Protein AF-A0A7R9B4T5-F1 (afdb_monomer_lite)

Organism: Timema shepardi (NCBI:txid629360)

Structure (mmCIF, N/CA/C/O backbone):
data_AF-A0A7R9B4T5-F1
#
_entry.id   AF-A0A7R9B4T5-F1
#
loop_
_atom_site.group_PDB
_atom_site.id
_atom_site.type_symbol
_atom_site.label_atom_id
_atom_site.label_alt_id
_atom_site.label_comp_id
_atom_site.label_asym_id
_atom_site.label_entity_id
_atom_site.label_seq_id
_atom_site.pdbx_PDB_ins_code
_atom_site.Cartn_x
_atom_site.Cartn_y
_atom_site.Cartn_z
_atom_site.occupancy
_atom_site.B_iso_or_equiv
_atom_site.auth_seq_id
_atom_site.auth_comp_id
_atom_site.auth_asym_id
_atom_site.auth_atom_id
_atom_site.pdbx_PDB_model_num
ATOM 1 N N . PRO A 1 1 ? 48.013 65.228 -78.088 1.00 79.62 1 PRO A N 1
ATOM 2 C CA . PRO A 1 1 ? 48.832 64.322 -77.236 1.00 79.62 1 PRO A CA 1
ATOM 3 C C . PRO A 1 1 ? 49.376 63.133 -78.051 1.00 79.62 1 PRO A C 1
ATOM 5 O O . PRO A 1 1 ? 48.635 62.616 -78.875 1.00 79.62 1 PRO A O 1
ATOM 8 N N . GLU A 1 2 ? 50.650 62.749 -77.875 1.00 82.19 2 GLU A N 1
ATOM 9 C CA . GLU A 1 2 ? 51.300 61.549 -78.470 1.00 82.19 2 GLU A CA 1
ATOM 10 C C . GLU A 1 2 ? 51.131 61.312 -79.997 1.00 82.19 2 GLU A C 1
ATOM 12 O O . GLU A 1 2 ? 51.308 60.199 -80.477 1.00 82.19 2 GLU A O 1
ATOM 17 N N . ASN A 1 3 ? 50.827 62.356 -80.780 1.00 86.19 3 ASN A N 1
ATOM 18 C CA . ASN A 1 3 ? 50.646 62.308 -82.242 1.00 86.19 3 ASN A CA 1
ATOM 19 C C . ASN A 1 3 ? 49.623 61.259 -82.744 1.00 86.19 3 ASN A C 1
ATOM 21 O O . ASN A 1 3 ? 49.783 60.695 -83.827 1.00 86.19 3 ASN A O 1
ATOM 25 N N . VAL A 1 4 ? 48.573 60.990 -81.958 1.00 90.00 4 VAL A N 1
ATOM 26 C CA . VAL A 1 4 ? 47.484 60.090 -82.368 1.00 90.00 4 VAL A CA 1
ATOM 27 C C . VAL A 1 4 ? 46.491 60.784 -83.308 1.00 90.00 4 VAL A C 1
ATOM 29 O O . VAL A 1 4 ? 46.180 61.962 -83.105 1.00 90.00 4 VAL A O 1
ATOM 32 N N . PRO A 1 5 ? 45.955 60.076 -84.319 1.00 91.06 5 PRO A N 1
ATOM 33 C CA . PRO A 1 5 ? 44.980 60.655 -85.226 1.00 91.06 5 PRO A CA 1
ATOM 34 C C . PRO A 1 5 ? 43.637 60.864 -84.523 1.00 91.06 5 PRO A C 1
ATOM 36 O O . PRO A 1 5 ? 43.181 60.054 -83.707 1.00 91.06 5 PRO A O 1
ATOM 39 N N . ARG A 1 6 ? 42.962 61.950 -84.890 1.00 91.62 6 ARG A N 1
ATOM 40 C CA . ARG A 1 6 ? 41.581 62.200 -84.496 1.00 91.62 6 ARG A CA 1
ATOM 41 C C . ARG A 1 6 ? 40.648 61.413 -85.410 1.00 91.62 6 ARG A C 1
ATOM 43 O O . ARG A 1 6 ? 40.742 61.507 -86.629 1.00 91.62 6 ARG A O 1
ATOM 50 N N . LEU A 1 7 ? 39.700 60.684 -84.826 1.00 89.94 7 LEU A N 1
ATOM 51 C CA . LEU A 1 7 ? 38.769 59.829 -85.567 1.00 89.94 7 LEU A CA 1
ATOM 52 C C . LEU A 1 7 ? 37.949 60.608 -86.606 1.00 89.94 7 LEU A C 1
ATOM 54 O O . LEU A 1 7 ? 37.666 60.087 -87.677 1.00 89.94 7 LEU A O 1
ATOM 58 N N . PHE A 1 8 ? 37.587 61.854 -86.296 1.00 90.06 8 PHE A N 1
ATOM 59 C CA . PHE A 1 8 ? 36.865 62.732 -87.217 1.00 90.06 8 PHE A CA 1
ATOM 60 C C . PHE A 1 8 ? 37.660 63.020 -88.500 1.00 90.06 8 PHE A C 1
ATOM 62 O O . PHE A 1 8 ? 37.096 62.950 -89.587 1.00 90.06 8 PHE A O 1
ATOM 69 N N . ASP A 1 9 ? 38.967 63.262 -88.381 1.00 88.31 9 ASP A N 1
ATOM 70 C CA . ASP A 1 9 ? 39.827 63.621 -89.517 1.00 88.31 9 ASP A CA 1
ATOM 71 C C . ASP A 1 9 ? 40.088 62.422 -90.444 1.00 88.31 9 ASP A C 1
ATOM 73 O O . ASP A 1 9 ? 40.405 62.587 -91.620 1.00 88.31 9 ASP A O 1
ATOM 77 N N . LEU A 1 10 ? 39.910 61.201 -89.930 1.00 86.50 10 LEU A N 1
ATOM 78 C CA . LEU A 1 10 ? 40.022 59.963 -90.703 1.00 86.50 10 LEU A CA 1
ATOM 79 C C . LEU A 1 10 ? 38.784 59.676 -91.569 1.00 86.50 10 LEU A C 1
ATOM 81 O O . LEU A 1 10 ? 38.828 58.783 -92.418 1.00 86.50 10 LEU A O 1
ATOM 85 N N . ILE A 1 11 ? 37.670 60.385 -91.362 1.00 85.06 11 ILE A N 1
ATOM 86 C CA . ILE A 1 11 ? 36.412 60.122 -92.066 1.00 85.06 11 ILE A CA 1
ATOM 87 C C . ILE A 1 11 ? 36.297 61.012 -93.300 1.00 85.06 11 ILE A C 1
ATOM 89 O O . ILE A 1 11 ? 36.275 62.238 -93.221 1.00 85.06 11 ILE A O 1
ATOM 93 N N . GLN A 1 12 ? 36.131 60.372 -94.454 1.00 82.75 12 GLN A N 1
ATOM 94 C CA . GLN A 1 12 ? 35.837 61.044 -95.715 1.00 82.75 12 GLN A CA 1
ATOM 95 C C . GLN A 1 12 ? 34.330 60.998 -95.983 1.00 82.75 12 GLN A C 1
ATOM 97 O O . GLN A 1 12 ? 33.738 59.922 -96.081 1.00 82.75 12 GLN A O 1
ATOM 102 N N . VAL A 1 13 ? 33.708 62.173 -96.097 1.00 82.00 13 VAL A N 1
ATOM 103 C CA . VAL A 1 13 ? 32.269 62.334 -96.356 1.00 82.00 13 VAL A CA 1
ATOM 104 C C . VAL A 1 13 ? 32.076 62.917 -97.757 1.00 82.00 13 VAL A C 1
ATOM 106 O O . VAL A 1 13 ? 32.809 63.826 -98.137 1.00 82.00 13 VAL A O 1
ATOM 109 N N . GLN A 1 14 ? 31.109 62.394 -98.520 1.00 81.06 14 GLN A N 1
ATOM 110 C CA . GLN A 1 14 ? 30.817 62.862 -99.886 1.00 81.06 14 GLN A CA 1
ATOM 111 C C . GLN A 1 14 ? 30.213 64.273 -99.917 1.00 81.06 14 GLN A C 1
ATOM 113 O O . GLN A 1 14 ? 30.543 65.051 -100.803 1.00 81.06 14 GLN A O 1
ATOM 118 N N . ASP A 1 15 ? 29.348 64.594 -98.951 1.00 84.69 15 ASP A N 1
ATOM 119 C CA . ASP A 1 15 ? 28.744 65.916 -98.787 1.00 84.69 15 ASP A CA 1
ATOM 120 C C . ASP A 1 15 ? 29.386 66.644 -97.602 1.00 84.69 15 ASP A C 1
ATOM 122 O O . ASP A 1 15 ? 29.400 66.158 -96.465 1.00 84.69 15 ASP A O 1
ATOM 126 N N . GLU A 1 16 ? 29.934 67.822 -97.873 1.00 82.31 16 GLU A N 1
ATOM 127 C CA . GLU A 1 16 ? 30.688 68.592 -96.898 1.00 82.31 16 GLU A CA 1
ATOM 128 C C . GLU A 1 16 ? 29.796 69.214 -95.815 1.00 82.31 16 GLU A C 1
ATOM 130 O O . GLU A 1 16 ? 30.245 69.397 -94.681 1.00 82.31 16 GLU A O 1
ATOM 135 N N . GLN A 1 17 ? 28.507 69.432 -96.102 1.00 84.81 17 GLN A N 1
ATOM 136 C CA . GLN A 1 17 ? 27.543 69.954 -95.126 1.00 84.81 17 GLN A CA 1
ATOM 137 C C . GLN A 1 17 ? 27.305 68.976 -93.966 1.00 84.81 17 GLN A C 1
ATOM 139 O O . GLN A 1 17 ? 27.055 69.383 -92.827 1.00 84.81 17 GLN A O 1
ATOM 144 N N . LEU A 1 18 ? 27.446 67.674 -94.230 1.00 84.00 18 LEU A N 1
ATOM 145 C CA . LEU A 1 18 ? 27.253 66.619 -93.236 1.00 84.00 18 LEU A CA 1
ATOM 146 C C . LEU A 1 18 ? 28.445 66.472 -92.282 1.00 84.00 18 LEU A C 1
ATOM 148 O O . LEU A 1 18 ? 28.290 65.861 -91.219 1.00 84.00 18 LEU A O 1
ATOM 152 N N . LYS A 1 19 ? 29.612 67.064 -92.588 1.00 84.44 19 LYS A N 1
ATOM 153 C CA . LYS A 1 19 ? 30.776 67.045 -91.682 1.00 84.44 19 LYS A CA 1
ATOM 154 C C . LYS A 1 19 ? 30.426 67.609 -90.301 1.00 84.44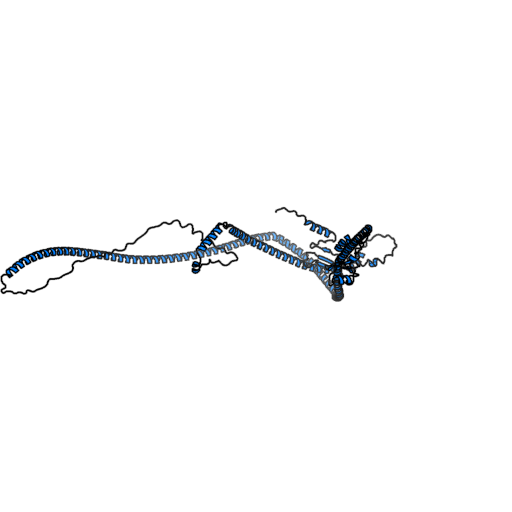 19 LYS A C 1
ATOM 156 O O . LYS A 1 19 ? 30.862 67.057 -89.294 1.00 84.44 19 LYS A O 1
ATOM 161 N N . THR A 1 20 ? 29.565 68.625 -90.227 1.00 85.88 20 THR A N 1
ATOM 162 C CA . THR A 1 20 ? 29.097 69.206 -88.955 1.00 85.88 20 THR A CA 1
ATOM 163 C C . THR A 1 20 ? 28.340 68.189 -88.091 1.00 85.88 20 THR A C 1
ATOM 165 O O . THR A 1 20 ? 28.536 68.136 -86.876 1.00 85.88 20 THR A O 1
ATOM 168 N N . ALA A 1 21 ? 27.521 67.327 -88.702 1.00 87.44 21 ALA A N 1
ATOM 169 C CA . ALA A 1 21 ? 26.789 66.278 -87.989 1.00 87.44 21 ALA A CA 1
ATOM 170 C C . ALA A 1 21 ? 27.726 65.166 -87.482 1.00 87.44 21 ALA A C 1
ATOM 172 O O . ALA A 1 21 ? 27.600 64.719 -86.339 1.00 87.44 21 ALA A O 1
ATOM 173 N N . PHE A 1 22 ? 28.720 64.765 -88.283 1.00 87.25 22 PHE A N 1
ATOM 174 C CA . PHE A 1 22 ? 29.753 63.818 -87.845 1.00 87.25 22 PHE A CA 1
ATOM 175 C C . PHE A 1 22 ? 30.607 64.385 -86.708 1.00 87.25 22 PHE A C 1
ATOM 177 O O . PHE A 1 22 ? 30.906 63.664 -85.754 1.00 87.25 22 PHE A O 1
ATOM 184 N N . TYR A 1 23 ? 30.936 65.678 -86.755 1.00 89.62 23 TYR A N 1
ATOM 185 C CA . TYR A 1 23 ? 31.641 66.349 -85.666 1.00 89.62 23 TYR A CA 1
ATOM 186 C C . TYR A 1 23 ? 30.812 66.352 -84.380 1.00 89.62 23 TYR A C 1
ATOM 188 O O . TYR A 1 23 ? 31.340 66.089 -83.302 1.00 89.62 23 TYR A O 1
ATOM 196 N N . PHE A 1 24 ? 29.503 66.593 -84.471 1.00 89.19 24 PHE A N 1
ATOM 197 C CA . PHE A 1 24 ? 28.617 66.549 -83.309 1.00 89.19 24 PHE A CA 1
ATOM 198 C C . PHE A 1 24 ? 28.607 65.170 -82.623 1.00 89.19 24 PHE A C 1
ATOM 200 O O . PHE A 1 24 ? 28.655 65.111 -81.391 1.00 89.19 24 PHE A O 1
ATOM 207 N N . ALA A 1 25 ? 28.591 64.076 -83.395 1.00 86.56 25 ALA A N 1
ATOM 208 C CA . ALA A 1 25 ? 28.577 62.708 -82.866 1.00 86.56 25 ALA A CA 1
ATOM 209 C C . ALA A 1 25 ? 29.956 62.235 -82.362 1.00 86.56 25 ALA A C 1
ATOM 211 O O . ALA A 1 25 ? 30.071 61.606 -81.303 1.00 86.56 25 ALA A O 1
ATOM 212 N N . LEU A 1 26 ? 31.021 62.531 -83.112 1.00 87.12 26 LEU A N 1
ATOM 213 C CA . LEU A 1 26 ? 32.367 62.027 -82.838 1.00 87.12 26 LEU A CA 1
ATOM 214 C C . LEU A 1 26 ? 33.197 62.965 -81.967 1.00 87.12 26 LEU A C 1
ATOM 216 O O . LEU A 1 26 ? 34.061 62.476 -81.250 1.00 87.12 26 LEU A O 1
ATOM 220 N N . ARG A 1 27 ? 32.929 64.271 -81.955 1.00 89.12 27 ARG A N 1
ATOM 221 C CA . ARG A 1 27 ? 33.661 65.263 -81.149 1.00 89.12 27 ARG A CA 1
ATOM 222 C C . ARG A 1 27 ? 35.180 65.086 -81.280 1.00 89.12 27 ARG A C 1
ATOM 224 O O . ARG A 1 27 ? 35.680 64.665 -82.326 1.00 89.12 27 ARG A O 1
ATOM 231 N N . ASP A 1 28 ? 35.939 65.444 -80.254 1.00 88.38 28 ASP A N 1
ATOM 232 C CA . ASP A 1 28 ? 37.391 65.262 -80.180 1.00 88.38 28 ASP A CA 1
ATOM 233 C C . ASP A 1 28 ? 37.747 63.824 -79.756 1.00 88.38 28 ASP A C 1
ATOM 235 O O . ASP A 1 28 ? 38.409 63.610 -78.743 1.00 88.38 28 ASP A O 1
ATOM 239 N N . THR A 1 29 ? 37.262 62.819 -80.503 1.00 91.62 29 THR A N 1
ATOM 240 C CA . THR A 1 29 ? 37.637 61.416 -80.249 1.00 91.62 29 THR A CA 1
ATOM 241 C C . THR A 1 29 ? 38.965 61.090 -80.903 1.00 91.62 29 THR A C 1
ATOM 243 O O . THR A 1 29 ? 39.111 61.236 -82.119 1.00 91.62 29 THR A O 1
ATOM 246 N N . LEU A 1 30 ? 39.909 60.609 -80.105 1.00 93.00 30 LEU A N 1
ATOM 247 C CA . LEU A 1 30 ? 41.226 60.172 -80.551 1.00 93.00 30 LEU A CA 1
ATOM 248 C C . LEU A 1 30 ? 41.262 58.649 -80.700 1.00 93.00 30 LEU A C 1
ATOM 250 O O . LEU A 1 30 ? 40.554 57.935 -79.987 1.00 93.00 30 LEU A O 1
ATOM 254 N N . VAL A 1 31 ? 42.080 58.154 -81.628 1.00 92.00 31 VAL A N 1
ATOM 255 C CA . VAL A 1 31 ? 42.264 56.714 -81.847 1.00 92.00 31 VAL A CA 1
ATOM 256 C C . VAL A 1 31 ? 43.634 56.296 -81.327 1.00 92.00 31 VAL A C 1
ATOM 258 O O . VAL A 1 31 ? 44.656 56.731 -81.854 1.00 92.00 31 VAL A O 1
ATOM 261 N N . ALA A 1 32 ? 43.652 55.454 -80.300 1.00 92.25 32 ALA A N 1
ATOM 262 C CA . ALA A 1 32 ? 44.861 54.844 -79.757 1.00 92.25 32 ALA A CA 1
ATOM 263 C C . ALA A 1 32 ? 45.028 53.414 -80.291 1.00 92.25 32 ALA A C 1
ATOM 265 O O . ALA A 1 32 ? 44.060 52.784 -80.718 1.00 92.25 32 ALA A O 1
ATOM 266 N N . GLN A 1 33 ? 46.250 52.886 -80.263 1.00 90.25 33 GLN A N 1
ATOM 267 C CA . GLN A 1 33 ? 46.503 51.498 -80.662 1.00 90.25 33 GLN A CA 1
ATOM 268 C C . GLN A 1 33 ? 45.990 50.534 -79.587 1.00 90.25 33 GLN A C 1
ATOM 270 O O . GLN A 1 33 ? 45.142 49.693 -79.882 1.00 90.25 33 GLN A O 1
ATOM 275 N N . ASP A 1 34 ? 46.392 50.771 -78.335 1.00 90.12 34 ASP A N 1
ATOM 276 C CA . ASP A 1 34 ? 46.150 49.878 -77.198 1.00 90.12 34 ASP A CA 1
ATOM 277 C C . ASP A 1 34 ? 45.589 50.620 -75.972 1.00 90.12 34 ASP A C 1
ATOM 279 O O . ASP A 1 34 ? 45.680 51.850 -75.869 1.00 90.12 34 ASP A O 1
ATOM 283 N N . LEU A 1 35 ? 45.042 49.871 -75.007 1.00 87.31 35 LEU A N 1
ATOM 284 C CA . LEU A 1 35 ? 44.412 50.412 -73.794 1.00 87.31 35 LEU A CA 1
ATOM 285 C C . LEU A 1 35 ? 45.368 51.250 -72.936 1.00 87.31 35 LEU A C 1
ATOM 287 O O . LEU A 1 35 ? 44.971 52.272 -72.374 1.00 87.31 35 LEU A O 1
ATOM 291 N N . GLU A 1 36 ? 46.640 50.859 -72.855 1.00 88.88 36 GLU A N 1
ATOM 292 C CA . GLU A 1 36 ? 47.658 51.606 -72.108 1.00 88.88 36 GLU A CA 1
ATOM 293 C C . GLU A 1 36 ? 47.902 52.991 -72.716 1.00 88.88 36 GLU A C 1
ATOM 295 O O . GLU A 1 36 ? 48.019 53.991 -72.002 1.00 88.88 36 GLU A O 1
ATOM 300 N N . GLN A 1 37 ? 47.940 53.063 -74.050 1.00 89.81 37 GLN A N 1
ATOM 301 C CA . GLN A 1 37 ? 48.050 54.328 -74.767 1.00 89.81 37 GLN A CA 1
ATOM 302 C C . GLN A 1 37 ? 46.763 55.147 -74.611 1.00 89.81 37 GLN A C 1
ATOM 304 O O . GLN A 1 37 ? 46.824 56.344 -74.328 1.00 89.81 37 GLN A O 1
ATOM 309 N N . ALA A 1 38 ? 45.595 54.505 -74.714 1.00 88.62 38 ALA A N 1
ATOM 310 C CA . ALA A 1 38 ? 44.317 55.176 -74.514 1.00 88.62 38 ALA A CA 1
ATOM 311 C C . ALA A 1 38 ? 44.192 55.789 -73.115 1.00 88.62 38 ALA A C 1
ATOM 313 O O . ALA A 1 38 ? 43.758 56.931 -72.993 1.00 88.62 38 ALA A O 1
ATOM 314 N N . THR A 1 39 ? 44.629 55.076 -72.076 1.00 88.31 39 THR A N 1
ATOM 315 C CA . THR A 1 39 ? 44.567 55.533 -70.679 1.00 88.31 39 THR A CA 1
ATOM 316 C C . THR A 1 39 ? 45.468 56.746 -70.445 1.00 88.31 39 THR A C 1
ATOM 318 O O . THR A 1 39 ? 45.028 57.732 -69.851 1.00 88.31 39 THR A O 1
ATOM 321 N N . ARG A 1 40 ? 46.706 56.725 -70.965 1.00 89.62 40 ARG A N 1
ATOM 322 C CA . ARG A 1 40 ? 47.637 57.866 -70.866 1.00 89.62 40 ARG A CA 1
ATOM 323 C C . ARG A 1 40 ? 47.092 59.126 -71.533 1.00 89.62 40 ARG A C 1
ATOM 325 O O . ARG A 1 40 ? 47.250 60.221 -71.000 1.00 89.62 40 ARG A O 1
ATOM 332 N N . ILE A 1 41 ? 46.443 58.972 -72.686 1.00 89.19 41 ILE A N 1
ATOM 333 C CA . ILE A 1 41 ? 45.877 60.095 -73.442 1.00 89.19 41 ILE A CA 1
ATOM 334 C C . ILE A 1 41 ? 44.570 60.587 -72.807 1.00 89.19 41 ILE A C 1
ATOM 336 O O . ILE A 1 41 ? 44.354 61.795 -72.725 1.00 89.19 41 ILE A O 1
ATOM 340 N N . ALA A 1 42 ? 43.710 59.681 -72.338 1.00 88.19 42 ALA A N 1
ATOM 341 C CA . ALA A 1 42 ? 42.414 60.025 -71.756 1.00 88.19 42 ALA A CA 1
ATOM 342 C C . ALA A 1 42 ? 42.538 60.784 -70.422 1.00 88.19 42 ALA A C 1
ATOM 344 O O . ALA A 1 42 ? 41.738 61.685 -70.165 1.00 88.19 42 ALA A O 1
ATOM 345 N N . TYR A 1 43 ? 43.544 60.461 -69.599 1.00 87.44 43 TYR A N 1
ATOM 346 C CA . TYR A 1 43 ? 43.806 61.105 -68.302 1.00 87.44 43 TYR A CA 1
ATOM 347 C C . TYR A 1 43 ? 45.010 62.071 -68.318 1.00 87.44 43 TYR A C 1
ATOM 349 O O . TYR A 1 43 ? 45.622 62.308 -67.277 1.00 87.44 43 TYR A O 1
ATOM 357 N N . GLY A 1 44 ? 45.360 62.624 -69.485 1.00 83.31 44 GLY A N 1
ATOM 358 C CA . GLY A 1 44 ? 46.415 63.634 -69.625 1.00 83.31 44 GLY A CA 1
ATOM 359 C C . GLY A 1 44 ? 46.043 65.008 -69.041 1.00 83.31 44 GLY A C 1
ATOM 360 O O . GLY A 1 44 ? 45.075 65.152 -68.298 1.00 83.31 44 GLY A O 1
ATOM 361 N N . ALA A 1 45 ? 46.812 66.046 -69.397 1.00 82.38 45 ALA A N 1
ATOM 362 C CA . ALA A 1 45 ? 46.567 67.423 -68.940 1.00 82.38 45 ALA A CA 1
ATOM 363 C C . ALA A 1 45 ? 45.163 67.940 -69.314 1.00 82.38 45 ALA A C 1
ATOM 365 O O . ALA A 1 45 ? 44.512 68.606 -68.513 1.00 82.38 45 ALA A O 1
ATOM 366 N N . GLU A 1 46 ? 44.685 67.576 -70.504 1.00 84.62 46 GLU A N 1
ATOM 367 C CA . GLU A 1 46 ? 43.291 67.710 -70.918 1.00 84.62 46 GLU A CA 1
ATOM 368 C C . GLU A 1 46 ? 42.699 66.315 -71.122 1.00 84.62 46 GLU A C 1
ATOM 370 O O . GLU A 1 46 ? 43.361 65.417 -71.652 1.00 84.62 46 GLU A O 1
ATOM 375 N N . ARG A 1 47 ? 41.445 66.120 -70.698 1.00 88.38 47 ARG A N 1
ATOM 376 C CA . ARG A 1 47 ? 40.749 64.845 -70.890 1.00 88.38 47 ARG A CA 1
ATOM 377 C C . ARG A 1 47 ? 40.205 64.754 -72.307 1.00 88.38 47 ARG A C 1
ATOM 379 O O . ARG A 1 47 ? 39.459 65.630 -72.742 1.00 88.38 47 ARG A O 1
ATOM 386 N N . HIS A 1 48 ? 40.505 63.651 -72.984 1.00 89.69 48 HIS A N 1
ATOM 387 C CA . HIS A 1 48 ? 39.979 63.345 -74.314 1.00 89.69 48 HIS A CA 1
ATOM 388 C C . HIS A 1 48 ? 39.193 62.034 -74.309 1.00 89.69 48 HIS A C 1
ATOM 390 O O . HIS A 1 48 ? 39.482 61.127 -73.531 1.00 89.69 48 HIS A O 1
ATOM 396 N N . ARG A 1 49 ? 38.205 61.921 -75.207 1.00 92.25 49 ARG A N 1
ATOM 397 C CA . ARG A 1 49 ? 37.544 60.641 -75.488 1.00 92.25 49 ARG A CA 1
ATOM 398 C C . ARG A 1 49 ? 38.475 59.820 -76.375 1.00 92.25 49 ARG A C 1
ATOM 400 O O . ARG A 1 49 ? 38.878 60.312 -77.428 1.00 92.25 49 ARG A O 1
ATOM 407 N N . VAL A 1 50 ? 38.818 58.597 -75.982 1.00 91.94 50 VAL A N 1
ATOM 408 C CA . VAL A 1 50 ? 39.788 57.775 -76.726 1.00 91.94 50 VAL A CA 1
ATOM 409 C C . VAL A 1 50 ? 39.213 56.397 -77.013 1.00 91.94 50 VAL A C 1
ATOM 411 O O . VAL A 1 50 ? 38.625 55.777 -76.132 1.00 91.94 50 VAL A O 1
ATOM 414 N N . VAL A 1 51 ? 39.375 55.922 -78.245 1.00 90.75 51 VAL A N 1
ATOM 415 C CA . VAL A 1 51 ? 38.987 54.571 -78.674 1.00 90.75 51 VAL A CA 1
ATOM 416 C C . VAL A 1 51 ? 40.236 53.799 -79.081 1.00 90.75 51 VAL A C 1
ATOM 418 O O . VAL A 1 51 ? 41.065 54.338 -79.813 1.00 90.75 51 VAL A O 1
ATOM 421 N N . THR A 1 52 ? 40.377 52.554 -78.631 1.00 90.75 52 THR A N 1
ATOM 422 C CA . THR A 1 52 ? 41.459 51.658 -79.062 1.00 90.75 52 THR A CA 1
ATOM 423 C C . THR A 1 52 ? 41.104 50.954 -80.369 1.00 90.75 52 THR A C 1
ATOM 425 O O . THR A 1 52 ? 39.927 50.774 -80.697 1.00 90.75 52 THR A O 1
ATOM 428 N N . LEU A 1 53 ? 42.104 50.475 -81.113 1.00 87.88 53 LEU A N 1
ATOM 429 C CA . LEU A 1 53 ? 41.861 49.633 -82.295 1.00 87.88 53 LEU A CA 1
ATOM 430 C C . LEU A 1 53 ? 41.142 48.316 -81.940 1.00 87.88 53 LEU A C 1
ATOM 432 O O . LEU A 1 53 ? 40.430 47.758 -82.778 1.00 87.88 53 LEU A O 1
ATOM 436 N N . GLY A 1 54 ? 41.278 47.850 -80.693 1.00 82.12 54 GLY A N 1
ATOM 437 C CA . GLY A 1 54 ? 40.552 46.704 -80.136 1.00 82.12 54 GLY A CA 1
ATOM 438 C C . GLY A 1 54 ? 39.053 46.945 -79.909 1.00 82.12 54 GLY A C 1
ATOM 439 O O . GLY A 1 54 ? 38.306 45.987 -79.708 1.00 82.12 54 GLY A O 1
ATOM 440 N N . GLY A 1 55 ? 38.588 48.197 -80.004 1.00 83.88 55 GLY A N 1
ATOM 441 C CA . GLY A 1 55 ? 37.189 48.579 -79.803 1.00 83.88 55 GLY A CA 1
ATOM 442 C C . GLY A 1 55 ? 36.838 48.948 -78.361 1.00 83.88 55 GLY A C 1
ATOM 443 O O . GLY A 1 55 ? 35.654 49.054 -78.039 1.00 83.88 55 GLY A O 1
ATOM 444 N N . GLU A 1 56 ? 37.838 49.153 -77.504 1.00 88.69 56 GLU A N 1
ATOM 445 C CA . GLU A 1 56 ? 37.637 49.665 -76.151 1.00 88.69 56 GLU A CA 1
ATOM 446 C C . GLU A 1 56 ? 37.499 51.187 -76.214 1.00 88.69 56 GLU A C 1
ATOM 448 O O . GLU A 1 56 ? 38.187 51.855 -76.986 1.00 88.69 56 GLU A O 1
ATOM 453 N N . LEU A 1 57 ? 36.600 51.750 -75.415 1.00 88.44 57 LEU A N 1
ATOM 454 C CA . LEU A 1 57 ? 36.293 53.180 -75.421 1.00 88.44 57 LEU A CA 1
ATOM 455 C C . LEU A 1 57 ? 36.456 53.746 -74.014 1.00 88.44 57 LEU A C 1
ATOM 457 O O . LEU A 1 57 ? 35.832 53.253 -73.080 1.00 88.44 57 LEU A O 1
ATOM 461 N N . ILE A 1 58 ? 37.229 54.819 -73.877 1.00 89.56 58 ILE A N 1
ATOM 462 C CA . ILE A 1 58 ? 37.321 55.625 -72.659 1.00 89.56 58 ILE A CA 1
ATOM 463 C C . ILE A 1 58 ? 36.595 56.945 -72.914 1.00 89.56 58 ILE A C 1
ATOM 465 O O . ILE A 1 58 ? 37.004 57.741 -73.765 1.00 89.56 58 ILE A O 1
ATOM 469 N N . GLU A 1 59 ? 35.495 57.176 -72.200 1.00 89.06 59 GLU A N 1
ATOM 470 C CA . GLU A 1 59 ? 34.746 58.432 -72.283 1.00 89.06 59 GLU A CA 1
ATOM 471 C C . GLU A 1 59 ? 35.341 59.539 -71.402 1.00 89.06 59 GLU A C 1
ATOM 473 O O . GLU A 1 59 ? 36.053 59.283 -70.434 1.00 89.06 59 GLU A O 1
ATOM 478 N N . LEU A 1 60 ? 34.981 60.796 -71.694 1.00 87.06 60 LEU A N 1
ATOM 479 C CA . LEU A 1 60 ? 35.389 61.978 -70.915 1.00 87.06 60 LEU A CA 1
ATOM 480 C C . LEU A 1 60 ? 34.943 61.918 -69.444 1.00 87.06 60 LEU A C 1
ATOM 482 O O . LEU A 1 60 ? 35.611 62.460 -68.561 1.00 87.06 60 LEU A O 1
ATOM 486 N N . SER A 1 61 ? 33.822 61.238 -69.185 1.00 84.06 61 SER A N 1
ATOM 487 C CA . SER A 1 61 ? 33.296 60.943 -67.847 1.00 84.06 61 SER A CA 1
ATOM 488 C C . SER A 1 61 ? 34.235 60.050 -67.024 1.00 84.06 61 SER A C 1
ATOM 490 O O . SER A 1 61 ? 34.111 59.998 -65.802 1.00 84.06 61 SER A O 1
ATOM 492 N N . GLY A 1 62 ? 35.186 59.370 -67.673 1.00 78.06 62 GLY A N 1
ATOM 493 C CA . GLY A 1 62 ? 36.065 58.371 -67.075 1.00 78.06 62 GLY A CA 1
ATOM 494 C C . GLY A 1 62 ? 35.497 56.951 -67.112 1.00 78.06 62 GLY A C 1
ATOM 495 O O . GLY A 1 62 ? 36.137 56.042 -66.590 1.00 78.06 62 GLY A O 1
ATOM 496 N N . THR A 1 63 ? 34.323 56.728 -67.715 1.00 83.62 63 THR A N 1
ATOM 497 C CA . THR A 1 63 ? 33.804 55.371 -67.927 1.00 83.62 63 THR A CA 1
ATOM 498 C C . THR A 1 63 ? 34.577 54.680 -69.047 1.00 83.62 63 THR A C 1
ATOM 500 O O . THR A 1 63 ? 34.646 55.197 -70.165 1.00 83.62 63 THR A O 1
ATOM 503 N N . MET A 1 64 ? 35.126 53.498 -68.756 1.00 81.19 64 MET A N 1
ATOM 504 C CA . MET A 1 64 ? 35.799 52.646 -69.736 1.00 81.19 64 MET A CA 1
ATOM 505 C C . MET A 1 64 ? 34.872 51.503 -70.159 1.00 81.19 64 MET A C 1
ATOM 507 O O . MET A 1 64 ? 34.449 50.694 -69.336 1.00 81.19 64 MET A O 1
ATOM 511 N N . SER A 1 65 ? 34.561 51.425 -71.447 1.00 77.44 65 SER A N 1
ATOM 512 C CA . SER A 1 65 ? 33.872 50.300 -72.074 1.00 77.44 65 SER A CA 1
ATOM 513 C C . SER A 1 65 ? 34.924 49.369 -72.675 1.00 77.44 65 SER A C 1
ATOM 515 O O . SER A 1 65 ? 35.340 49.568 -73.815 1.00 77.44 65 SER A O 1
ATOM 517 N N . GLY A 1 66 ? 35.369 48.376 -71.901 1.00 68.19 66 GLY A N 1
ATOM 518 C CA . GLY A 1 66 ? 36.460 47.465 -72.278 1.00 68.19 66 GLY A CA 1
ATOM 519 C C . GLY A 1 66 ? 36.417 46.126 -71.539 1.00 68.19 66 GLY A C 1
ATOM 520 O O . GLY A 1 66 ? 37.387 45.726 -70.911 1.00 68.19 66 GLY A O 1
ATOM 521 N N . GLY A 1 67 ? 35.270 45.445 -71.562 1.00 68.25 67 GLY A N 1
ATOM 522 C CA . GLY A 1 67 ? 35.080 44.177 -70.853 1.00 68.25 67 GLY A CA 1
ATOM 523 C C . GLY A 1 67 ? 34.066 43.281 -71.550 1.00 68.25 67 GLY A C 1
ATOM 524 O O . GLY A 1 67 ? 32.913 43.202 -71.137 1.00 68.25 67 GLY A O 1
ATOM 525 N N . GLY A 1 68 ? 34.473 42.627 -72.638 1.00 71.56 68 GLY A N 1
ATOM 526 C CA . GLY A 1 68 ? 33.647 41.623 -73.307 1.00 71.56 68 GLY A CA 1
ATOM 527 C C . GLY A 1 68 ? 34.241 41.119 -74.621 1.00 71.56 68 GLY A C 1
ATOM 528 O O . GLY A 1 68 ? 34.940 41.842 -75.317 1.00 71.56 68 GLY A O 1
ATOM 529 N N . ASN A 1 69 ? 33.898 39.885 -75.002 1.00 69.62 69 ASN A N 1
ATOM 530 C CA . ASN A 1 69 ? 34.327 39.262 -76.268 1.00 69.62 69 ASN A CA 1
ATOM 531 C C . ASN A 1 69 ? 33.570 39.782 -77.510 1.00 69.62 69 ASN A C 1
ATOM 533 O O . ASN A 1 69 ? 33.739 39.259 -78.612 1.00 69.62 69 ASN A O 1
ATOM 537 N N . ARG A 1 70 ? 32.685 40.776 -77.352 1.00 71.00 70 ARG A N 1
ATOM 538 C CA . ARG A 1 70 ? 31.797 41.253 -78.418 1.00 71.00 70 ARG A CA 1
ATOM 539 C C . ARG A 1 70 ? 32.232 42.625 -78.915 1.00 71.00 70 ARG A C 1
ATOM 541 O O . ARG A 1 70 ? 31.942 43.640 -78.295 1.00 71.00 70 ARG A O 1
ATOM 548 N N . VAL A 1 71 ? 32.838 42.644 -80.096 1.00 76.12 71 VAL A N 1
ATOM 549 C CA . VAL A 1 71 ? 33.190 43.868 -80.827 1.00 76.12 71 VAL A CA 1
ATOM 550 C C . VAL A 1 71 ? 32.129 44.191 -81.882 1.00 76.12 71 VAL A C 1
ATOM 552 O O . VAL A 1 71 ? 31.709 43.326 -82.657 1.00 76.12 71 VAL A O 1
ATOM 555 N N . LEU A 1 72 ? 31.679 45.446 -81.928 1.00 75.06 72 LEU A N 1
ATOM 556 C CA . LEU A 1 72 ? 30.748 45.920 -82.953 1.00 75.06 72 LEU A CA 1
ATOM 557 C C . LEU A 1 72 ? 31.532 46.271 -84.225 1.00 75.06 72 LEU A C 1
ATOM 559 O O . LEU A 1 72 ? 32.312 47.217 -84.236 1.00 75.06 72 LEU A O 1
ATOM 563 N N . LYS A 1 73 ? 31.314 45.520 -85.309 1.00 77.44 73 LYS A N 1
ATOM 564 C CA . LYS A 1 73 ? 31.956 45.734 -86.619 1.00 77.44 73 LYS A CA 1
ATOM 565 C C . LYS A 1 73 ? 30.890 45.985 -87.691 1.00 77.44 73 LYS A C 1
ATOM 567 O O . LYS A 1 73 ? 29.778 45.482 -87.573 1.00 77.44 73 LYS A O 1
ATOM 572 N N . GLY A 1 74 ? 31.230 46.744 -88.738 1.00 72.69 74 GLY A N 1
ATOM 573 C CA . GLY A 1 74 ? 30.377 46.924 -89.927 1.00 72.69 74 GLY A CA 1
ATOM 574 C C . GLY A 1 74 ? 29.396 48.108 -89.907 1.00 72.69 74 GLY A C 1
ATOM 575 O O . GLY A 1 74 ? 28.593 48.228 -90.826 1.00 72.69 74 GLY A O 1
ATOM 576 N N . LYS A 1 75 ? 29.459 48.996 -88.900 1.00 75.44 75 LYS A N 1
ATOM 577 C CA . LYS A 1 75 ? 28.598 50.198 -88.805 1.00 75.44 75 LYS A CA 1
ATOM 578 C C . LYS A 1 75 ? 29.076 51.405 -89.629 1.00 75.44 75 LYS A C 1
ATOM 580 O O . LYS A 1 75 ? 28.315 52.351 -89.791 1.00 75.44 75 LYS A O 1
ATOM 585 N N . MET A 1 76 ? 30.310 51.386 -90.132 1.00 73.88 76 MET A N 1
ATOM 586 C CA . MET A 1 76 ? 30.875 52.443 -90.979 1.00 73.88 76 MET A CA 1
ATOM 587 C C . MET A 1 76 ? 31.391 51.834 -92.289 1.00 73.88 76 MET A C 1
ATOM 589 O O . MET A 1 76 ? 32.125 50.848 -92.253 1.00 73.88 76 MET A O 1
ATOM 593 N N . GLY A 1 77 ? 30.993 52.406 -93.429 1.00 71.19 77 GLY A N 1
ATOM 594 C CA . GLY A 1 77 ? 31.347 51.957 -94.783 1.00 71.19 77 GLY A CA 1
ATOM 595 C C . GLY A 1 77 ? 30.212 52.210 -95.786 1.00 71.19 77 GLY A C 1
ATOM 596 O O . GLY A 1 77 ? 29.065 52.383 -95.389 1.00 71.19 77 GLY A O 1
ATOM 597 N N . GLN A 1 78 ? 30.506 52.213 -97.093 1.00 64.38 78 GLN A N 1
ATOM 598 C CA . GLN A 1 78 ? 29.498 52.426 -98.155 1.00 64.38 78 GLN A CA 1
ATOM 599 C C . GLN A 1 78 ? 28.477 51.279 -98.292 1.00 64.38 78 GLN A C 1
ATOM 601 O O . GLN A 1 78 ? 27.460 51.436 -98.963 1.00 64.38 78 GLN A O 1
ATOM 606 N N . ARG A 1 79 ? 28.732 50.119 -97.674 1.00 63.50 79 ARG A N 1
ATOM 607 C CA . ARG A 1 79 ? 27.885 48.925 -97.761 1.00 63.50 79 ARG A CA 1
ATOM 608 C C . ARG A 1 79 ? 27.569 48.427 -96.354 1.00 63.50 79 ARG A C 1
ATOM 610 O O . ARG A 1 79 ? 28.486 48.100 -95.604 1.00 63.50 79 ARG A O 1
ATOM 617 N N . VAL A 1 80 ? 26.285 48.362 -96.003 1.00 56.66 80 VAL A N 1
ATOM 618 C CA . VAL A 1 80 ? 25.840 47.839 -94.704 1.00 56.66 80 VAL A CA 1
ATOM 619 C C . VAL A 1 80 ? 26.115 46.338 -94.666 1.00 56.66 80 VAL A C 1
ATOM 621 O O . VAL A 1 80 ? 25.510 45.570 -95.411 1.00 56.66 80 VAL A O 1
ATOM 624 N N . VAL A 1 81 ? 27.044 45.917 -93.810 1.00 57.00 81 VAL A N 1
ATOM 625 C CA . VAL A 1 81 ? 27.266 44.501 -93.501 1.00 57.00 81 VAL A CA 1
ATOM 626 C C . VAL A 1 81 ? 26.445 44.185 -92.258 1.00 57.00 81 VAL A C 1
ATOM 628 O O . VAL A 1 81 ? 26.857 44.481 -91.137 1.00 57.00 81 VAL A O 1
ATOM 631 N N . SER A 1 82 ? 25.259 43.612 -92.448 1.00 54.41 82 SER A N 1
ATOM 632 C CA . SER A 1 82 ? 24.497 43.016 -91.355 1.00 54.41 82 SER A CA 1
ATOM 633 C C . SER A 1 82 ? 25.269 41.801 -90.838 1.00 54.41 82 SER A C 1
ATOM 635 O O . SER A 1 82 ? 25.453 40.815 -91.548 1.00 54.41 82 SER A O 1
ATOM 637 N N . GLN A 1 83 ? 25.756 41.877 -89.596 1.00 56.53 83 GLN A N 1
ATOM 638 C CA . GLN A 1 83 ? 26.240 40.699 -88.879 1.00 56.53 83 GLN A CA 1
ATOM 639 C C . GLN A 1 83 ? 25.085 39.691 -88.831 1.00 56.53 83 GLN A C 1
ATOM 641 O O . GLN A 1 83 ? 24.037 39.995 -88.263 1.00 56.53 83 GLN A O 1
ATOM 646 N N . SER A 1 84 ? 25.244 38.529 -89.463 1.00 55.97 84 SER A N 1
ATOM 647 C CA . SER A 1 84 ? 24.243 37.466 -89.416 1.00 55.97 84 SER A CA 1
ATOM 648 C C . SER A 1 84 ? 24.063 37.018 -87.960 1.00 55.97 84 SER A C 1
ATOM 650 O O . SER A 1 84 ? 25.039 36.538 -87.373 1.00 55.97 84 SER A O 1
ATOM 652 N N . PRO A 1 85 ? 22.871 37.160 -87.347 1.00 57.81 85 PRO A N 1
ATOM 653 C CA . PRO A 1 85 ? 22.575 36.425 -86.124 1.00 57.81 85 PRO A CA 1
ATOM 654 C C . PRO A 1 85 ? 22.719 34.927 -86.430 1.00 57.81 85 PRO A C 1
ATOM 656 O O . PRO A 1 85 ? 22.480 34.510 -87.566 1.00 57.81 85 PRO A O 1
ATOM 659 N N . ALA A 1 86 ? 23.176 34.140 -85.452 1.00 62.97 86 ALA A N 1
ATOM 660 C CA . ALA A 1 86 ? 23.348 32.694 -85.597 1.00 62.97 86 ALA A CA 1
ATOM 661 C C . ALA A 1 86 ? 22.124 32.057 -86.281 1.00 62.97 86 ALA A C 1
ATOM 663 O O . ALA A 1 86 ? 20.987 32.479 -86.054 1.00 62.97 86 ALA A O 1
ATOM 664 N N . SER A 1 87 ? 22.359 31.067 -87.144 1.00 74.81 87 SER A N 1
ATOM 665 C CA . SER A 1 87 ? 21.282 30.397 -87.877 1.00 74.81 87 SER A CA 1
ATOM 666 C C . SER A 1 87 ? 20.263 29.825 -86.889 1.00 74.81 87 SER A C 1
ATOM 668 O O . SER A 1 87 ? 20.650 29.182 -85.916 1.00 74.81 87 SER A O 1
ATOM 670 N N . VAL A 1 88 ? 18.962 30.004 -87.142 1.00 79.38 88 VAL A N 1
ATOM 671 C CA . VAL A 1 88 ? 17.880 29.493 -86.271 1.00 79.38 88 VAL A CA 1
ATOM 672 C C . VAL A 1 88 ? 18.065 27.997 -85.966 1.00 79.38 88 VAL A C 1
ATOM 674 O O . VAL A 1 88 ? 17.880 27.561 -84.837 1.00 79.38 88 VAL A O 1
ATOM 677 N N . LYS A 1 89 ? 18.574 27.222 -86.936 1.00 82.44 89 LYS A N 1
ATOM 678 C CA . LYS A 1 89 ? 18.874 25.788 -86.772 1.00 82.44 89 LYS A CA 1
ATOM 679 C C . LYS A 1 89 ? 20.001 25.491 -85.778 1.00 82.44 89 LYS A C 1
ATOM 681 O O . LYS A 1 89 ? 20.041 24.405 -85.208 1.00 82.44 89 LYS A O 1
ATOM 686 N N . GLU A 1 90 ? 20.963 26.394 -85.618 1.00 83.00 90 GLU A N 1
ATOM 687 C CA . GLU A 1 90 ? 22.041 26.237 -84.634 1.00 83.00 90 GLU A CA 1
ATOM 688 C C . GLU A 1 90 ? 21.534 26.533 -83.226 1.00 83.00 90 GLU A C 1
ATOM 690 O O . GLU A 1 90 ? 21.881 25.806 -82.297 1.00 83.00 90 GLU A O 1
ATOM 695 N N . ILE A 1 91 ? 20.660 27.532 -83.088 1.00 85.94 91 ILE A N 1
ATOM 696 C CA . ILE A 1 91 ? 20.006 27.865 -81.819 1.00 85.94 91 ILE A CA 1
ATOM 697 C C . ILE A 1 91 ? 19.143 26.684 -81.357 1.00 85.94 91 ILE A C 1
ATOM 699 O O . ILE A 1 91 ? 19.362 26.182 -80.259 1.00 85.94 91 ILE A O 1
ATOM 703 N N . GLU A 1 92 ? 18.294 26.133 -82.230 1.00 88.25 92 GLU A N 1
ATOM 704 C CA . GLU A 1 92 ? 17.467 24.955 -81.913 1.00 88.25 92 GLU A CA 1
ATOM 705 C C . GLU A 1 92 ? 18.302 23.726 -81.502 1.00 88.25 92 GLU A C 1
ATOM 707 O O . GLU A 1 92 ? 17.916 22.954 -80.623 1.00 88.25 92 GLU A O 1
ATOM 712 N N . ARG A 1 93 ? 19.472 23.508 -82.123 1.00 92.19 93 ARG A N 1
ATOM 713 C CA . ARG A 1 93 ? 20.386 22.419 -81.725 1.00 92.19 93 ARG A CA 1
ATOM 714 C C . ARG A 1 93 ? 20.972 22.647 -80.337 1.00 92.19 93 ARG A C 1
ATOM 716 O O . ARG A 1 93 ? 21.122 21.689 -79.579 1.00 92.19 93 ARG A O 1
ATOM 723 N N . MET A 1 94 ? 21.333 23.888 -80.023 1.00 89.38 94 MET A N 1
ATOM 724 C CA . MET A 1 94 ? 21.875 24.250 -78.716 1.00 89.38 94 MET A CA 1
ATOM 725 C C . MET A 1 94 ? 20.805 24.147 -77.629 1.00 89.38 94 MET A C 1
ATOM 727 O O . MET A 1 94 ? 21.101 23.605 -76.569 1.00 89.38 94 MET A O 1
ATOM 731 N N . GLU A 1 95 ? 19.568 24.556 -77.908 1.00 91.25 95 GLU A N 1
ATOM 732 C CA . GLU A 1 95 ? 18.426 24.407 -76.995 1.00 91.25 95 GLU A CA 1
ATOM 733 C C . GLU A 1 95 ? 18.165 22.936 -76.662 1.00 91.25 95 GLU A C 1
ATOM 735 O O . GLU A 1 95 ? 18.192 22.564 -75.491 1.00 91.25 95 GLU A O 1
ATOM 740 N N . ARG A 1 96 ? 18.074 22.058 -77.672 1.00 94.12 96 ARG A N 1
ATOM 741 C CA . ARG A 1 96 ? 17.931 20.606 -77.438 1.00 94.12 96 ARG A CA 1
ATOM 742 C C . ARG A 1 96 ? 19.092 20.030 -76.628 1.00 94.12 96 ARG A C 1
ATOM 744 O O . ARG A 1 96 ? 18.905 19.166 -75.774 1.00 94.12 96 ARG A O 1
ATOM 751 N N . ARG A 1 97 ? 20.320 20.494 -76.880 1.00 95.50 97 ARG A N 1
ATOM 752 C CA . ARG A 1 97 ? 21.487 20.058 -76.103 1.00 95.50 97 ARG A CA 1
ATOM 753 C C . ARG A 1 97 ? 21.392 20.513 -74.647 1.00 95.50 97 ARG A C 1
ATOM 755 O O . ARG A 1 97 ? 21.738 19.740 -73.760 1.00 95.50 97 ARG A O 1
ATOM 762 N N . VAL A 1 98 ? 20.917 21.728 -74.391 1.00 96.06 98 VAL A N 1
ATOM 763 C CA . VAL A 1 98 ? 20.685 22.221 -73.029 1.00 96.06 98 VAL A CA 1
ATOM 764 C C . VAL A 1 98 ? 19.605 21.393 -72.338 1.00 96.06 98 VAL A C 1
ATOM 766 O O . VAL A 1 98 ? 19.845 20.940 -71.224 1.00 96.06 98 VAL A O 1
ATOM 769 N N . GLU A 1 99 ? 18.488 21.104 -73.006 1.00 95.19 99 GLU A N 1
ATOM 770 C CA . GLU A 1 99 ? 17.411 20.271 -72.450 1.00 95.19 99 GLU A CA 1
ATOM 771 C C . GLU A 1 99 ? 17.907 18.868 -72.076 1.00 95.19 99 GLU A C 1
ATOM 773 O O . GLU A 1 99 ? 17.690 18.412 -70.955 1.00 95.19 99 GLU A O 1
ATOM 778 N N . THR A 1 100 ? 18.644 18.199 -72.970 1.00 96.81 100 THR A N 1
ATOM 779 C CA . THR A 1 100 ? 19.205 16.865 -72.676 1.00 96.81 100 THR A CA 1
ATOM 780 C C . THR A 1 100 ? 20.199 16.887 -71.512 1.00 96.81 100 THR A C 1
ATOM 782 O O . THR A 1 100 ? 20.184 15.993 -70.667 1.00 96.81 100 THR A O 1
ATOM 785 N N . LEU A 1 101 ? 21.046 17.918 -71.421 1.00 95.94 101 LEU A N 1
ATOM 786 C CA . LEU A 1 101 ? 21.979 18.072 -70.303 1.00 95.94 101 LEU A CA 1
ATOM 787 C C . LEU A 1 101 ? 21.255 18.388 -68.989 1.00 95.94 101 LEU A C 1
ATOM 789 O O . LEU A 1 101 ? 21.661 17.886 -67.944 1.00 95.94 101 LEU A O 1
ATOM 793 N N . GLN A 1 102 ? 20.180 19.177 -69.031 1.00 96.06 102 GLN A N 1
ATOM 794 C CA . GLN A 1 102 ? 19.348 19.471 -67.864 1.00 96.06 102 GLN A CA 1
ATOM 795 C C . GLN A 1 102 ? 18.629 18.220 -67.358 1.00 96.06 102 GLN A C 1
ATOM 797 O O . GLN A 1 102 ? 18.664 17.954 -66.159 1.00 96.06 102 GLN A O 1
ATOM 802 N N . GLN A 1 103 ? 18.050 17.418 -68.256 1.00 96.75 103 GLN A N 1
ATOM 803 C CA . GLN A 1 103 ? 17.441 16.134 -67.898 1.00 96.75 103 GLN A CA 1
ATOM 804 C C . GLN A 1 103 ? 18.469 15.205 -67.250 1.00 96.75 103 GLN A C 1
ATOM 806 O O . GLN A 1 103 ? 18.240 14.690 -66.158 1.00 96.75 103 GLN A O 1
ATOM 811 N N . ARG A 1 104 ? 19.657 15.075 -67.855 1.00 97.12 104 ARG A N 1
ATOM 812 C CA . ARG A 1 104 ? 20.719 14.236 -67.291 1.00 97.12 104 ARG A CA 1
ATOM 813 C C . ARG A 1 104 ? 21.198 14.727 -65.925 1.00 97.12 104 ARG A C 1
ATOM 815 O O . ARG A 1 104 ? 21.529 13.919 -65.061 1.00 97.12 104 ARG A O 1
ATOM 822 N N . HIS A 1 105 ? 21.247 16.040 -65.722 1.00 96.50 105 HIS A N 1
ATOM 823 C CA . HIS A 1 105 ? 21.590 16.619 -64.429 1.00 96.50 105 HIS A CA 1
ATOM 824 C C . HIS A 1 105 ? 20.541 16.290 -63.363 1.00 96.50 105 HIS A C 1
ATOM 826 O O . HIS A 1 105 ? 20.915 15.914 -62.256 1.00 96.50 105 HIS A O 1
ATOM 832 N N . GLN A 1 106 ? 19.252 16.372 -63.702 1.00 96.56 106 GLN A N 1
ATOM 833 C CA . GLN A 1 106 ? 18.165 16.015 -62.788 1.00 96.56 106 GLN A CA 1
ATOM 834 C C . GLN A 1 106 ? 18.205 14.532 -62.403 1.00 96.56 106 GLN A C 1
ATOM 836 O O . GLN A 1 106 ? 18.085 14.218 -61.222 1.00 96.56 106 GLN A O 1
ATOM 841 N N . GLU A 1 107 ? 18.440 13.632 -63.362 1.00 97.25 107 GLU A N 1
ATOM 842 C CA . GLU A 1 107 ? 18.616 12.197 -63.087 1.00 97.25 107 GLU A CA 1
ATOM 843 C C . GLU A 1 107 ? 19.774 11.950 -62.111 1.00 97.25 107 GLU A C 1
ATOM 845 O O . GLU A 1 107 ? 19.604 11.290 -61.088 1.00 97.25 107 GLU A O 1
ATOM 850 N N . LEU A 1 108 ? 20.946 12.531 -62.388 1.00 96.62 108 LEU A N 1
ATOM 851 C CA . LEU A 1 108 ? 22.128 12.367 -61.538 1.00 96.62 108 LEU A CA 1
ATOM 852 C C . LEU A 1 108 ? 21.933 12.977 -60.143 1.00 96.62 108 LEU A C 1
ATOM 854 O O . LEU A 1 108 ? 22.434 12.428 -59.164 1.00 96.62 108 LEU A O 1
ATOM 858 N N . GLN A 1 109 ? 21.202 14.088 -60.028 1.00 97.06 109 GLN A N 1
ATOM 859 C CA . GLN A 1 109 ? 20.848 14.662 -58.729 1.00 97.06 109 GLN A CA 1
ATOM 860 C C . GLN A 1 109 ? 19.929 13.734 -57.930 1.00 97.06 109 GLN A C 1
ATOM 862 O O . GLN A 1 109 ? 20.164 13.541 -56.740 1.00 97.06 109 GLN A O 1
ATOM 867 N N . GLN A 1 110 ? 18.927 13.127 -58.571 1.00 96.38 110 GLN A N 1
ATOM 868 C CA . GLN A 1 110 ? 18.040 12.165 -57.911 1.00 96.38 110 GLN A CA 1
ATOM 869 C C . GLN A 1 110 ? 18.810 10.924 -57.438 1.00 96.38 110 GLN A C 1
ATOM 871 O O . GLN A 1 110 ? 18.645 10.491 -56.293 1.00 96.38 110 GLN A O 1
ATOM 876 N N . GLU A 1 111 ? 19.702 10.387 -58.276 1.00 97.31 111 GLU A N 1
ATOM 877 C CA . GLU A 1 111 ? 20.582 9.273 -57.899 1.00 97.31 111 GLU A CA 1
ATOM 878 C C . GLU A 1 111 ? 21.488 9.640 -56.716 1.00 97.31 111 GLU A C 1
ATOM 880 O O . GLU A 1 111 ? 21.624 8.851 -55.779 1.00 97.31 111 GLU A O 1
ATOM 885 N N . HIS A 1 112 ? 22.061 10.847 -56.715 1.00 97.00 112 HIS A N 1
ATOM 886 C CA . HIS A 1 112 ? 22.881 11.338 -55.610 1.00 97.00 112 HIS A CA 1
ATOM 887 C C . HIS A 1 112 ? 22.093 11.381 -54.299 1.00 97.00 112 HIS A C 1
ATOM 889 O O . HIS A 1 112 ? 22.535 10.804 -53.307 1.00 97.00 112 HIS A O 1
ATOM 895 N N . THR A 1 113 ? 20.899 11.982 -54.307 1.00 96.88 113 THR A N 1
ATOM 896 C CA . THR A 1 113 ? 20.059 12.066 -53.103 1.00 96.88 113 THR A CA 1
ATOM 897 C C . THR A 1 113 ? 19.670 10.684 -52.575 1.00 96.88 113 THR A C 1
ATOM 899 O O . THR A 1 113 ? 19.755 10.439 -51.374 1.00 96.88 113 THR A O 1
ATOM 902 N N . ALA A 1 114 ? 19.345 9.735 -53.460 1.00 96.62 114 ALA A N 1
ATOM 903 C CA . ALA A 1 114 ? 19.004 8.370 -53.059 1.00 96.62 114 ALA A CA 1
ATOM 904 C C . ALA A 1 114 ? 20.205 7.624 -52.445 1.00 96.62 114 ALA A C 1
ATOM 906 O O . ALA A 1 114 ? 20.057 6.855 -51.490 1.00 96.62 114 ALA A O 1
ATOM 907 N N . LEU A 1 115 ? 21.411 7.847 -52.977 1.00 97.31 115 LEU A N 1
ATOM 908 C CA . LEU A 1 115 ? 22.639 7.283 -52.419 1.00 97.31 115 LEU A CA 1
ATOM 909 C C . LEU A 1 115 ? 22.990 7.908 -51.064 1.00 97.31 115 LEU A C 1
ATOM 911 O O . LEU A 1 115 ? 23.372 7.176 -50.149 1.00 97.31 115 LEU A O 1
ATOM 915 N N . GLU A 1 116 ? 22.820 9.218 -50.897 1.00 97.12 116 GLU A N 1
ATOM 916 C CA . GLU A 1 116 ? 23.039 9.904 -49.617 1.00 97.12 116 GLU A CA 1
ATOM 917 C C . GLU A 1 116 ? 22.078 9.421 -48.527 1.00 97.12 116 GLU A C 1
ATOM 919 O O . GLU A 1 116 ? 22.513 9.135 -47.409 1.00 97.12 116 GLU A O 1
ATOM 924 N N . GLU A 1 117 ? 20.795 9.233 -48.846 1.00 96.12 117 GLU A N 1
ATOM 925 C CA . GLU A 1 117 ? 19.821 8.635 -47.923 1.00 96.12 117 GLU A CA 1
ATOM 926 C C . GLU A 1 117 ? 20.229 7.211 -47.514 1.00 96.12 117 GLU A C 1
ATOM 928 O O . GLU A 1 117 ? 20.147 6.822 -46.340 1.00 96.12 117 GLU A O 1
ATOM 933 N N . ARG A 1 118 ? 20.747 6.424 -48.462 1.00 97.19 118 ARG A N 1
ATOM 934 C CA . ARG A 1 118 ? 21.245 5.074 -48.181 1.00 97.19 118 ARG A CA 1
ATOM 935 C C . ARG A 1 118 ? 22.491 5.088 -47.295 1.00 97.19 118 ARG A C 1
ATOM 937 O O . ARG A 1 118 ? 22.614 4.248 -46.407 1.00 97.19 118 ARG A O 1
ATOM 944 N N . ILE A 1 119 ? 23.393 6.048 -47.479 1.00 96.94 119 ILE A N 1
ATOM 945 C CA . ILE A 1 119 ? 24.554 6.235 -46.597 1.00 96.94 119 ILE A CA 1
ATOM 946 C C . ILE A 1 119 ? 24.096 6.658 -45.196 1.00 96.94 119 ILE A C 1
ATOM 948 O O . ILE A 1 119 ? 24.548 6.080 -44.206 1.00 96.94 119 ILE A O 1
ATOM 952 N N . SER A 1 120 ? 23.156 7.601 -45.110 1.00 95.00 120 SER A N 1
ATOM 953 C CA . SER A 1 120 ? 22.587 8.097 -43.851 1.00 95.00 120 SER A CA 1
ATOM 954 C C . SER A 1 120 ? 21.927 6.987 -43.026 1.00 95.00 120 SER A C 1
ATOM 956 O O . SER A 1 120 ? 22.034 6.971 -41.801 1.00 95.00 120 SER A O 1
ATOM 958 N N . THR A 1 121 ? 21.301 6.004 -43.681 1.00 95.44 121 THR A N 1
ATOM 959 C CA . THR A 1 121 ? 20.690 4.846 -43.006 1.00 95.44 121 THR A CA 1
ATOM 960 C C . THR A 1 121 ? 21.692 3.741 -42.661 1.00 95.44 121 THR A C 1
ATOM 962 O O . THR A 1 121 ? 21.619 3.173 -41.569 1.00 95.44 121 THR A O 1
ATOM 965 N N . LEU A 1 122 ? 22.650 3.439 -43.543 1.00 96.56 122 LEU A N 1
ATOM 966 C CA . LEU A 1 122 ? 23.629 2.365 -43.326 1.00 96.56 122 LEU A CA 1
ATOM 967 C C . LEU A 1 122 ? 24.726 2.736 -42.318 1.00 96.56 122 LEU A C 1
ATOM 969 O O . LEU A 1 122 ? 25.153 1.879 -41.545 1.00 96.56 122 LEU A O 1
ATOM 973 N N . ALA A 1 123 ? 25.169 3.995 -42.275 1.00 96.50 123 ALA A N 1
ATOM 974 C CA . ALA A 1 123 ? 26.206 4.447 -41.345 1.00 96.50 123 ALA A CA 1
ATOM 975 C C . ALA A 1 123 ? 25.867 4.178 -39.859 1.00 96.50 123 ALA A C 1
ATOM 977 O O . ALA A 1 123 ? 26.684 3.557 -39.171 1.00 96.50 123 ALA A O 1
ATOM 978 N N . PRO A 1 124 ? 24.684 4.553 -39.329 1.00 96.25 124 PRO A N 1
ATOM 979 C CA . PRO A 1 124 ? 24.327 4.257 -37.944 1.00 96.25 124 PRO A CA 1
ATOM 980 C C . PRO A 1 124 ? 24.100 2.760 -37.699 1.00 96.25 124 PRO A C 1
ATOM 982 O O . PRO A 1 124 ? 24.387 2.284 -36.602 1.00 96.25 124 PRO A O 1
ATOM 985 N N . GLN A 1 125 ? 23.625 1.997 -38.691 1.00 96.88 125 GLN A N 1
ATOM 986 C CA . GLN A 1 125 ? 23.506 0.538 -38.568 1.00 96.88 125 GLN A CA 1
ATOM 987 C C . GLN A 1 125 ? 24.877 -0.121 -38.405 1.00 96.88 125 GLN A C 1
ATOM 989 O O . GLN A 1 125 ? 25.048 -0.965 -37.529 1.00 96.88 125 GLN A O 1
ATOM 994 N N . LEU A 1 126 ? 25.866 0.317 -39.185 1.00 96.75 126 LEU A N 1
ATOM 995 C CA . LEU A 1 126 ? 27.240 -0.166 -39.084 1.00 96.75 126 LEU A CA 1
ATOM 996 C C . LEU A 1 126 ? 27.850 0.179 -37.720 1.00 96.75 126 LEU A C 1
ATOM 998 O O . LEU A 1 126 ? 28.488 -0.670 -37.101 1.00 96.75 126 LEU A O 1
ATOM 1002 N N . GLN A 1 127 ? 27.602 1.387 -37.203 1.00 96.25 127 GLN A N 1
ATOM 1003 C CA . GLN A 1 127 ? 28.038 1.759 -35.852 1.00 96.25 127 GLN A CA 1
ATOM 1004 C C . GLN A 1 127 ? 27.413 0.858 -34.779 1.00 96.25 127 GLN A C 1
ATOM 1006 O O . GLN A 1 127 ? 28.130 0.358 -33.914 1.00 96.25 127 GLN A O 1
ATOM 1011 N N . ARG A 1 128 ? 26.104 0.578 -34.863 1.00 96.50 128 ARG A N 1
ATOM 1012 C CA . ARG A 1 128 ? 25.430 -0.359 -33.945 1.00 96.50 128 ARG A CA 1
ATOM 1013 C C . ARG A 1 128 ? 26.039 -1.757 -34.025 1.00 96.50 128 ARG A C 1
ATOM 1015 O O . ARG A 1 128 ? 26.429 -2.303 -32.998 1.00 96.50 128 ARG A O 1
ATOM 1022 N N . MET A 1 129 ? 26.214 -2.283 -35.235 1.00 96.25 129 MET A N 1
ATOM 1023 C CA . MET A 1 129 ? 26.840 -3.589 -35.449 1.00 96.25 129 MET A CA 1
ATOM 1024 C C . MET A 1 129 ? 28.254 -3.659 -34.864 1.00 96.25 129 MET A C 1
ATOM 1026 O O . MET A 1 129 ? 28.583 -4.644 -34.212 1.00 96.25 129 MET A O 1
ATOM 1030 N N . ASN A 1 130 ? 29.069 -2.611 -35.014 1.00 96.94 130 ASN A N 1
ATOM 1031 C CA . ASN A 1 130 ? 30.397 -2.555 -34.396 1.00 96.94 130 ASN A CA 1
ATOM 1032 C C . ASN A 1 130 ? 30.326 -2.550 -32.865 1.00 96.94 130 ASN A C 1
ATOM 1034 O O . ASN A 1 130 ? 31.118 -3.227 -32.209 1.00 96.94 130 ASN A O 1
ATOM 1038 N N . THR A 1 131 ? 29.381 -1.809 -32.278 1.00 96.75 131 THR A N 1
ATOM 1039 C CA . THR A 1 131 ? 29.203 -1.832 -30.820 1.00 96.75 131 THR A CA 1
ATOM 1040 C C . THR A 1 131 ? 28.760 -3.201 -30.320 1.00 96.75 131 THR A C 1
ATOM 1042 O O . THR A 1 131 ? 29.267 -3.656 -29.299 1.00 96.75 131 THR A O 1
ATOM 1045 N N . ASP A 1 132 ? 27.870 -3.881 -31.041 1.00 96.88 132 ASP A N 1
ATOM 1046 C CA . ASP A 1 132 ? 27.393 -5.209 -30.659 1.00 96.88 132 ASP A CA 1
ATOM 1047 C C . ASP A 1 132 ? 28.488 -6.267 -30.826 1.00 96.88 132 ASP A C 1
ATOM 1049 O O . ASP A 1 132 ? 28.664 -7.103 -29.947 1.00 96.88 132 ASP A O 1
ATOM 1053 N N . LEU A 1 133 ? 29.305 -6.167 -31.878 1.00 97.00 133 LEU A N 1
ATOM 1054 C CA . LEU A 1 133 ? 30.490 -7.006 -32.062 1.00 97.00 133 LEU A CA 1
ATOM 1055 C C . LEU A 1 133 ? 31.453 -6.854 -30.874 1.00 97.00 133 LEU A C 1
ATOM 1057 O O . LEU A 1 133 ? 31.897 -7.850 -30.306 1.00 97.00 133 LEU A O 1
ATOM 1061 N N . ASN A 1 134 ? 31.718 -5.622 -30.433 1.00 96.62 134 ASN A N 1
ATOM 1062 C CA . ASN A 1 134 ? 32.566 -5.382 -29.265 1.00 96.62 134 ASN A CA 1
ATOM 1063 C C . ASN A 1 134 ? 31.970 -5.964 -27.975 1.00 96.62 134 ASN A C 1
ATOM 1065 O O . ASN A 1 134 ? 32.713 -6.547 -27.189 1.00 96.62 134 ASN A O 1
ATOM 1069 N N . LYS A 1 135 ? 30.650 -5.855 -27.767 1.00 96.81 135 LYS A N 1
ATOM 1070 C CA . LYS A 1 135 ? 29.973 -6.487 -26.618 1.00 96.81 135 LYS A CA 1
ATOM 1071 C C . LYS A 1 135 ? 30.141 -8.002 -26.651 1.00 96.81 135 LYS A C 1
ATOM 1073 O O . LYS A 1 135 ? 30.625 -8.571 -25.681 1.00 96.81 135 LYS A O 1
ATOM 1078 N N . PHE A 1 136 ? 29.833 -8.636 -27.783 1.00 96.81 136 PHE A N 1
ATOM 1079 C CA . PHE A 1 136 ? 29.954 -10.086 -27.920 1.00 96.81 136 PHE A CA 1
ATOM 1080 C C . PHE A 1 136 ? 31.396 -10.571 -27.769 1.00 96.81 136 PHE A C 1
ATOM 1082 O O . PHE A 1 136 ? 31.611 -11.630 -27.191 1.00 96.81 136 PHE A O 1
ATOM 1089 N N . ASN A 1 137 ? 32.388 -9.803 -28.224 1.00 97.38 137 ASN A N 1
ATOM 1090 C CA . ASN A 1 137 ? 33.795 -10.128 -27.985 1.00 97.38 137 ASN A CA 1
ATOM 1091 C C . ASN A 1 137 ? 34.151 -10.096 -26.494 1.00 97.38 137 ASN A C 1
ATOM 1093 O O . ASN A 1 137 ? 34.851 -10.991 -26.025 1.00 97.38 137 ASN A O 1
ATOM 1097 N N . ILE A 1 138 ? 33.677 -9.089 -25.754 1.00 96.31 138 ILE A N 1
ATOM 1098 C CA . ILE A 1 138 ? 33.891 -9.010 -24.302 1.00 96.31 138 ILE A CA 1
ATOM 1099 C C . ILE A 1 138 ? 33.199 -10.192 -23.616 1.00 96.31 138 ILE A C 1
ATOM 1101 O O . ILE A 1 138 ? 33.835 -10.889 -22.828 1.00 96.31 138 ILE A O 1
ATOM 1105 N N . ASP A 1 139 ? 31.941 -10.472 -23.958 1.00 95.75 139 ASP A N 1
ATOM 1106 C CA . ASP A 1 139 ? 31.196 -11.600 -23.395 1.00 95.75 139 ASP A CA 1
ATOM 1107 C C . ASP A 1 139 ? 31.922 -12.924 -23.661 1.00 95.75 139 ASP A C 1
ATOM 1109 O O . ASP A 1 139 ? 32.128 -13.715 -22.743 1.00 95.75 139 ASP A O 1
ATOM 1113 N N . LEU A 1 140 ? 32.397 -13.145 -24.886 1.00 96.69 140 LEU A N 1
ATOM 1114 C CA . LEU A 1 140 ? 33.125 -14.355 -25.259 1.00 96.69 140 LEU A CA 1
ATOM 1115 C C . LEU A 1 140 ? 34.421 -14.500 -24.447 1.00 96.69 140 LEU A C 1
ATOM 1117 O O . LEU A 1 140 ? 34.651 -15.562 -23.873 1.00 96.69 140 LEU A O 1
ATOM 1121 N N . GLN A 1 141 ? 35.197 -13.423 -24.286 1.00 95.75 141 GLN A N 1
ATOM 1122 C CA . GLN A 1 141 ? 36.391 -13.426 -23.430 1.00 95.75 141 GLN A CA 1
ATOM 1123 C C . GLN A 1 141 ? 36.062 -13.738 -21.964 1.00 95.75 141 GLN A C 1
ATOM 1125 O O . GLN A 1 141 ? 36.797 -14.478 -21.306 1.00 95.75 141 GLN A O 1
ATOM 1130 N N . THR A 1 142 ? 34.957 -13.203 -21.433 1.00 95.06 142 THR A N 1
ATOM 1131 C CA . THR A 1 142 ? 34.539 -13.516 -20.057 1.00 95.06 142 THR A CA 1
ATOM 1132 C C . THR A 1 142 ? 34.144 -14.985 -19.909 1.00 95.06 142 THR A C 1
ATOM 1134 O O . THR A 1 142 ? 34.564 -15.635 -18.952 1.00 95.06 142 THR A O 1
ATOM 1137 N N . GLN A 1 143 ? 33.401 -15.545 -20.868 1.00 94.06 143 GLN A N 1
ATOM 1138 C CA . GLN A 1 143 ? 32.987 -16.950 -20.843 1.00 94.06 143 GLN A CA 1
ATOM 1139 C C . GLN A 1 143 ? 34.183 -17.901 -20.984 1.00 94.06 143 GLN A C 1
ATOM 1141 O O . GLN A 1 143 ? 34.282 -18.872 -20.230 1.00 94.06 143 GLN A O 1
ATOM 1146 N N . GLU A 1 144 ? 35.134 -17.585 -21.866 1.00 95.38 144 GLU A N 1
ATOM 1147 C CA . GLU A 1 144 ? 36.397 -18.324 -21.997 1.00 95.38 144 GLU A CA 1
ATOM 1148 C C . GLU A 1 144 ? 37.203 -18.320 -20.688 1.00 95.38 144 GLU A C 1
ATOM 1150 O O . GLU A 1 144 ? 37.801 -19.333 -20.323 1.00 95.38 144 GLU A O 1
ATOM 1155 N N . ALA A 1 145 ? 37.181 -17.216 -19.933 1.00 93.44 145 ALA A N 1
ATOM 1156 C CA . ALA A 1 145 ? 37.825 -17.142 -18.622 1.00 93.44 145 ALA A CA 1
ATOM 1157 C C . ALA A 1 145 ? 37.084 -17.949 -17.534 1.00 93.44 145 ALA A C 1
ATOM 1159 O O . ALA A 1 145 ? 37.722 -18.481 -16.619 1.00 93.44 145 ALA A O 1
ATOM 1160 N N . HIS A 1 146 ? 35.755 -18.070 -17.615 1.00 92.88 146 HIS A N 1
ATOM 1161 C CA . HIS A 1 146 ? 34.946 -18.829 -16.651 1.00 92.88 146 HIS A CA 1
ATOM 1162 C C . HIS A 1 146 ? 35.031 -20.349 -16.841 1.00 92.88 146 HIS A C 1
ATOM 1164 O O . HIS A 1 146 ? 35.022 -21.095 -15.854 1.00 92.88 146 HIS A O 1
ATOM 1170 N N . GLU A 1 147 ? 35.147 -20.821 -18.083 1.00 94.12 147 GLU A N 1
ATOM 1171 C CA . GLU A 1 147 ? 35.199 -22.246 -18.419 1.00 94.12 147 GLU A CA 1
ATOM 1172 C C . GLU A 1 147 ? 36.229 -23.067 -17.604 1.00 94.12 147 GLU A C 1
ATOM 1174 O O . GLU A 1 147 ? 35.847 -24.103 -17.039 1.00 94.12 147 GLU A O 1
ATOM 1179 N N . PRO A 1 148 ? 37.512 -22.666 -17.473 1.00 95.25 148 PRO A N 1
ATOM 1180 C CA . PRO A 1 148 ? 38.491 -23.450 -16.720 1.00 95.25 148 PRO A CA 1
ATOM 1181 C C . PRO A 1 148 ? 38.158 -23.533 -15.226 1.00 95.25 148 PRO A C 1
ATOM 1183 O O . PRO A 1 148 ? 38.337 -24.594 -14.621 1.00 95.25 148 PRO A O 1
ATOM 1186 N N . VAL A 1 149 ? 37.622 -22.457 -14.640 1.00 94.44 149 VAL A N 1
ATOM 1187 C CA . VAL A 1 149 ? 37.244 -22.409 -13.218 1.00 94.44 149 VAL A CA 1
ATOM 1188 C C . VAL A 1 149 ? 36.116 -23.399 -12.935 1.00 94.44 149 VAL A C 1
ATOM 1190 O O . VAL A 1 149 ? 36.206 -24.194 -11.995 1.00 94.44 149 VAL A O 1
ATOM 1193 N N . LEU A 1 150 ? 35.080 -23.407 -13.777 1.00 94.00 150 LEU A N 1
ATOM 1194 C CA . LEU A 1 150 ? 33.958 -24.341 -13.653 1.00 94.00 150 LEU A CA 1
ATOM 1195 C C . LEU A 1 150 ? 34.407 -25.793 -13.854 1.00 94.00 150 LEU A C 1
ATOM 1197 O O . LEU A 1 150 ? 34.012 -26.677 -13.088 1.00 94.00 150 LEU A O 1
ATOM 1201 N N . ARG A 1 151 ? 35.296 -26.050 -14.822 1.00 95.06 151 ARG A N 1
ATOM 1202 C CA . ARG A 1 151 ? 35.881 -27.385 -15.035 1.00 95.06 151 ARG A CA 1
ATOM 1203 C C . ARG A 1 151 ? 36.655 -27.877 -13.808 1.00 95.06 151 ARG A C 1
ATOM 1205 O O . ARG A 1 151 ? 36.573 -29.061 -13.474 1.00 95.06 151 ARG A O 1
ATOM 1212 N N . GLU A 1 152 ? 37.389 -27.003 -13.121 1.00 94.38 152 GLU A N 1
ATOM 1213 C CA . GLU A 1 152 ? 38.102 -27.360 -11.889 1.00 94.38 152 GLU A CA 1
ATOM 1214 C C . GLU A 1 152 ? 37.137 -27.635 -10.725 1.00 94.38 152 GLU A C 1
ATOM 1216 O O . GLU A 1 152 ? 37.295 -28.625 -10.002 1.00 94.38 152 GLU A O 1
ATOM 1221 N N . GLN A 1 153 ? 36.102 -26.808 -10.562 1.00 93.75 153 GLN A N 1
ATOM 1222 C CA . GLN A 1 153 ? 35.068 -27.019 -9.544 1.00 93.75 153 GLN A CA 1
ATOM 1223 C C . GLN A 1 153 ? 34.344 -28.355 -9.736 1.00 93.75 153 GLN A C 1
ATOM 1225 O O . GLN A 1 153 ? 34.145 -29.090 -8.767 1.00 93.75 153 GLN A O 1
ATOM 1230 N N . LEU A 1 154 ? 34.021 -28.707 -10.981 1.00 93.88 154 LEU A N 1
ATOM 1231 C CA . LEU A 1 154 ? 33.366 -29.966 -11.327 1.00 93.88 154 LEU A CA 1
ATOM 1232 C C . LEU A 1 154 ? 34.240 -31.173 -10.954 1.00 93.88 154 LEU A C 1
ATOM 1234 O O . LEU A 1 154 ? 33.737 -32.145 -10.387 1.00 93.88 154 LEU A O 1
ATOM 1238 N N . LYS A 1 155 ? 35.560 -31.102 -11.183 1.00 95.00 155 LYS A N 1
ATOM 1239 C CA . LYS A 1 155 ? 36.502 -32.138 -10.718 1.00 95.00 155 LYS A CA 1
ATOM 1240 C C . LYS A 1 155 ? 36.466 -32.292 -9.195 1.00 95.00 155 LYS A C 1
ATOM 1242 O O . LYS A 1 155 ? 36.249 -33.398 -8.706 1.00 95.00 155 LYS A O 1
ATOM 1247 N N . LYS A 1 156 ? 36.576 -31.184 -8.451 1.00 93.19 156 LYS A N 1
ATOM 1248 C CA . LYS A 1 156 ? 36.529 -31.195 -6.975 1.00 93.19 156 LYS A CA 1
ATOM 1249 C C . LYS A 1 156 ? 35.207 -31.753 -6.440 1.00 93.19 156 LYS A C 1
ATOM 1251 O O . LYS A 1 156 ? 35.193 -32.470 -5.443 1.00 93.19 156 LYS A O 1
ATOM 1256 N N . GLN A 1 157 ? 34.082 -31.428 -7.078 1.00 89.25 157 GLN A N 1
ATOM 1257 C CA . GLN A 1 157 ? 32.771 -31.950 -6.682 1.00 89.25 157 GLN A CA 1
ATOM 1258 C C . GLN A 1 157 ? 32.632 -33.449 -6.971 1.00 89.25 157 GLN A C 1
ATOM 1260 O O . GLN A 1 157 ? 32.108 -34.172 -6.126 1.00 89.25 157 GLN A O 1
ATOM 1265 N N . LYS A 1 158 ? 33.154 -33.936 -8.104 1.00 90.00 158 LYS A N 1
ATOM 1266 C CA . LYS A 1 158 ? 33.187 -35.375 -8.416 1.00 90.00 158 LYS A CA 1
ATOM 1267 C C . LYS A 1 158 ? 33.997 -36.169 -7.394 1.00 90.00 158 LYS A C 1
ATOM 1269 O O . LYS A 1 158 ? 33.545 -37.220 -6.951 1.00 90.00 158 LYS A O 1
ATOM 1274 N N . GLU A 1 159 ? 35.149 -35.656 -6.973 1.00 91.62 159 GLU A N 1
ATOM 1275 C CA . GLU A 1 159 ? 35.959 -36.288 -5.922 1.00 91.62 159 GLU A CA 1
ATOM 1276 C C . GLU A 1 159 ? 35.208 -36.354 -4.585 1.00 91.62 159 GLU A C 1
ATOM 1278 O O . GLU A 1 159 ? 35.197 -37.396 -3.930 1.00 91.62 159 GLU A O 1
ATOM 1283 N N . LYS A 1 160 ? 34.506 -35.276 -4.208 1.00 86.62 160 LYS A N 1
ATOM 1284 C CA . LYS A 1 160 ? 33.658 -35.259 -3.004 1.00 86.62 160 LYS A CA 1
ATOM 1285 C C . LYS A 1 160 ? 32.497 -36.249 -3.088 1.00 86.62 160 LYS A C 1
ATOM 1287 O O . LYS A 1 160 ? 32.208 -36.906 -2.094 1.00 86.62 160 LYS A O 1
ATOM 1292 N N . LEU A 1 161 ? 31.849 -36.370 -4.247 1.00 85.94 161 LEU A N 1
ATOM 1293 C CA . LEU A 1 161 ? 30.767 -37.334 -4.467 1.00 85.94 161 LEU A CA 1
ATOM 1294 C C . LEU A 1 161 ? 31.268 -38.775 -4.303 1.00 85.94 161 LEU A C 1
ATOM 1296 O O . LEU A 1 161 ? 30.622 -39.573 -3.631 1.00 85.94 161 LEU A O 1
ATOM 1300 N N . LEU A 1 162 ? 32.437 -39.087 -4.870 1.00 82.19 162 LEU A N 1
ATOM 1301 C CA . LEU A 1 162 ? 33.070 -40.400 -4.727 1.00 82.19 162 LEU A CA 1
ATOM 1302 C C . LEU A 1 162 ? 33.438 -40.697 -3.268 1.00 82.19 162 LEU A C 1
ATOM 1304 O O . LEU A 1 162 ? 33.198 -41.803 -2.796 1.00 82.19 162 LEU A O 1
ATOM 1308 N N . ALA A 1 163 ? 33.963 -39.710 -2.538 1.00 79.62 163 ALA A N 1
ATOM 1309 C CA . ALA A 1 163 ? 34.282 -39.856 -1.118 1.00 79.62 163 ALA A CA 1
ATOM 1310 C C . ALA A 1 163 ? 33.033 -40.002 -0.224 1.00 79.62 163 ALA A C 1
ATOM 1312 O O . ALA A 1 163 ? 33.098 -40.639 0.823 1.00 79.62 163 ALA A O 1
ATOM 1313 N N . ALA A 1 164 ? 31.902 -39.417 -0.627 1.00 78.44 164 ALA A N 1
ATOM 1314 C CA . ALA A 1 164 ? 30.629 -39.482 0.092 1.00 78.44 164 ALA A CA 1
ATOM 1315 C C . ALA A 1 164 ? 29.762 -40.697 -0.291 1.00 78.44 164 ALA A C 1
ATOM 1317 O O . ALA A 1 164 ? 28.650 -40.833 0.228 1.00 78.44 164 ALA A O 1
ATOM 1318 N N . ALA A 1 165 ? 30.235 -41.569 -1.189 1.00 74.12 165 ALA A N 1
ATOM 1319 C CA . ALA A 1 165 ? 29.512 -42.769 -1.588 1.00 74.12 165 ALA A CA 1
ATOM 1320 C C . ALA A 1 165 ? 29.221 -43.652 -0.351 1.00 74.12 165 ALA A C 1
ATOM 1322 O O . ALA A 1 165 ? 30.154 -44.017 0.370 1.00 74.12 165 ALA A O 1
ATOM 1323 N N . PRO A 1 166 ? 27.947 -43.990 -0.068 1.00 69.50 166 PRO A N 1
ATOM 1324 C CA . PRO A 1 166 ? 27.593 -44.781 1.105 1.00 69.50 166 PRO A CA 1
ATOM 1325 C C . PRO A 1 166 ? 28.237 -46.168 1.063 1.00 69.50 166 PRO A C 1
ATOM 1327 O O . PRO A 1 166 ? 28.117 -46.876 0.064 1.00 69.50 166 PRO A O 1
ATOM 1330 N N . ASP A 1 167 ? 28.858 -46.581 2.170 1.00 76.81 167 ASP A N 1
ATOM 1331 C CA . ASP A 1 167 ? 29.396 -47.932 2.331 1.00 76.81 167 ASP A CA 1
ATOM 1332 C C . ASP A 1 167 ? 28.267 -48.973 2.131 1.00 76.81 167 ASP A C 1
ATOM 1334 O O . ASP A 1 167 ? 27.284 -48.973 2.893 1.00 76.81 167 ASP A O 1
ATOM 1338 N N . PRO A 1 168 ? 28.367 -49.861 1.119 1.00 79.69 168 PRO A N 1
ATOM 1339 C CA . PRO A 1 168 ? 27.318 -50.826 0.788 1.00 79.69 168 PRO A CA 1
ATOM 1340 C C . PRO A 1 168 ? 26.987 -51.762 1.958 1.00 79.69 168 PRO A C 1
ATOM 1342 O O . PRO A 1 168 ? 25.850 -52.232 2.073 1.00 79.69 168 PRO A O 1
ATOM 1345 N N . VAL A 1 169 ? 27.937 -51.997 2.868 1.00 81.44 169 VAL A N 1
ATOM 1346 C CA . VAL A 1 169 ? 27.732 -52.847 4.047 1.00 81.44 169 VAL A CA 1
ATOM 1347 C C . VAL A 1 169 ? 26.793 -52.175 5.051 1.00 81.44 169 VAL A C 1
ATOM 1349 O O . VAL A 1 169 ? 25.839 -52.791 5.535 1.00 81.44 169 VAL A O 1
ATOM 1352 N N . GLN A 1 170 ? 27.005 -50.887 5.333 1.00 80.06 170 GLN A N 1
ATOM 1353 C CA . GLN A 1 170 ? 26.158 -50.139 6.266 1.00 80.06 170 GLN A CA 1
ATOM 1354 C C . GLN A 1 170 ? 24.738 -49.951 5.725 1.00 80.06 170 GLN A C 1
ATOM 1356 O O . GLN A 1 170 ? 23.773 -50.027 6.492 1.00 80.06 170 GLN A O 1
ATOM 1361 N N . LEU A 1 171 ? 24.597 -49.750 4.411 1.00 82.94 171 LEU A N 1
ATOM 1362 C CA . LEU A 1 171 ? 23.293 -49.632 3.761 1.00 82.94 171 LEU A CA 1
ATOM 1363 C C . LEU A 1 171 ? 22.476 -50.925 3.895 1.00 82.94 171 LEU A C 1
ATOM 1365 O O . LEU A 1 171 ? 21.304 -50.874 4.277 1.00 82.94 171 LEU A O 1
ATOM 1369 N N . ASN A 1 172 ? 23.096 -52.081 3.647 1.00 87.31 172 ASN A N 1
ATOM 1370 C CA . ASN A 1 172 ? 22.432 -53.380 3.770 1.00 87.31 172 ASN A CA 1
ATOM 1371 C C . ASN A 1 172 ? 22.039 -53.695 5.222 1.00 87.31 172 ASN A C 1
ATOM 1373 O O . ASN A 1 172 ? 20.923 -54.154 5.467 1.00 87.31 172 ASN A O 1
ATOM 1377 N N . ASN A 1 173 ? 22.893 -53.359 6.195 1.00 90.12 173 ASN A N 1
ATOM 1378 C CA . ASN A 1 173 ? 22.570 -53.509 7.617 1.00 90.12 173 ASN A CA 1
ATOM 1379 C C . ASN A 1 173 ? 21.377 -52.635 8.036 1.00 90.12 173 ASN A C 1
ATOM 1381 O O . ASN A 1 173 ? 20.476 -53.101 8.738 1.00 90.12 173 ASN A O 1
ATOM 1385 N N . LYS A 1 174 ? 21.331 -51.375 7.582 1.00 88.06 174 LYS A N 1
ATOM 1386 C CA . LYS A 1 174 ? 20.196 -50.481 7.860 1.00 88.06 174 LYS A CA 1
ATOM 1387 C C . LYS A 1 174 ? 18.904 -50.982 7.213 1.00 88.06 174 LYS A C 1
ATOM 1389 O O . LYS A 1 174 ? 17.875 -50.969 7.882 1.00 88.06 174 LYS A O 1
ATOM 1394 N N . ARG A 1 175 ? 18.952 -51.484 5.973 1.00 88.50 175 ARG A N 1
ATOM 1395 C CA . ARG A 1 175 ? 17.790 -52.101 5.302 1.00 88.50 175 ARG A CA 1
ATOM 1396 C C . ARG A 1 175 ? 17.253 -53.299 6.084 1.00 88.50 175 ARG A C 1
ATOM 1398 O O . ARG A 1 175 ? 16.070 -53.334 6.400 1.00 88.50 175 ARG A O 1
ATOM 1405 N N . ALA A 1 176 ? 18.135 -54.202 6.511 1.00 92.88 176 ALA A N 1
ATOM 1406 C CA . ALA A 1 176 ? 17.743 -55.355 7.319 1.00 92.88 176 ALA A CA 1
ATOM 1407 C C . ALA A 1 176 ? 17.086 -54.952 8.655 1.00 92.88 176 ALA A C 1
ATOM 1409 O O . ALA A 1 176 ? 16.145 -55.606 9.108 1.00 92.88 176 ALA A O 1
ATOM 1410 N N . ASN A 1 177 ? 17.550 -53.870 9.289 1.00 92.19 177 ASN A N 1
ATOM 1411 C CA . ASN A 1 177 ? 16.933 -53.348 10.512 1.00 92.19 177 ASN A CA 1
ATOM 1412 C C . ASN A 1 177 ? 15.547 -52.742 10.255 1.00 92.19 177 ASN A C 1
ATOM 1414 O O . ASN A 1 177 ? 14.634 -52.972 11.048 1.00 92.19 177 ASN A O 1
ATOM 1418 N N . VAL A 1 178 ? 15.374 -52.018 9.145 1.00 91.25 178 VAL A N 1
ATOM 1419 C CA . VAL A 1 178 ? 14.068 -51.480 8.730 1.00 91.25 178 VAL A CA 1
ATOM 1420 C C . VAL A 1 178 ? 13.074 -52.614 8.474 1.00 91.25 178 VAL A C 1
ATOM 1422 O O . VAL A 1 178 ? 11.955 -52.563 8.980 1.00 91.25 178 VAL A O 1
ATOM 1425 N N . ASP A 1 179 ? 13.492 -53.677 7.787 1.00 93.12 179 ASP A N 1
ATOM 1426 C CA . ASP A 1 179 ? 12.621 -54.824 7.502 1.00 93.12 179 ASP A CA 1
ATOM 1427 C C . ASP A 1 179 ? 12.198 -55.568 8.776 1.00 93.12 179 ASP A C 1
ATOM 1429 O O . ASP A 1 179 ? 11.044 -55.981 8.912 1.00 93.12 179 ASP A O 1
ATOM 1433 N N . LYS A 1 180 ? 13.108 -55.711 9.750 1.00 93.94 180 LYS A N 1
ATOM 1434 C CA . LYS A 1 180 ? 12.780 -56.276 11.070 1.00 93.94 180 LYS A CA 1
ATOM 1435 C C . LYS A 1 180 ? 11.775 -55.404 11.824 1.00 93.94 180 LYS A C 1
ATOM 1437 O O . LYS A 1 180 ? 10.807 -55.931 12.371 1.00 93.94 180 LYS A O 1
ATOM 1442 N N . ALA A 1 181 ? 11.987 -54.087 11.840 1.00 90.69 181 ALA A N 1
ATOM 1443 C CA . ALA A 1 181 ? 11.088 -53.147 12.505 1.00 90.69 181 ALA A CA 1
ATOM 1444 C C . ALA A 1 181 ? 9.689 -53.158 11.872 1.00 90.69 181 ALA A C 1
ATOM 1446 O O . ALA A 1 181 ? 8.690 -53.184 12.590 1.00 90.69 181 ALA A O 1
ATOM 1447 N N . ARG A 1 182 ? 9.613 -53.228 10.539 1.00 93.94 182 ARG A N 1
ATOM 1448 C CA . ARG A 1 182 ? 8.350 -53.307 9.801 1.00 93.94 182 ARG A CA 1
ATOM 1449 C C . ARG A 1 182 ? 7.544 -54.556 10.159 1.00 93.94 182 ARG A C 1
ATOM 1451 O O . ARG A 1 182 ? 6.360 -54.442 10.453 1.00 93.94 182 ARG A O 1
ATOM 1458 N N . LYS A 1 183 ? 8.186 -55.727 10.214 1.00 95.25 183 LYS A N 1
ATOM 1459 C CA . LYS A 1 183 ? 7.516 -56.979 10.613 1.00 95.25 183 LYS A CA 1
ATOM 1460 C C . LYS A 1 183 ? 6.968 -56.920 12.041 1.00 95.25 183 LYS A C 1
ATOM 1462 O O . LYS A 1 183 ? 5.862 -57.387 12.292 1.00 95.25 183 LYS A O 1
ATOM 1467 N N . SER A 1 184 ? 7.729 -56.329 12.966 1.00 92.94 184 SER A N 1
ATOM 1468 C CA . SER A 1 184 ? 7.276 -56.117 14.348 1.00 92.94 184 SER A CA 1
ATOM 1469 C C . SER A 1 184 ? 6.045 -55.204 14.406 1.00 92.94 184 SER A C 1
ATOM 1471 O O . SER A 1 184 ? 5.069 -55.515 15.087 1.00 92.94 184 SER A O 1
ATOM 1473 N N . TYR A 1 185 ? 6.056 -54.113 13.633 1.00 91.88 185 TYR A N 1
ATOM 1474 C CA . TYR A 1 185 ? 4.932 -53.183 13.536 1.00 91.88 185 TYR A CA 1
ATOM 1475 C C . TYR A 1 185 ? 3.670 -53.840 12.966 1.00 91.88 185 TYR A C 1
ATOM 1477 O O . TYR A 1 185 ? 2.604 -53.707 13.558 1.00 91.88 185 TYR A O 1
ATOM 1485 N N . GLU A 1 186 ? 3.784 -54.580 11.861 1.00 94.19 186 GLU A N 1
ATOM 1486 C CA . GLU A 1 186 ? 2.642 -55.257 11.228 1.00 94.19 186 GLU A CA 1
ATOM 1487 C C . GLU A 1 186 ? 1.990 -56.276 12.184 1.00 94.19 186 GLU A C 1
ATOM 1489 O O . GLU A 1 186 ? 0.765 -56.337 12.281 1.00 94.19 186 GLU A O 1
ATOM 1494 N N . SER A 1 187 ? 2.791 -57.008 12.968 1.00 93.25 187 SER A N 1
ATOM 1495 C CA . SER A 1 187 ? 2.272 -57.921 13.997 1.00 93.25 187 SER A CA 1
ATOM 1496 C C . SER A 1 187 ? 1.562 -57.188 15.139 1.00 93.25 187 SER A C 1
ATOM 1498 O O . SER A 1 187 ? 0.531 -57.661 15.618 1.00 93.25 187 SER A O 1
ATOM 1500 N N . ALA A 1 188 ? 2.106 -56.059 15.600 1.00 91.75 188 ALA A N 1
ATOM 1501 C CA . ALA A 1 188 ? 1.491 -55.265 16.661 1.00 91.75 188 ALA A CA 1
ATOM 1502 C C . ALA A 1 188 ? 0.192 -54.589 16.191 1.00 91.75 188 ALA A C 1
ATOM 1504 O O . ALA A 1 188 ? -0.776 -54.533 16.947 1.00 91.75 188 ALA A O 1
ATOM 1505 N N . ALA A 1 189 ? 0.151 -54.124 14.939 1.00 91.31 189 ALA A N 1
ATOM 1506 C CA . ALA A 1 189 ? -1.033 -53.522 14.333 1.00 91.31 189 ALA A CA 1
ATOM 1507 C C . ALA A 1 189 ? -2.193 -54.525 14.234 1.00 91.31 189 ALA A C 1
ATOM 1509 O O . ALA A 1 189 ? -3.312 -54.200 14.621 1.00 91.31 189 ALA A O 1
ATOM 1510 N N . ALA A 1 190 ? -1.917 -55.764 13.813 1.00 94.00 190 ALA A N 1
ATOM 1511 C CA . ALA A 1 190 ? -2.934 -56.814 13.755 1.00 94.00 190 ALA A CA 1
ATOM 1512 C C . ALA A 1 190 ? -3.522 -57.143 15.142 1.00 94.00 190 ALA A C 1
ATOM 1514 O O . ALA A 1 190 ? -4.737 -57.262 15.285 1.00 94.00 190 ALA A O 1
ATOM 1515 N N . ALA A 1 191 ? -2.678 -57.232 16.178 1.00 92.69 191 ALA A N 1
ATOM 1516 C CA . ALA A 1 191 ? -3.142 -57.454 17.549 1.00 92.69 191 ALA A CA 1
ATOM 1517 C C . ALA A 1 191 ? -3.986 -56.277 18.078 1.00 92.69 191 ALA A C 1
ATOM 1519 O O . ALA A 1 191 ? -4.988 -56.489 18.759 1.00 92.69 191 ALA A O 1
ATOM 1520 N N . ALA A 1 192 ? -3.615 -55.037 17.742 1.00 89.00 192 ALA A N 1
ATOM 1521 C CA . ALA A 1 192 ? -4.380 -53.850 18.121 1.00 89.00 192 ALA A CA 1
ATOM 1522 C C . ALA A 1 192 ? -5.778 -53.829 17.477 1.00 89.00 192 ALA A C 1
ATOM 1524 O O . ALA A 1 192 ? -6.753 -53.516 18.157 1.00 89.00 192 ALA A O 1
ATOM 1525 N N . GLU A 1 193 ? -5.904 -54.235 16.208 1.00 92.88 193 GLU A N 1
ATOM 1526 C CA . GLU A 1 193 ? -7.205 -54.313 15.528 1.00 92.88 193 GLU A CA 1
ATOM 1527 C C . GLU A 1 193 ? -8.176 -55.309 16.182 1.00 92.88 193 GLU A C 1
ATOM 1529 O O . GLU A 1 193 ? -9.393 -55.096 16.165 1.00 92.88 193 GLU A O 1
ATOM 1534 N N . GLU A 1 194 ? -7.675 -56.413 16.743 1.00 93.56 194 GLU A N 1
ATOM 1535 C CA . GLU A 1 194 ? -8.513 -57.360 17.486 1.00 93.56 194 GLU A CA 1
ATOM 1536 C C . GLU A 1 194 ? -9.029 -56.747 18.789 1.00 93.56 194 GLU A C 1
ATOM 1538 O O . GLU A 1 194 ? -10.235 -56.791 19.053 1.00 93.56 194 GLU A O 1
ATOM 1543 N N . VAL A 1 195 ? -8.145 -56.100 19.551 1.00 93.38 195 VAL A N 1
ATOM 1544 C CA . VAL A 1 195 ? -8.512 -55.400 20.789 1.00 93.38 195 VAL A CA 1
ATOM 1545 C C . VAL A 1 195 ? -9.514 -54.277 20.505 1.00 93.38 195 VAL A C 1
ATOM 1547 O O . VAL A 1 195 ? -10.516 -54.156 21.211 1.00 93.38 195 VAL A O 1
ATOM 1550 N N . ASP A 1 196 ? -9.326 -53.503 19.436 1.00 89.12 196 ASP A N 1
ATOM 1551 C CA . ASP A 1 196 ? -10.251 -52.432 19.049 1.00 89.12 196 ASP A CA 1
ATOM 1552 C C . ASP A 1 196 ? -11.657 -52.962 18.739 1.00 89.12 196 ASP A C 1
ATOM 1554 O O . ASP A 1 196 ? -12.660 -52.345 19.118 1.00 89.12 196 ASP A O 1
ATOM 1558 N N . LYS A 1 197 ? -11.768 -54.137 18.105 1.00 94.06 197 LYS A N 1
ATOM 1559 C CA . LYS A 1 197 ? -13.070 -54.787 17.873 1.00 94.06 197 LYS A CA 1
ATOM 1560 C C . LYS A 1 197 ? -13.749 -55.165 19.188 1.00 94.06 197 LYS A C 1
ATOM 1562 O O . LYS A 1 197 ? -14.972 -55.037 19.295 1.00 94.06 197 LYS A O 1
ATOM 1567 N N . GLU A 1 198 ? -12.998 -55.626 20.184 1.00 93.12 198 GLU A N 1
ATOM 1568 C CA . GLU A 1 198 ? -13.539 -55.929 21.515 1.00 93.12 198 GLU A CA 1
ATOM 1569 C C . GLU A 1 198 ? -13.973 -54.663 22.259 1.00 93.12 198 GLU A C 1
ATOM 1571 O O . GLU A 1 198 ? -15.090 -54.610 22.782 1.00 93.12 198 GLU A O 1
ATOM 1576 N N . VAL A 1 199 ? -13.153 -53.610 22.225 1.00 90.81 199 VAL A N 1
ATOM 1577 C CA . VAL A 1 199 ? -13.482 -52.302 22.810 1.00 90.81 199 VAL A CA 1
ATOM 1578 C C . VAL A 1 199 ? -14.756 -51.735 22.186 1.00 90.81 199 VAL A C 1
ATOM 1580 O O . VAL A 1 199 ? -15.645 -51.282 22.908 1.00 90.81 199 VAL A O 1
ATOM 1583 N N . GLN A 1 200 ? -14.909 -51.813 20.862 1.00 91.56 200 GLN A N 1
ATOM 1584 C CA . GLN A 1 200 ? -16.126 -51.362 20.181 1.00 91.56 200 GLN A CA 1
ATOM 1585 C C . GLN A 1 200 ? -17.364 -52.171 20.586 1.00 91.56 200 GLN A C 1
ATOM 1587 O O . GLN A 1 200 ? -18.445 -51.595 20.736 1.00 91.56 200 GLN A O 1
ATOM 1592 N N . LYS A 1 201 ? -17.234 -53.490 20.784 1.00 93.62 201 LYS A N 1
ATOM 1593 C CA . LYS A 1 201 ? -18.337 -54.331 21.281 1.00 93.62 201 LYS A CA 1
ATOM 1594 C C . LYS A 1 201 ? -18.751 -53.917 22.692 1.00 93.62 201 LYS A C 1
ATOM 1596 O O . LYS A 1 201 ? -19.938 -53.686 22.921 1.00 93.62 201 LYS A O 1
ATOM 1601 N N . LEU A 1 202 ? -17.790 -53.767 23.604 1.00 92.31 202 LEU A N 1
ATOM 1602 C CA . LEU A 1 202 ? -18.052 -53.307 24.971 1.00 92.31 202 LEU A CA 1
ATOM 1603 C C . LEU A 1 202 ? -18.663 -51.902 24.979 1.00 92.31 202 LEU A C 1
ATOM 1605 O O . LEU A 1 202 ? -19.625 -51.653 25.701 1.00 92.31 202 LEU A O 1
ATOM 1609 N N . HIS A 1 203 ? -18.171 -50.995 24.134 1.00 89.19 203 HIS A N 1
ATOM 1610 C CA . HIS A 1 203 ? -18.721 -49.649 24.011 1.00 89.19 203 HIS A CA 1
ATOM 1611 C C . HIS A 1 203 ? -20.187 -49.666 23.554 1.00 89.19 203 HIS A C 1
ATOM 1613 O O . HIS A 1 203 ? -21.009 -48.970 24.146 1.00 89.19 203 HIS A O 1
ATOM 1619 N N . LYS A 1 204 ? -20.550 -50.502 22.570 1.00 89.69 204 LYS A N 1
ATOM 1620 C CA . LYS A 1 204 ? -21.954 -50.678 22.150 1.00 89.69 204 LYS A CA 1
ATOM 1621 C C . LYS A 1 204 ? -22.833 -51.189 23.292 1.00 89.69 204 LYS A C 1
ATOM 1623 O O . LYS A 1 204 ? -23.885 -50.608 23.541 1.00 89.69 204 LYS A O 1
ATOM 1628 N N . GLN A 1 205 ? -22.369 -52.195 24.034 1.00 89.31 205 GLN A N 1
ATOM 1629 C CA . GLN A 1 205 ? -23.090 -52.723 25.200 1.00 89.31 205 GLN A CA 1
ATOM 1630 C C . GLN A 1 205 ? -23.281 -51.659 26.291 1.00 89.31 205 GLN A C 1
ATOM 1632 O O . GLN A 1 205 ? -24.363 -51.537 26.865 1.00 89.31 205 GLN A O 1
ATOM 1637 N N . ILE A 1 206 ? -22.255 -50.844 26.558 1.00 85.19 206 ILE A N 1
ATOM 1638 C CA . ILE A 1 206 ? -22.352 -49.725 27.502 1.00 85.19 206 ILE A CA 1
ATOM 1639 C C . ILE A 1 206 ? -23.381 -48.707 27.011 1.00 85.19 206 ILE A C 1
ATOM 1641 O O . ILE A 1 206 ? -24.222 -48.274 27.800 1.00 85.19 206 ILE A O 1
ATOM 1645 N N . MET A 1 207 ? -23.344 -48.331 25.731 1.00 82.12 207 MET A N 1
ATOM 1646 C CA . MET A 1 207 ? -24.276 -47.359 25.154 1.00 82.12 207 MET A CA 1
ATOM 1647 C C . MET A 1 207 ? -25.726 -47.848 25.234 1.00 82.12 207 MET A C 1
ATOM 1649 O O . MET A 1 207 ? -26.578 -47.094 25.695 1.00 82.12 207 MET A O 1
ATOM 1653 N N . GLU A 1 208 ? -26.002 -49.114 24.917 1.00 83.62 208 GLU A N 1
ATOM 1654 C CA . GLU A 1 208 ? -27.343 -49.706 25.048 1.00 83.62 208 GLU A CA 1
ATOM 1655 C C . GLU A 1 208 ? -27.870 -49.651 26.495 1.00 83.62 208 GLU A C 1
ATOM 1657 O O . GLU A 1 208 ? -29.026 -49.294 26.731 1.00 83.62 208 GLU A O 1
ATOM 1662 N N . ILE A 1 209 ? -27.018 -49.932 27.489 1.00 82.31 209 ILE A N 1
ATOM 1663 C CA . ILE A 1 209 ? -27.394 -49.872 28.913 1.00 82.31 209 ILE A CA 1
ATOM 1664 C C . ILE A 1 209 ? -27.580 -48.419 29.393 1.00 82.31 209 ILE A C 1
ATOM 1666 O O . ILE A 1 209 ? -28.424 -48.135 30.254 1.00 82.31 209 ILE A O 1
ATOM 1670 N N . THR A 1 210 ? -26.782 -47.484 28.873 1.00 78.06 210 THR A N 1
ATOM 1671 C CA . THR A 1 210 ? -26.703 -46.106 29.387 1.00 78.06 210 THR A CA 1
ATOM 1672 C C . THR A 1 210 ? -27.621 -45.115 28.678 1.00 78.06 210 THR A C 1
ATOM 1674 O O . THR A 1 210 ? -28.018 -44.129 29.310 1.00 78.06 210 THR A O 1
ATOM 1677 N N . GLU A 1 211 ? -28.025 -45.365 27.430 1.00 74.06 211 GLU A N 1
ATOM 1678 C CA . GLU A 1 211 ? -28.689 -44.371 26.579 1.00 74.06 211 GLU A CA 1
ATOM 1679 C C . GLU A 1 211 ? -29.969 -43.790 27.206 1.00 74.06 211 GLU A C 1
ATOM 1681 O O . GLU A 1 211 ? -30.180 -42.575 27.186 1.00 74.06 211 GLU A O 1
ATOM 1686 N N . GLY A 1 212 ? -30.802 -44.621 27.838 1.00 74.94 212 GLY A N 1
ATOM 1687 C CA . GLY A 1 212 ? -32.034 -44.157 28.485 1.00 74.94 212 GLY A CA 1
ATOM 1688 C C . GLY A 1 212 ? -31.804 -43.469 29.836 1.00 74.94 212 GLY A C 1
ATOM 1689 O O . GLY A 1 212 ? -32.364 -42.403 30.113 1.00 74.94 212 GLY A O 1
ATOM 1690 N N . ARG A 1 213 ? -30.962 -44.064 30.694 1.00 78.00 213 ARG A N 1
ATOM 1691 C CA . ARG A 1 213 ? -30.752 -43.599 32.079 1.00 78.00 213 ARG A CA 1
ATOM 1692 C C . ARG A 1 213 ? -29.923 -42.319 32.136 1.00 78.00 213 ARG A C 1
ATOM 1694 O O . ARG A 1 213 ? -30.286 -41.396 32.867 1.00 78.00 213 ARG A O 1
ATOM 1701 N N . MET A 1 214 ? -28.858 -42.235 31.339 1.00 80.62 214 MET A N 1
ATOM 1702 C CA . MET A 1 214 ? -27.967 -41.075 31.313 1.00 80.62 214 MET A CA 1
ATOM 1703 C C . MET A 1 214 ? -28.674 -39.850 30.732 1.00 80.62 214 MET A C 1
ATOM 1705 O O . MET A 1 214 ? -28.630 -38.785 31.340 1.00 80.62 214 MET A O 1
ATOM 1709 N N . LYS A 1 215 ? -29.419 -40.000 29.626 1.00 80.00 215 LYS A N 1
ATOM 1710 C CA . LYS A 1 215 ? -30.196 -38.891 29.040 1.00 80.00 215 LYS A CA 1
ATOM 1711 C C . LYS A 1 215 ? -31.269 -38.370 30.006 1.00 80.00 215 LYS A C 1
ATOM 1713 O O . LYS A 1 215 ? -31.475 -37.160 30.097 1.00 80.00 215 LYS A O 1
ATOM 1718 N N . ALA A 1 216 ? -31.938 -39.249 30.756 1.00 83.94 216 ALA A N 1
ATOM 1719 C CA . ALA A 1 216 ? -32.926 -38.843 31.759 1.00 83.94 216 ALA A CA 1
ATOM 1720 C C . ALA A 1 216 ? -32.289 -38.120 32.961 1.00 83.94 216 ALA A C 1
ATOM 1722 O O . ALA A 1 216 ? -32.822 -37.107 33.421 1.00 83.94 216 ALA A O 1
ATOM 1723 N N . ALA A 1 217 ? -31.145 -38.610 33.451 1.00 85.19 217 ALA A N 1
ATOM 1724 C CA . ALA A 1 217 ? -30.382 -37.956 34.512 1.00 85.19 217 ALA A CA 1
ATOM 1725 C C . ALA A 1 217 ? -29.829 -36.593 34.061 1.00 85.19 217 ALA A C 1
ATOM 1727 O O . ALA A 1 217 ? -29.980 -35.613 34.788 1.00 85.19 217 ALA A O 1
ATOM 1728 N N . GLN A 1 218 ? -29.300 -36.505 32.835 1.00 86.06 218 GLN A N 1
ATOM 1729 C CA . GLN A 1 218 ? -28.788 -35.267 32.246 1.00 86.06 218 GLN A CA 1
ATOM 1730 C C . GLN A 1 218 ? -29.887 -34.208 32.124 1.00 86.06 218 GLN A C 1
ATOM 1732 O O . GLN A 1 218 ? -29.713 -33.088 32.587 1.00 86.06 218 GLN A O 1
ATOM 1737 N N . LYS A 1 219 ? -31.074 -34.571 31.616 1.00 89.81 219 LYS A N 1
ATOM 1738 C CA . LYS A 1 219 ? -32.215 -33.640 31.547 1.00 89.81 219 LYS A CA 1
ATOM 1739 C C . LYS A 1 219 ? -32.623 -33.115 32.926 1.00 89.81 219 LYS A C 1
ATOM 1741 O O . LYS A 1 219 ? -32.937 -31.934 33.063 1.00 89.81 219 LYS A O 1
ATOM 1746 N N . LYS A 1 220 ? -32.631 -33.972 33.956 1.00 91.06 220 LYS A N 1
ATOM 1747 C CA . LYS A 1 220 ? -32.914 -33.543 35.338 1.00 91.06 220 LYS A CA 1
ATOM 1748 C C . LYS A 1 220 ? -31.835 -32.590 35.852 1.00 91.06 220 LYS A C 1
ATOM 1750 O O . LYS A 1 220 ? -32.181 -31.569 36.443 1.00 91.06 220 LYS A O 1
ATOM 1755 N N . LEU A 1 221 ? -30.564 -32.892 35.591 1.00 93.62 221 LEU A N 1
ATOM 1756 C CA . LEU A 1 221 ? -29.434 -32.037 35.947 1.00 93.62 221 LEU A CA 1
ATOM 1757 C C . LEU A 1 221 ? -29.537 -30.664 35.269 1.00 93.62 221 LEU A C 1
ATOM 1759 O O . LEU A 1 221 ? -29.426 -29.647 35.946 1.00 93.62 221 LEU A O 1
ATOM 1763 N N . ASP A 1 222 ? -29.854 -30.616 33.976 1.00 92.44 222 ASP A N 1
ATOM 1764 C CA . ASP A 1 222 ? -30.010 -29.364 33.228 1.00 92.44 222 ASP A CA 1
ATOM 1765 C C . ASP A 1 222 ? -31.165 -28.511 33.773 1.00 92.44 222 ASP A C 1
ATOM 1767 O O . ASP A 1 222 ? -31.054 -27.288 33.876 1.00 92.44 222 ASP A O 1
ATOM 1771 N N . VAL A 1 223 ? -32.281 -29.140 34.161 1.00 95.81 223 VAL A N 1
ATOM 1772 C CA . VAL A 1 223 ? -33.407 -28.441 34.805 1.00 95.81 223 VAL A CA 1
ATOM 1773 C C . VAL A 1 223 ? -32.996 -27.877 36.164 1.00 95.81 223 VAL A C 1
ATOM 1775 O O . VAL A 1 223 ? -33.349 -26.738 36.480 1.00 95.81 223 VAL A O 1
ATOM 1778 N N . VAL A 1 224 ? -32.258 -28.645 36.968 1.00 95.69 224 VAL A N 1
ATOM 1779 C CA . VAL A 1 224 ? -31.749 -28.185 38.268 1.00 95.69 224 VAL A CA 1
ATOM 1780 C C . VAL A 1 224 ? -30.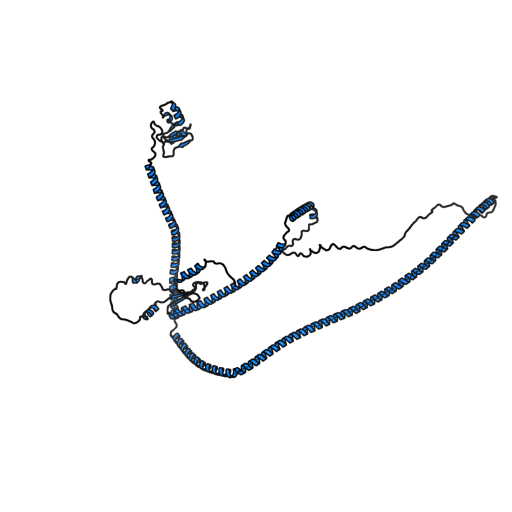760 -27.035 38.083 1.00 95.69 224 VAL A C 1
ATOM 1782 O O . VAL A 1 224 ? -30.918 -26.010 38.740 1.00 95.69 224 VAL A O 1
ATOM 1785 N N . ASN A 1 225 ? -29.824 -27.136 37.139 1.00 94.62 225 ASN A N 1
ATOM 1786 C CA . ASN A 1 225 ? -28.865 -26.074 36.833 1.00 94.62 225 ASN A CA 1
ATOM 1787 C C . ASN A 1 225 ? -29.570 -24.786 36.387 1.00 94.62 225 ASN A C 1
ATOM 1789 O O . ASN A 1 225 ? -29.316 -23.723 36.945 1.00 94.62 225 ASN A O 1
ATOM 1793 N N . LYS A 1 226 ? -30.564 -24.881 35.493 1.00 95.81 226 LYS A N 1
ATOM 1794 C CA . LYS A 1 226 ? -31.382 -23.721 35.091 1.00 95.81 226 LYS A CA 1
ATOM 1795 C C . LYS A 1 226 ? -32.121 -23.079 36.269 1.00 95.81 226 LYS A C 1
ATOM 1797 O O . LYS A 1 226 ? -32.267 -21.857 36.305 1.00 95.81 226 LYS A O 1
ATOM 1802 N N . LYS A 1 227 ? -32.609 -23.879 37.224 1.00 96.38 227 LYS A N 1
ATOM 1803 C CA . LYS A 1 227 ? -33.228 -23.359 38.455 1.00 96.38 227 LYS A CA 1
ATOM 1804 C C . LYS A 1 227 ? -32.195 -22.673 39.347 1.00 96.38 227 LYS A C 1
ATOM 1806 O O . LYS A 1 227 ? -32.472 -21.580 39.823 1.00 96.38 227 LYS A O 1
ATOM 1811 N N . ILE A 1 228 ? -31.015 -23.268 39.527 1.00 96.00 228 ILE A N 1
ATOM 1812 C CA . ILE A 1 228 ? -29.909 -22.673 40.289 1.00 96.00 228 ILE A CA 1
ATOM 1813 C C . ILE A 1 228 ? -29.532 -21.310 39.702 1.00 96.00 228 ILE A C 1
ATOM 1815 O O . ILE A 1 228 ? -29.411 -20.341 40.451 1.00 96.00 228 ILE A O 1
ATOM 1819 N N . ASP A 1 229 ? -29.407 -21.206 38.381 1.00 94.44 229 ASP A N 1
ATOM 1820 C CA . ASP A 1 229 ? -29.030 -19.952 37.728 1.00 94.44 229 ASP A CA 1
ATOM 1821 C C . ASP A 1 229 ? -30.115 -18.877 37.855 1.00 94.44 229 ASP A C 1
ATOM 1823 O O . ASP A 1 229 ? -29.791 -17.728 38.157 1.00 94.44 229 ASP A O 1
ATOM 1827 N N . LYS A 1 230 ? -31.400 -19.240 37.729 1.00 96.25 230 LYS A N 1
ATOM 1828 C CA . LYS A 1 230 ? -32.511 -18.313 38.015 1.00 96.25 230 LYS A CA 1
ATOM 1829 C C . LYS A 1 230 ? -32.473 -17.814 39.456 1.00 96.25 230 LYS A C 1
ATOM 1831 O O . LYS A 1 230 ? -32.478 -16.609 39.681 1.00 96.25 230 LYS A O 1
ATOM 1836 N N . THR A 1 231 ? -32.343 -18.718 40.425 1.00 95.94 231 THR A N 1
ATOM 1837 C CA . THR A 1 231 ? -32.263 -18.341 41.842 1.00 95.94 231 THR A CA 1
ATOM 1838 C C . THR A 1 231 ? -31.048 -17.454 42.123 1.00 95.94 231 THR A C 1
ATOM 1840 O O . THR A 1 231 ? -31.147 -16.503 42.895 1.00 95.94 231 THR A O 1
ATOM 1843 N N . ARG A 1 232 ? -29.903 -17.705 41.474 1.00 95.56 232 ARG A N 1
ATOM 1844 C CA . ARG A 1 232 ? -28.717 -16.837 41.571 1.00 95.56 232 ARG A CA 1
ATOM 1845 C C . ARG A 1 232 ? -28.985 -15.439 41.014 1.00 95.56 232 ARG A C 1
ATOM 1847 O O . ARG A 1 232 ? -28.590 -14.465 41.649 1.00 95.56 232 ARG A O 1
ATOM 1854 N N . GLN A 1 233 ? -29.653 -15.328 39.865 1.00 95.44 233 GLN A N 1
ATOM 1855 C CA . GLN A 1 233 ? -30.037 -14.036 39.283 1.00 95.44 233 GLN A CA 1
ATOM 1856 C C . GLN A 1 233 ? -31.026 -13.275 40.173 1.00 95.44 233 GLN A C 1
ATOM 1858 O O . GLN A 1 233 ? -30.889 -12.067 40.361 1.00 95.44 233 GLN A O 1
ATOM 1863 N N . ASP A 1 234 ? -31.995 -13.964 40.768 1.00 95.25 234 ASP A N 1
ATOM 1864 C CA . ASP A 1 234 ? -32.945 -13.327 41.680 1.00 95.25 234 ASP A CA 1
ATOM 1865 C C . ASP A 1 234 ? -32.260 -12.889 42.982 1.00 95.25 234 ASP A C 1
ATOM 1867 O O . ASP A 1 234 ? -32.489 -11.777 43.460 1.00 95.25 234 ASP A O 1
ATOM 1871 N N . ALA A 1 235 ? -31.324 -13.685 43.506 1.00 95.62 235 ALA A N 1
ATOM 1872 C CA . ALA A 1 235 ? -30.517 -13.306 44.663 1.00 95.62 235 ALA A CA 1
ATOM 1873 C C . ALA A 1 235 ? -29.653 -12.060 44.394 1.00 95.62 235 ALA A C 1
ATOM 1875 O O . ALA A 1 235 ? -29.553 -11.183 45.256 1.00 95.62 235 ALA A O 1
ATOM 1876 N N . THR A 1 236 ? -29.042 -11.936 43.209 1.00 94.62 236 THR A N 1
ATOM 1877 C CA . THR A 1 236 ? -28.268 -10.732 42.861 1.00 94.62 236 THR A CA 1
ATOM 1878 C C . THR A 1 236 ? -29.168 -9.511 42.692 1.00 94.62 236 THR A C 1
ATOM 1880 O O . THR A 1 236 ? -28.829 -8.449 43.221 1.00 94.62 236 THR A O 1
ATOM 1883 N N . ARG A 1 237 ? -30.336 -9.653 42.051 1.00 95.88 237 ARG A N 1
ATOM 1884 C CA . ARG A 1 237 ? -31.348 -8.585 41.944 1.00 95.88 237 ARG A CA 1
ATOM 1885 C C . ARG A 1 237 ? -31.808 -8.099 43.316 1.00 95.88 237 ARG A C 1
ATOM 1887 O O . ARG A 1 237 ? -31.751 -6.900 43.584 1.00 95.88 237 ARG A O 1
ATOM 1894 N N . LEU A 1 238 ? -32.183 -9.019 44.205 1.00 96.00 238 LEU A N 1
ATOM 1895 C CA . LEU A 1 238 ? -32.592 -8.692 45.573 1.00 96.00 238 LEU A CA 1
ATOM 1896 C C . LEU A 1 238 ? -31.457 -8.018 46.351 1.00 96.00 238 LEU A C 1
ATOM 1898 O O . LEU A 1 238 ? -31.686 -7.024 47.034 1.00 96.00 238 LEU A O 1
ATOM 1902 N N . LYS A 1 239 ? -30.211 -8.475 46.192 1.00 96.31 239 LYS A N 1
ATOM 1903 C CA . LYS A 1 239 ? -29.044 -7.845 46.829 1.00 96.31 239 LYS A CA 1
ATOM 1904 C C . LYS A 1 239 ? -28.826 -6.401 46.364 1.00 96.31 239 LYS A C 1
ATOM 1906 O O . LYS A 1 239 ? -28.461 -5.549 47.174 1.00 96.31 239 LYS A O 1
ATOM 1911 N N . VAL A 1 240 ? -29.040 -6.107 45.080 1.00 96.69 240 VAL A N 1
ATOM 1912 C CA . VAL A 1 240 ? -28.971 -4.733 44.550 1.00 96.69 240 VAL A CA 1
ATOM 1913 C C . VAL A 1 240 ? -30.136 -3.886 45.070 1.00 96.69 240 VAL A C 1
ATOM 1915 O O . VAL A 1 240 ? -29.911 -2.739 45.467 1.00 96.69 240 VAL A O 1
ATOM 1918 N N . ALA A 1 241 ? -31.345 -4.449 45.144 1.00 95.06 241 ALA A N 1
ATOM 1919 C CA . ALA A 1 241 ? -32.514 -3.771 45.701 1.00 95.06 241 ALA A CA 1
ATOM 1920 C C . ALA A 1 241 ? -32.301 -3.398 47.177 1.00 95.06 241 ALA A C 1
ATOM 1922 O O . ALA A 1 241 ? -32.509 -2.243 47.538 1.00 95.06 241 ALA A O 1
ATOM 1923 N N . ILE A 1 242 ? -31.778 -4.321 47.994 1.00 96.06 242 ILE A N 1
ATOM 1924 C CA . ILE A 1 242 ? -31.425 -4.070 49.402 1.00 96.06 242 ILE A CA 1
ATOM 1925 C C . ILE A 1 242 ? -30.397 -2.940 49.507 1.00 96.06 242 ILE A C 1
ATOM 1927 O O . ILE A 1 242 ? -30.639 -1.957 50.197 1.00 96.06 242 ILE A O 1
ATOM 1931 N N . LYS A 1 243 ? -29.289 -3.005 48.753 1.00 96.12 243 LYS A N 1
ATOM 1932 C CA . LYS A 1 243 ? -28.273 -1.933 48.765 1.00 96.12 243 LYS A CA 1
ATOM 1933 C C . LYS A 1 243 ? -28.840 -0.573 48.356 1.00 96.12 243 LYS A C 1
ATOM 1935 O O . LYS A 1 243 ? -28.397 0.461 48.856 1.00 96.12 243 LYS A O 1
ATOM 1940 N N . THR A 1 244 ? -29.779 -0.560 47.416 1.00 94.88 244 THR A N 1
ATOM 1941 C CA . THR A 1 244 ? -30.444 0.670 46.969 1.00 94.88 244 THR A CA 1
ATOM 1942 C C . THR A 1 244 ? -31.368 1.212 48.054 1.00 94.88 244 THR A C 1
ATOM 1944 O O . THR A 1 244 ? -31.315 2.404 48.355 1.00 94.88 244 THR A O 1
ATOM 1947 N N . ALA A 1 245 ? -32.153 0.339 48.687 1.00 95.44 245 ALA A N 1
ATOM 1948 C CA . ALA A 1 245 ? -33.011 0.687 49.811 1.00 95.44 245 ALA A CA 1
ATOM 1949 C C . ALA A 1 245 ? -32.197 1.228 50.999 1.00 95.44 245 ALA A C 1
ATOM 1951 O O . ALA A 1 245 ? -32.549 2.277 51.530 1.00 95.44 245 ALA A O 1
ATOM 1952 N N . ASP A 1 246 ? -31.062 0.609 51.339 1.00 95.62 246 ASP A N 1
ATOM 1953 C CA . ASP A 1 246 ? -30.157 1.082 52.396 1.00 95.62 246 ASP A CA 1
ATOM 1954 C C . ASP A 1 246 ? -29.600 2.480 52.104 1.00 95.62 246 ASP A C 1
ATOM 1956 O O . ASP A 1 246 ? -29.590 3.354 52.976 1.00 95.62 246 ASP A O 1
ATOM 1960 N N . ARG A 1 247 ? -29.160 2.726 50.861 1.00 94.88 247 ARG A N 1
ATOM 1961 C CA . ARG A 1 247 ? -28.692 4.056 50.433 1.00 94.88 247 ARG A CA 1
ATOM 1962 C C . ARG A 1 247 ? -29.799 5.099 50.533 1.00 94.88 247 ARG A C 1
ATOM 1964 O O . ARG A 1 247 ? -29.535 6.210 50.986 1.00 94.88 247 ARG A O 1
ATOM 1971 N N . ASN A 1 248 ? -31.015 4.756 50.119 1.00 94.44 248 ASN A N 1
ATOM 1972 C CA . ASN A 1 248 ? -32.158 5.661 50.194 1.00 94.44 248 ASN A CA 1
ATOM 1973 C C . ASN A 1 248 ? -32.557 5.937 51.647 1.00 94.44 248 ASN A C 1
ATOM 1975 O O . ASN A 1 248 ? -32.754 7.094 52.000 1.00 94.44 248 ASN A O 1
ATOM 1979 N N . ALA A 1 249 ? -32.582 4.915 52.504 1.00 95.75 249 ALA A N 1
ATOM 1980 C CA . ALA A 1 249 ? -32.838 5.074 53.930 1.00 95.75 249 ALA A CA 1
ATOM 1981 C C . ALA A 1 249 ? -31.794 5.984 54.591 1.00 95.75 249 ALA A C 1
ATOM 1983 O O . ALA A 1 249 ? -32.160 6.858 55.371 1.00 95.75 249 ALA A O 1
ATOM 1984 N N . LYS A 1 250 ? -30.507 5.835 54.241 1.00 96.25 250 LYS A N 1
ATOM 1985 C CA . LYS A 1 250 ? -29.452 6.733 54.728 1.00 96.25 250 LYS A CA 1
ATOM 1986 C C . LYS A 1 250 ? -29.685 8.179 54.279 1.00 96.25 250 LYS A C 1
ATOM 1988 O O . LYS A 1 250 ? -29.736 9.053 55.129 1.00 96.25 250 LYS A O 1
ATOM 1993 N N . LYS A 1 251 ? -29.936 8.414 52.986 1.00 94.88 251 LYS A N 1
ATOM 1994 C CA . LYS A 1 251 ? -30.250 9.759 52.465 1.00 94.88 251 LYS A CA 1
ATOM 1995 C C . LYS A 1 251 ? -31.460 10.388 53.155 1.00 94.88 251 LYS A C 1
ATOM 1997 O O . LYS A 1 251 ? -31.451 11.583 53.416 1.00 94.88 251 LYS A O 1
ATOM 2002 N N . SER A 1 252 ? -32.507 9.608 53.419 1.00 93.88 252 SER A N 1
ATOM 2003 C CA . SER A 1 252 ? -33.682 10.101 54.139 1.00 93.88 252 SER A CA 1
ATOM 2004 C C . SER A 1 252 ? -33.358 10.441 55.593 1.00 93.88 252 SER A C 1
ATOM 2006 O O . SER A 1 252 ? -33.820 11.471 56.064 1.00 93.88 252 SER A O 1
ATOM 2008 N N . ARG A 1 253 ? -32.533 9.640 56.286 1.00 95.31 253 ARG A N 1
ATOM 2009 C CA . ARG A 1 253 ? -32.058 9.978 57.641 1.00 95.31 253 ARG A CA 1
ATOM 2010 C C . ARG A 1 253 ? -31.228 11.258 57.653 1.00 95.31 253 ARG A C 1
ATOM 2012 O O . ARG A 1 253 ? -31.491 12.111 58.485 1.00 95.31 253 ARG A O 1
ATOM 2019 N N . ASP A 1 254 ? -30.299 11.414 56.712 1.00 94.56 254 ASP A N 1
ATOM 2020 C CA . ASP A 1 254 ? -29.469 12.622 56.609 1.00 94.56 254 ASP A CA 1
ATOM 2021 C C . ASP A 1 254 ? -30.346 13.870 56.359 1.00 94.56 254 ASP A C 1
ATOM 2023 O O . ASP A 1 254 ? -30.131 14.919 56.954 1.00 94.56 254 ASP A O 1
ATOM 2027 N N . LYS A 1 255 ? -31.399 13.750 55.534 1.00 94.81 255 LYS A N 1
ATOM 2028 C CA . LYS A 1 255 ? -32.378 14.834 55.329 1.00 94.81 255 LYS A CA 1
ATOM 2029 C C . LYS A 1 255 ? -33.173 15.169 56.587 1.00 94.81 255 LYS A C 1
ATOM 2031 O O . LYS A 1 255 ? -33.413 16.344 56.831 1.00 94.81 255 LYS A O 1
ATOM 2036 N N . ILE A 1 256 ? -33.601 14.157 57.341 1.00 95.50 256 ILE A N 1
ATOM 2037 C CA . ILE A 1 256 ? -34.314 14.365 58.607 1.00 95.50 256 ILE A CA 1
ATOM 2038 C C . ILE A 1 256 ? -33.403 15.101 59.591 1.00 95.50 256 ILE A C 1
ATOM 2040 O O . ILE A 1 256 ? -33.831 16.109 60.132 1.00 95.50 256 ILE A O 1
ATOM 2044 N N . ALA A 1 257 ? -32.146 14.673 59.739 1.00 95.44 257 ALA A N 1
ATOM 2045 C CA . ALA A 1 257 ? -31.183 15.336 60.618 1.00 95.44 257 ALA A CA 1
ATOM 2046 C C . ALA A 1 257 ? -30.977 16.815 60.241 1.00 95.44 257 ALA A C 1
ATOM 2048 O O . ALA A 1 257 ? -31.056 17.685 61.101 1.00 95.44 257 ALA A O 1
ATOM 2049 N N . ASN A 1 258 ? -30.810 17.120 58.949 1.00 94.62 258 ASN A N 1
ATOM 2050 C CA . ASN A 1 258 ? -30.696 18.509 58.494 1.00 94.62 258 ASN A CA 1
ATOM 2051 C C . ASN A 1 258 ? -31.971 19.321 58.780 1.00 94.62 258 ASN A C 1
ATOM 2053 O O . ASN A 1 258 ? -31.884 20.463 59.215 1.00 94.62 258 ASN A O 1
ATOM 2057 N N . MET A 1 259 ? -33.156 18.742 58.555 1.00 93.75 259 MET A N 1
ATOM 2058 C CA . MET A 1 259 ? -34.426 19.407 58.873 1.00 93.75 259 MET A CA 1
ATOM 2059 C C . MET A 1 259 ? -34.587 19.641 60.380 1.00 93.75 259 MET A C 1
ATOM 2061 O O . MET A 1 259 ? -35.110 20.675 60.779 1.00 93.75 259 MET A O 1
ATOM 2065 N N . GLU A 1 260 ? -34.133 18.715 61.224 1.00 94.81 260 GLU A N 1
ATOM 2066 C CA . GLU A 1 260 ? -34.118 18.885 62.681 1.00 94.81 260 GLU A CA 1
ATOM 2067 C C . GLU A 1 260 ? -33.173 20.024 63.104 1.00 94.81 260 GLU A C 1
ATOM 2069 O O . GLU A 1 260 ? -33.546 20.842 63.947 1.00 94.81 260 GLU A O 1
ATOM 2074 N N . GLU A 1 261 ? -31.997 20.150 62.480 1.00 94.00 261 GLU A N 1
ATOM 2075 C CA . GLU A 1 261 ? -31.088 21.288 62.691 1.00 94.00 261 GLU A CA 1
ATOM 2076 C C . GLU A 1 261 ? -31.704 22.621 62.222 1.00 94.00 261 GLU A C 1
ATOM 2078 O O . GLU A 1 261 ? -31.624 23.634 62.925 1.00 94.00 261 GLU A O 1
ATOM 2083 N N . GLU A 1 262 ? -32.373 22.637 61.066 1.00 93.94 262 GLU A N 1
ATOM 2084 C CA . GLU A 1 262 ? -33.108 23.807 60.563 1.00 93.94 262 GLU A CA 1
ATOM 2085 C C . GLU A 1 262 ? -34.250 24.212 61.508 1.00 93.94 262 GLU A C 1
ATOM 2087 O O . GLU A 1 262 ? -34.430 25.398 61.791 1.00 93.94 262 GLU A O 1
ATOM 2092 N N . ILE A 1 263 ? -34.988 23.245 62.060 1.00 94.31 263 ILE A N 1
ATOM 2093 C CA . ILE A 1 263 ? -36.027 23.509 63.063 1.00 94.31 263 ILE A CA 1
ATOM 2094 C C . ILE A 1 263 ? -35.402 24.103 64.326 1.00 94.31 263 ILE A C 1
ATOM 2096 O O . ILE A 1 263 ? -35.864 25.142 64.790 1.00 94.31 263 ILE A O 1
ATOM 2100 N N . HIS A 1 264 ? -34.325 23.514 64.851 1.00 93.69 264 HIS A N 1
ATOM 2101 C CA . HIS A 1 264 ? -33.671 24.025 66.056 1.00 93.69 264 HIS A CA 1
ATOM 2102 C C . HIS A 1 264 ? -33.136 25.452 65.850 1.00 93.69 264 HIS A C 1
ATOM 2104 O O . HIS A 1 264 ? -33.317 26.330 66.697 1.00 93.69 264 HIS A O 1
ATOM 2110 N N . THR A 1 265 ? -32.508 25.732 64.706 1.00 92.88 265 THR A N 1
ATOM 2111 C CA . THR A 1 265 ? -32.055 27.096 64.384 1.00 92.88 265 THR A CA 1
ATOM 2112 C C . THR A 1 265 ? -33.233 28.065 64.260 1.00 92.88 265 THR A C 1
ATOM 2114 O O . THR A 1 265 ? -33.183 29.152 64.841 1.00 92.88 265 THR A O 1
ATOM 2117 N N . ALA A 1 266 ? -34.333 27.671 63.614 1.00 91.38 266 ALA A N 1
ATOM 2118 C CA . ALA A 1 266 ? -35.553 28.473 63.558 1.00 91.38 266 ALA A CA 1
ATOM 2119 C C . ALA A 1 266 ? -36.149 28.738 64.954 1.00 91.38 266 ALA A C 1
ATOM 2121 O O . ALA A 1 266 ? -36.514 29.876 65.253 1.00 91.38 266 ALA A O 1
ATOM 2122 N N . GLU A 1 267 ? -36.186 27.738 65.837 1.00 94.19 267 GLU A N 1
ATOM 2123 C CA . GLU A 1 267 ? -36.637 27.887 67.225 1.00 94.19 267 GLU A CA 1
ATOM 2124 C C . GLU A 1 267 ? -35.758 28.876 68.002 1.00 94.19 267 GLU A C 1
ATOM 2126 O O . GLU A 1 267 ? -36.278 29.796 68.643 1.00 94.19 267 GLU A O 1
ATOM 2131 N N . THR A 1 268 ? -34.429 28.764 67.894 1.00 93.81 268 THR A N 1
ATOM 2132 C CA . THR A 1 268 ? -33.510 29.723 68.533 1.00 93.81 268 THR A CA 1
ATOM 2133 C C . THR A 1 268 ? -33.683 31.143 67.989 1.00 93.81 268 THR A C 1
ATOM 2135 O O . THR A 1 268 ? -33.689 32.105 68.764 1.00 93.81 268 THR A O 1
ATOM 2138 N N . ASN A 1 269 ? -33.918 31.287 66.681 1.00 92.75 269 ASN A N 1
ATOM 2139 C CA . ASN A 1 269 ? -34.200 32.575 66.055 1.00 92.75 269 ASN A CA 1
ATOM 2140 C C . ASN A 1 269 ? -35.510 33.171 66.580 1.00 92.75 269 ASN A C 1
ATOM 2142 O O . ASN A 1 269 ? -35.529 34.347 66.945 1.00 92.75 269 ASN A O 1
ATOM 2146 N N . ILE A 1 270 ? -36.575 32.372 66.707 1.00 92.69 270 ILE A N 1
ATOM 2147 C CA . ILE A 1 270 ? -37.852 32.808 67.295 1.00 92.69 270 ILE A CA 1
ATOM 2148 C C . ILE A 1 270 ? -37.646 33.304 68.730 1.00 92.69 270 ILE A C 1
ATOM 2150 O O . ILE A 1 270 ? -38.167 34.362 69.086 1.00 92.69 270 ILE A O 1
ATOM 2154 N N . ILE A 1 271 ? -36.868 32.590 69.549 1.00 94.00 271 ILE A N 1
ATOM 2155 C CA . ILE A 1 271 ? -36.557 33.021 70.922 1.00 94.00 271 ILE A CA 1
ATOM 2156 C C . ILE A 1 271 ? -35.806 34.361 70.914 1.00 94.00 271 ILE A C 1
ATOM 2158 O O . ILE A 1 271 ? -36.143 35.263 71.684 1.00 94.00 271 ILE A O 1
ATOM 2162 N N . SER A 1 272 ? -34.818 34.524 70.028 1.00 92.50 272 SER A N 1
ATOM 2163 C CA . SER A 1 272 ? -34.053 35.772 69.916 1.00 92.50 272 SER A CA 1
ATOM 2164 C C . SER A 1 272 ? -34.923 36.958 69.481 1.00 92.50 272 SER A C 1
ATOM 2166 O O . SER A 1 272 ? -34.843 38.026 70.088 1.00 92.50 272 SER A O 1
ATOM 2168 N N . LEU A 1 273 ? -35.815 36.751 68.505 1.00 91.44 273 LEU A N 1
ATOM 2169 C CA . LEU A 1 273 ? -36.752 37.763 68.023 1.00 91.44 273 LEU A CA 1
ATOM 2170 C C . LEU A 1 273 ? -37.754 38.147 69.111 1.00 91.44 273 LEU A C 1
ATOM 2172 O O . LEU A 1 273 ? -37.997 39.332 69.308 1.00 91.44 273 LEU A O 1
ATOM 2176 N N . ARG A 1 274 ? -38.269 37.178 69.881 1.00 93.31 274 ARG A N 1
ATOM 2177 C CA . ARG A 1 274 ? -39.138 37.464 71.037 1.00 93.31 274 ARG A CA 1
ATOM 2178 C C . ARG A 1 274 ? -38.443 38.338 72.081 1.00 93.31 274 ARG A C 1
ATOM 2180 O O . ARG A 1 274 ? -39.033 39.288 72.590 1.00 93.31 274 ARG A O 1
ATOM 2187 N N . LYS A 1 275 ? -37.166 38.069 72.359 1.00 93.62 275 LYS A N 1
ATOM 2188 C CA . LYS A 1 275 ? -36.372 38.896 73.276 1.00 93.62 275 LYS A CA 1
ATOM 2189 C C . LYS A 1 275 ? -36.172 40.317 72.738 1.00 93.62 275 LYS A C 1
ATOM 2191 O O . LYS A 1 275 ? -36.258 41.272 73.504 1.00 93.62 275 LYS A O 1
ATOM 2196 N N . GLN A 1 276 ? -35.935 40.468 71.434 1.00 90.94 276 GLN A N 1
ATOM 2197 C CA . GLN A 1 276 ? -35.855 41.787 70.795 1.00 90.94 276 GLN A CA 1
ATOM 2198 C C . GLN A 1 276 ? -37.196 42.528 70.862 1.00 90.94 276 GLN A C 1
ATOM 2200 O O . GLN A 1 276 ? -37.211 43.712 71.188 1.00 90.94 276 GLN A O 1
ATOM 2205 N N . THR A 1 277 ? -38.324 41.849 70.631 1.00 89.69 277 THR A N 1
ATOM 2206 C CA . THR A 1 277 ? -39.647 42.478 70.763 1.00 89.69 277 THR A CA 1
ATOM 2207 C C . THR A 1 277 ? -39.922 42.930 72.195 1.00 89.69 277 THR A C 1
ATOM 2209 O O . THR A 1 277 ? -40.384 44.049 72.385 1.00 89.69 277 THR A O 1
ATOM 2212 N N . GLU A 1 278 ? -39.552 42.140 73.209 1.00 92.44 278 GLU A N 1
ATOM 2213 C CA . GLU A 1 278 ? -39.673 42.554 74.616 1.00 92.44 278 GLU A CA 1
ATOM 2214 C C . GLU A 1 278 ? -38.808 43.783 74.939 1.00 92.44 278 GLU A C 1
ATOM 2216 O O . GLU A 1 278 ? -39.246 44.677 75.665 1.00 92.44 278 GLU A O 1
ATOM 2221 N N . GLN A 1 279 ? -37.590 43.862 74.393 1.00 91.88 279 GLN A N 1
ATOM 2222 C CA . GLN A 1 279 ? -36.724 45.036 74.552 1.00 91.88 279 GLN A CA 1
ATOM 2223 C C . GLN A 1 279 ? -37.346 46.282 73.917 1.00 91.88 279 GLN A C 1
ATOM 2225 O O . GLN A 1 279 ? -37.428 47.322 74.571 1.00 91.88 279 GLN A O 1
ATOM 2230 N N . ILE A 1 280 ? -37.849 46.160 72.686 1.00 89.12 280 ILE A N 1
ATOM 2231 C CA . ILE A 1 280 ? -38.533 47.254 71.987 1.00 89.12 280 ILE A CA 1
ATOM 2232 C C . ILE A 1 280 ? -39.780 47.692 72.765 1.00 89.12 280 ILE A C 1
ATOM 2234 O O . ILE A 1 280 ? -40.017 48.889 72.910 1.00 89.12 280 ILE A O 1
ATOM 2238 N N . GLU A 1 281 ? -40.565 46.769 73.324 1.00 89.12 281 GLU A N 1
ATOM 2239 C CA . GLU A 1 281 ? -41.718 47.114 74.165 1.00 89.12 281 GLU A CA 1
ATOM 2240 C C . GLU A 1 281 ? -41.309 47.876 75.432 1.00 89.12 281 GLU A C 1
ATOM 2242 O O . GLU A 1 281 ? -41.969 48.846 75.816 1.00 89.12 281 GLU A O 1
ATOM 2247 N N . GLN A 1 282 ? -40.215 47.474 76.087 1.00 91.56 282 GLN A N 1
ATOM 2248 C CA . GLN A 1 282 ? -39.679 48.191 77.247 1.00 91.56 282 GLN A CA 1
ATOM 2249 C C . GLN A 1 282 ? -39.196 49.597 76.874 1.00 91.56 282 GLN A C 1
ATOM 2251 O O . GLN A 1 282 ? -39.456 50.548 77.612 1.00 91.56 282 GLN A O 1
ATOM 2256 N N . GLU A 1 283 ? -38.514 49.750 75.740 1.00 89.75 283 GLU A N 1
ATOM 2257 C CA . GLU A 1 283 ? -38.108 51.057 75.217 1.00 89.75 283 GLU A CA 1
ATOM 2258 C C . GLU A 1 283 ? -39.320 51.919 74.854 1.00 89.75 283 GLU A C 1
ATOM 2260 O O . GLU A 1 283 ? -39.375 53.090 75.227 1.00 89.75 283 GLU A O 1
ATOM 2265 N N . THR A 1 284 ? -40.340 51.329 74.231 1.00 88.75 284 THR A N 1
ATOM 2266 C CA . THR A 1 284 ? -41.592 52.010 73.878 1.00 88.75 284 THR A CA 1
ATOM 2267 C C . THR A 1 284 ? -42.316 52.515 75.126 1.00 88.75 284 THR A C 1
ATOM 2269 O O . THR A 1 284 ? -42.775 53.656 75.144 1.00 88.75 284 THR A O 1
ATOM 2272 N N . LYS A 1 285 ? -42.362 51.720 76.206 1.00 91.56 285 LYS A N 1
ATOM 2273 C CA . LYS A 1 285 ? -42.904 52.158 77.506 1.00 91.56 285 LYS A CA 1
ATOM 2274 C C . LYS A 1 285 ? -42.131 53.349 78.072 1.00 91.56 285 LYS A C 1
ATOM 2276 O O . LYS A 1 285 ? -42.749 54.335 78.454 1.00 91.56 285 LYS A O 1
ATOM 2281 N N . LYS A 1 286 ? -40.793 53.310 78.048 1.00 91.50 286 LYS A N 1
ATOM 2282 C CA . LYS A 1 286 ? -39.960 54.445 78.491 1.00 91.50 286 LYS A CA 1
ATOM 2283 C C . LYS A 1 286 ? -40.233 55.707 77.670 1.00 91.50 286 LYS A C 1
ATOM 2285 O O . LYS A 1 286 ? -40.328 56.792 78.236 1.00 91.50 286 LYS A O 1
ATOM 2290 N N . ILE A 1 287 ? -40.362 55.578 76.348 1.00 89.38 287 ILE A N 1
ATOM 2291 C CA . ILE A 1 287 ? -40.698 56.703 75.464 1.00 89.38 287 ILE A CA 1
ATOM 2292 C C . ILE A 1 287 ? -42.093 57.249 75.797 1.00 89.38 287 ILE A C 1
ATOM 2294 O O . ILE A 1 287 ? -42.260 58.465 75.855 1.00 89.38 287 ILE A O 1
ATOM 2298 N N . LEU A 1 288 ? -43.074 56.382 76.066 1.00 90.31 288 LEU A N 1
ATOM 2299 C CA . LEU A 1 288 ? -44.425 56.790 76.459 1.00 90.31 288 LEU A CA 1
ATOM 2300 C C . LEU A 1 288 ? -44.432 57.540 77.801 1.00 90.31 288 LEU A C 1
ATOM 2302 O O . LEU A 1 288 ? -45.092 58.571 77.921 1.00 90.31 288 LEU A O 1
ATOM 2306 N N . ASP A 1 289 ? -43.659 57.078 78.784 1.00 90.25 289 ASP A N 1
ATOM 2307 C CA . ASP A 1 289 ? -43.504 57.768 80.069 1.00 90.25 289 ASP A CA 1
ATOM 2308 C C . ASP A 1 289 ? -42.868 59.155 79.882 1.00 90.25 289 ASP A C 1
ATOM 2310 O O . ASP A 1 289 ? -43.361 60.150 80.418 1.00 90.25 289 ASP A O 1
ATOM 2314 N N . LEU A 1 290 ? -41.813 59.251 79.063 1.00 89.62 290 LEU A N 1
ATOM 2315 C CA . LEU A 1 290 ? -41.188 60.530 78.711 1.00 89.62 290 LEU A CA 1
ATOM 2316 C C . LEU A 1 290 ? -42.157 61.465 77.976 1.00 89.62 290 LEU A C 1
ATOM 2318 O O . LEU A 1 290 ? -42.173 62.666 78.253 1.00 89.62 290 LEU A O 1
ATOM 2322 N N . PHE A 1 291 ? -42.975 60.926 77.070 1.00 88.25 291 PHE A N 1
ATOM 2323 C CA . PHE A 1 291 ? -44.007 61.676 76.362 1.00 88.25 291 PHE A CA 1
ATOM 2324 C C . PHE A 1 291 ? -45.055 62.234 77.332 1.00 88.25 291 PHE A C 1
ATOM 2326 O O . PHE A 1 291 ? -45.361 63.424 77.275 1.00 88.25 291 PHE A O 1
ATOM 2333 N N . ASN A 1 292 ? -45.533 61.427 78.283 1.00 89.19 292 ASN A N 1
ATOM 2334 C CA . ASN A 1 292 ? -46.477 61.879 79.309 1.00 89.19 292 ASN A CA 1
ATOM 2335 C C . ASN A 1 292 ? -45.880 62.991 80.186 1.00 89.19 292 ASN A C 1
ATOM 2337 O O . ASN A 1 292 ? -46.524 64.020 80.390 1.00 89.19 292 ASN A O 1
ATOM 2341 N N . ILE A 1 293 ? -44.622 62.846 80.622 1.00 90.12 293 ILE A N 1
ATOM 2342 C CA . ILE A 1 293 ? -43.906 63.895 81.369 1.00 90.12 293 ILE A CA 1
ATOM 2343 C C . ILE A 1 293 ? -43.810 65.186 80.544 1.00 90.12 293 ILE A C 1
ATOM 2345 O O . ILE A 1 293 ? -43.993 66.281 81.078 1.00 90.12 293 ILE A O 1
ATOM 2349 N N . ALA A 1 294 ? -43.517 65.084 79.246 1.00 85.12 294 ALA A N 1
ATOM 2350 C CA . ALA A 1 294 ? -43.477 66.242 78.359 1.00 85.12 294 ALA A CA 1
ATOM 2351 C C . ALA A 1 294 ? -44.862 66.897 78.215 1.00 85.12 294 ALA A C 1
ATOM 2353 O O . ALA A 1 294 ? -44.960 68.121 78.312 1.00 85.12 294 ALA A O 1
ATOM 2354 N N . CYS A 1 295 ? -45.933 66.113 78.062 1.00 86.12 295 CYS A N 1
ATOM 2355 C CA . CYS A 1 295 ? -47.306 66.621 78.035 1.00 86.12 295 CYS A CA 1
ATOM 2356 C C . CYS A 1 295 ? -47.681 67.350 79.329 1.00 86.12 295 CYS A C 1
ATOM 2358 O O . CYS A 1 295 ? -48.284 68.422 79.269 1.00 86.12 295 CYS A O 1
ATOM 2360 N N . ASP A 1 296 ? -47.308 66.818 80.490 1.00 87.94 296 ASP A N 1
ATOM 2361 C CA . ASP A 1 296 ? -47.591 67.469 81.770 1.00 87.94 296 ASP A CA 1
ATOM 2362 C C . ASP A 1 296 ? -46.780 68.758 81.947 1.00 87.94 296 ASP A C 1
ATOM 2364 O O . ASP A 1 296 ? -47.337 69.770 82.377 1.00 87.94 296 ASP A O 1
ATOM 2368 N N . LYS A 1 297 ? -45.518 68.791 81.498 1.00 88.56 297 LYS A N 1
ATOM 2369 C CA . LYS A 1 297 ? -44.735 70.038 81.424 1.00 88.56 297 LYS A CA 1
ATOM 2370 C C . LYS A 1 297 ? -45.381 71.067 80.497 1.00 88.56 297 LYS A C 1
ATOM 2372 O O . LYS A 1 297 ? -45.420 72.245 80.840 1.00 88.56 297 LYS A O 1
ATOM 2377 N N . ILE A 1 298 ? -45.908 70.650 79.343 1.00 86.50 298 ILE A N 1
ATOM 2378 C CA . ILE A 1 298 ? -46.632 71.545 78.426 1.00 86.50 298 ILE A CA 1
ATOM 2379 C C . ILE A 1 298 ? -47.878 72.113 79.114 1.00 86.50 298 ILE A C 1
ATOM 2381 O O . ILE A 1 298 ? -48.100 73.323 79.050 1.00 86.50 298 ILE A O 1
ATOM 2385 N N . LYS A 1 299 ? -48.657 71.286 79.825 1.00 87.69 299 LYS A N 1
ATOM 2386 C CA . LYS A 1 299 ? -49.813 71.761 80.607 1.00 87.69 299 LYS A CA 1
ATOM 2387 C C . LYS A 1 299 ? -49.386 72.771 81.673 1.00 87.69 299 LYS A C 1
ATOM 2389 O O . LYS A 1 299 ? -49.983 73.841 81.759 1.00 87.69 299 LYS A O 1
ATOM 2394 N N . GLU A 1 300 ? -48.333 72.481 82.434 1.00 87.25 300 GLU A N 1
ATOM 2395 C CA . GLU A 1 300 ? -47.815 73.382 83.469 1.00 87.25 300 GLU A CA 1
ATOM 2396 C C . GLU A 1 300 ? -47.341 74.721 82.878 1.00 87.25 300 GLU A C 1
ATOM 2398 O O . GLU A 1 300 ? -47.693 75.788 83.384 1.00 87.25 300 GLU A O 1
ATOM 2403 N N . HIS A 1 301 ? -46.590 74.687 81.773 1.00 83.38 301 HIS A N 1
ATOM 2404 C CA . HIS A 1 301 ? -46.169 75.896 81.064 1.00 83.38 301 HIS A CA 1
ATOM 2405 C C . HIS A 1 301 ? -47.357 76.681 80.496 1.00 83.38 301 HIS A C 1
ATOM 2407 O O . HIS A 1 301 ? -47.359 77.907 80.597 1.00 83.38 301 HIS A O 1
ATOM 2413 N N . SER A 1 302 ? -48.387 76.007 79.975 1.00 82.06 302 SER A N 1
ATOM 2414 C CA . SER A 1 302 ? -49.606 76.667 79.489 1.00 82.06 302 SER A CA 1
ATOM 2415 C C . SER A 1 302 ? -50.387 77.357 80.615 1.00 82.06 302 SER A C 1
ATOM 2417 O O . SER A 1 302 ? -50.852 78.482 80.438 1.00 82.06 302 SER A O 1
ATOM 2419 N N . ALA A 1 303 ? -50.451 76.749 81.807 1.00 87.69 303 ALA A N 1
ATOM 2420 C CA . ALA A 1 303 ? -51.063 77.357 82.987 1.00 87.69 303 ALA A CA 1
ATOM 2421 C C . ALA A 1 303 ? -50.269 78.587 83.452 1.00 87.69 303 ALA A C 1
ATOM 2423 O O . ALA A 1 303 ? -50.845 79.658 83.636 1.00 87.69 303 ALA A O 1
ATOM 2424 N N . LYS A 1 304 ? -48.932 78.479 83.530 1.00 85.88 304 LYS A N 1
ATOM 2425 C CA . LYS A 1 304 ? -48.047 79.618 83.841 1.00 85.88 304 LYS A CA 1
ATOM 2426 C C . LYS A 1 304 ? -48.192 80.755 82.827 1.00 85.88 304 LYS A C 1
ATOM 2428 O O . LYS A 1 304 ? -48.177 81.922 83.212 1.00 85.88 304 LYS A O 1
ATOM 2433 N N . GLN A 1 305 ? -48.336 80.432 81.541 1.00 81.94 305 GLN A N 1
ATOM 2434 C CA . GLN A 1 305 ? -48.581 81.417 80.488 1.00 81.94 305 GLN A CA 1
ATOM 2435 C C . GLN A 1 305 ? -49.932 82.117 80.684 1.00 81.94 305 GLN A C 1
ATOM 2437 O O . GLN A 1 305 ? -50.010 83.335 80.528 1.00 81.94 305 GLN A O 1
ATOM 2442 N N . MET A 1 306 ? -50.979 81.379 81.065 1.00 82.56 306 MET A N 1
ATOM 2443 C CA . MET A 1 306 ? -52.295 81.949 81.360 1.00 82.56 306 MET A CA 1
ATOM 2444 C C . MET A 1 306 ? -52.250 82.863 82.593 1.00 82.56 306 MET A C 1
ATOM 2446 O O . MET A 1 306 ? -52.750 83.986 82.536 1.00 82.56 306 MET A O 1
ATOM 2450 N N . ASP A 1 307 ? -51.570 82.449 83.664 1.00 84.75 307 ASP A N 1
ATOM 2451 C CA . ASP A 1 307 ? -51.364 83.273 84.861 1.00 84.75 307 ASP A CA 1
ATOM 2452 C C . ASP A 1 307 ? -50.602 84.565 84.539 1.00 84.75 307 ASP A C 1
ATOM 2454 O O . ASP A 1 307 ? -51.002 85.647 84.972 1.00 84.75 307 ASP A O 1
ATOM 2458 N N . LEU A 1 308 ? -49.523 84.482 83.753 1.00 85.94 308 LEU A N 1
ATOM 2459 C CA . LEU A 1 308 ? -48.779 85.658 83.289 1.00 85.94 308 LEU A CA 1
ATOM 2460 C C . LEU A 1 308 ? -49.649 86.582 82.434 1.00 85.94 308 LEU A C 1
ATOM 2462 O O . LEU A 1 308 ? -49.578 87.796 82.610 1.00 85.94 308 LEU A O 1
ATOM 2466 N N . LYS A 1 309 ? -50.508 86.024 81.574 1.00 87.19 309 LYS A N 1
ATOM 2467 C CA . LYS A 1 309 ? -51.450 86.803 80.766 1.00 87.19 309 LYS A CA 1
ATOM 2468 C C . LYS A 1 309 ? -52.449 87.563 81.643 1.00 87.19 309 LYS A C 1
ATOM 2470 O O . LYS A 1 309 ? -52.586 88.767 81.486 1.00 87.19 309 LYS A O 1
ATOM 2475 N N . THR A 1 310 ? -53.036 86.917 82.655 1.00 86.25 310 THR A N 1
ATOM 2476 C CA . THR A 1 310 ? -53.942 87.614 83.594 1.00 86.25 310 THR A CA 1
ATOM 2477 C C . THR A 1 310 ? -53.242 88.697 84.420 1.00 86.25 310 THR A C 1
ATOM 2479 O O . THR A 1 310 ? -53.863 89.696 84.780 1.00 86.25 310 THR A O 1
ATOM 2482 N N . LYS A 1 311 ? -51.955 88.518 84.748 1.00 86.81 311 LYS A N 1
ATOM 2483 C CA . LYS A 1 311 ? -51.151 89.551 85.420 1.00 86.81 311 LYS A CA 1
ATOM 2484 C C . LYS A 1 311 ? -50.859 90.728 84.491 1.00 86.81 311 LYS A C 1
ATOM 2486 O O . LYS A 1 311 ? -50.930 91.862 84.950 1.00 86.81 311 LYS A O 1
ATOM 2491 N N . LEU A 1 312 ? -50.567 90.464 83.217 1.00 84.94 312 LEU A N 1
ATOM 2492 C CA . LEU A 1 312 ? -50.377 91.501 82.204 1.00 84.94 312 LEU A CA 1
ATOM 2493 C C . LEU A 1 312 ? -51.659 92.326 82.027 1.00 84.94 312 LEU A C 1
ATOM 2495 O O . LEU A 1 312 ? -51.602 93.543 82.152 1.00 84.94 312 LEU A O 1
ATOM 2499 N N . ASP A 1 313 ? -52.814 91.669 81.884 1.00 82.88 313 ASP A N 1
ATOM 2500 C CA . ASP A 1 313 ? -54.112 92.345 81.744 1.00 82.88 313 ASP A CA 1
ATOM 2501 C C . ASP A 1 313 ? -54.433 93.239 82.963 1.00 82.88 313 ASP A C 1
ATOM 2503 O O . ASP A 1 313 ? -54.984 94.331 82.825 1.00 82.88 313 ASP A O 1
ATOM 2507 N N . LYS A 1 314 ? -54.070 92.805 84.182 1.00 87.50 314 LYS A N 1
ATOM 2508 C CA . LYS A 1 314 ? -54.225 93.617 85.406 1.00 87.50 314 LYS A CA 1
ATOM 2509 C C . LYS A 1 314 ? -53.318 94.844 85.407 1.00 87.50 314 LYS A C 1
ATOM 2511 O O . LYS A 1 314 ? -53.784 95.927 85.747 1.00 87.50 314 LYS A O 1
ATOM 2516 N N . LEU A 1 315 ? -52.052 94.681 85.025 1.00 83.31 315 LEU A N 1
ATOM 2517 C CA . LEU A 1 315 ? -51.112 95.798 84.925 1.00 83.31 315 LEU A CA 1
ATOM 2518 C C . LEU A 1 315 ? -51.546 96.794 83.847 1.00 83.31 315 LEU A C 1
ATOM 2520 O O . LEU A 1 315 ? -51.467 97.991 84.087 1.00 83.31 315 LEU A O 1
ATOM 2524 N N . GLU A 1 316 ? -52.077 96.333 82.712 1.00 78.81 316 GLU A N 1
ATOM 2525 C CA . GLU A 1 316 ? -52.643 97.216 81.683 1.00 78.81 316 GLU A CA 1
ATOM 2526 C C . GLU A 1 316 ? -53.859 98.002 82.204 1.00 78.81 316 GLU A C 1
ATOM 2528 O O . GLU A 1 316 ? -53.993 99.199 81.936 1.00 78.81 316 GLU A O 1
ATOM 2533 N N . GLN A 1 317 ? -54.730 97.366 82.997 1.00 85.56 317 GLN A N 1
ATOM 2534 C CA . GLN A 1 317 ? -55.851 98.054 83.649 1.00 85.56 317 GLN A CA 1
ATOM 2535 C C . GLN A 1 317 ? -55.382 99.091 84.679 1.00 85.56 317 GLN A C 1
ATOM 2537 O O . GLN A 1 317 ? -55.950 100.184 84.751 1.00 85.56 317 GLN A O 1
ATOM 2542 N N . GLU A 1 318 ? -54.366 98.771 85.482 1.00 83.81 318 GLU A N 1
ATOM 2543 C CA . GLU A 1 318 ? -53.762 99.703 86.441 1.00 83.81 318 GLU A CA 1
ATOM 2544 C C . GLU A 1 318 ? -53.050 100.860 85.735 1.00 83.81 318 GLU A C 1
ATOM 2546 O O . GLU A 1 318 ? -53.248 102.015 86.106 1.00 83.81 318 GLU A O 1
ATOM 2551 N N . GLU A 1 319 ? -52.305 100.584 84.666 1.00 78.69 319 GLU A N 1
ATOM 2552 C CA . GLU A 1 319 ? -51.680 101.606 83.830 1.00 78.69 319 GLU A CA 1
ATOM 2553 C C . GLU A 1 319 ? -52.742 102.534 83.217 1.00 78.69 319 GLU A C 1
ATOM 2555 O O . GLU A 1 319 ? -52.570 103.753 83.200 1.00 78.69 319 GLU A O 1
ATOM 2560 N N . GLY A 1 320 ? -53.879 101.985 82.774 1.00 79.25 320 GLY A N 1
ATOM 2561 C CA . GLY A 1 320 ? -55.034 102.759 82.315 1.00 79.25 320 GLY A CA 1
ATOM 2562 C C . GLY A 1 320 ? -55.627 103.671 83.397 1.00 79.25 320 GLY A C 1
ATOM 2563 O O . GLY A 1 320 ? -55.919 104.836 83.120 1.00 79.25 320 GLY A O 1
ATOM 2564 N N . LYS A 1 321 ? -55.756 103.184 84.639 1.00 86.25 321 LYS A N 1
ATOM 2565 C CA . LYS A 1 321 ? -56.220 103.992 85.784 1.00 86.25 321 LYS A CA 1
ATOM 2566 C C . LYS A 1 321 ? -55.240 105.105 86.134 1.00 86.25 321 LYS A C 1
ATOM 2568 O O . LYS A 1 321 ? -55.657 106.250 86.264 1.00 86.25 321 LYS A O 1
ATOM 2573 N N . ILE A 1 322 ? -53.947 104.798 86.208 1.00 82.88 322 ILE A N 1
ATOM 2574 C CA . ILE A 1 322 ? -52.903 105.793 86.488 1.00 82.88 322 ILE A CA 1
ATOM 2575 C C . ILE A 1 322 ? -52.872 106.858 85.386 1.00 82.88 322 ILE A C 1
ATOM 2577 O O . ILE A 1 322 ? -52.713 108.040 85.680 1.00 82.88 322 ILE A O 1
ATOM 2581 N N . LYS A 1 323 ? -53.073 106.479 84.116 1.00 80.00 323 LYS A N 1
ATOM 2582 C CA . LYS A 1 323 ? -53.195 107.442 83.007 1.00 80.00 323 LYS A CA 1
ATOM 2583 C C . LYS A 1 323 ? -54.388 108.385 83.187 1.00 80.00 323 LYS A C 1
ATOM 2585 O O . LYS A 1 323 ? -54.240 109.572 82.910 1.00 80.00 323 LYS A O 1
ATOM 2590 N N . LEU A 1 324 ? -55.531 107.887 83.664 1.00 82.06 324 LEU A N 1
ATOM 2591 C CA . LEU A 1 324 ? -56.708 108.712 83.970 1.00 82.06 324 LEU A CA 1
ATOM 2592 C C . LEU A 1 324 ? -56.466 109.635 85.170 1.00 82.06 324 LEU A C 1
ATOM 2594 O O . LEU A 1 324 ? -56.742 110.829 85.082 1.00 82.06 324 LEU A O 1
ATOM 2598 N N . GLU A 1 325 ? -55.896 109.113 86.256 1.00 82.62 325 GLU A N 1
ATOM 2599 C CA . GLU A 1 325 ? -55.552 109.904 87.443 1.00 82.62 325 GLU A CA 1
ATOM 2600 C C . GLU A 1 325 ? -54.534 110.996 87.114 1.00 82.62 325 GLU A C 1
ATOM 2602 O O . GLU A 1 325 ? -54.698 112.141 87.531 1.00 82.62 325 GLU A O 1
ATOM 2607 N N . LYS A 1 326 ? -53.512 110.679 86.313 1.00 82.06 326 LYS A N 1
ATOM 2608 C CA . LYS A 1 326 ? -52.544 111.666 85.828 1.00 82.06 326 LYS A CA 1
ATOM 2609 C C . LYS A 1 326 ? -53.239 112.776 85.035 1.00 82.06 326 LYS A C 1
ATOM 2611 O O . LYS A 1 326 ? -52.955 113.942 85.274 1.00 82.06 326 LYS A O 1
ATOM 2616 N N . LEU A 1 327 ? -54.187 112.425 84.163 1.00 81.00 327 LEU A N 1
ATOM 2617 C CA . LEU A 1 327 ? -54.992 113.390 83.406 1.00 81.00 327 LEU A CA 1
ATOM 2618 C C . LEU A 1 327 ? -55.800 114.323 84.324 1.00 81.00 327 LEU A C 1
ATOM 2620 O O . LEU A 1 327 ? -55.868 115.524 84.070 1.00 81.00 327 LEU A O 1
ATOM 2624 N N . GLU A 1 328 ? -56.375 113.802 85.410 1.00 82.06 328 GLU A N 1
ATOM 2625 C CA . GLU A 1 328 ? -57.053 114.634 86.412 1.00 82.06 328 GLU A CA 1
ATOM 2626 C C . GLU A 1 328 ? -56.088 115.529 87.196 1.00 82.06 328 GLU A C 1
ATOM 2628 O O . GLU A 1 328 ? -56.414 116.680 87.496 1.00 82.06 328 GLU A O 1
ATOM 2633 N N . PHE A 1 329 ? -54.921 115.007 87.580 1.00 79.88 329 PHE A N 1
ATOM 2634 C CA . PHE A 1 329 ? -53.908 115.785 88.289 1.00 79.88 329 PHE A CA 1
ATOM 2635 C C . PHE A 1 329 ? -53.323 116.888 87.410 1.00 79.88 329 PHE A C 1
ATOM 2637 O O . PHE A 1 329 ? -53.141 117.992 87.914 1.00 79.88 329 PHE A O 1
ATOM 2644 N N . ASP A 1 330 ? -53.117 116.639 86.116 1.00 77.88 330 ASP A N 1
ATOM 2645 C CA . ASP A 1 330 ? -52.663 117.646 85.154 1.00 77.88 330 ASP A CA 1
ATOM 2646 C C . ASP A 1 330 ? -53.707 118.777 85.023 1.00 77.88 330 ASP A C 1
ATOM 2648 O O . ASP A 1 330 ? -53.354 119.953 85.110 1.00 77.88 330 ASP A O 1
ATOM 2652 N N . GLN A 1 331 ? -55.008 118.454 84.970 1.00 78.06 331 GLN A N 1
ATOM 2653 C CA . GLN A 1 331 ? -56.084 119.462 84.991 1.00 78.06 331 GLN A CA 1
ATOM 2654 C C . GLN A 1 331 ? -56.138 120.253 86.311 1.00 78.06 331 GLN A C 1
ATOM 2656 O O . GLN A 1 331 ? -56.359 121.469 86.317 1.00 78.06 331 GLN A O 1
ATOM 2661 N N . LYS A 1 332 ? -55.930 119.581 87.453 1.00 80.56 332 LYS A N 1
ATOM 2662 C CA . LYS A 1 332 ? -55.871 120.230 88.777 1.00 80.56 332 LYS A CA 1
ATOM 2663 C C . LYS A 1 332 ? -54.637 121.125 88.911 1.00 80.56 332 LYS A C 1
ATOM 2665 O O . LYS A 1 332 ? -54.740 122.192 89.515 1.00 80.56 332 LYS A O 1
ATOM 2670 N N . LEU A 1 333 ? -53.498 120.717 88.353 1.00 78.31 333 LEU A N 1
ATOM 2671 C CA . LEU A 1 333 ? -52.274 121.513 88.301 1.00 78.31 333 LEU A CA 1
ATOM 2672 C C . LEU A 1 333 ? -52.463 122.746 87.426 1.00 78.31 333 LEU A C 1
ATOM 2674 O O . LEU A 1 333 ? -52.120 123.830 87.878 1.00 78.31 333 LEU A O 1
ATOM 2678 N N . GLU A 1 334 ? -53.094 122.628 86.257 1.00 75.38 334 GLU A N 1
ATOM 2679 C CA . GLU A 1 334 ? -53.423 123.791 85.422 1.00 75.38 334 GLU A CA 1
ATOM 2680 C C . GLU A 1 334 ? -54.350 124.779 86.148 1.00 75.38 334 GLU A C 1
ATOM 2682 O O . GLU A 1 334 ? -54.134 125.995 86.102 1.00 75.38 334 GLU A O 1
ATOM 2687 N N . ALA A 1 335 ? -55.346 124.273 86.884 1.00 78.50 335 ALA A N 1
ATOM 2688 C CA . ALA A 1 335 ? -56.236 125.104 87.693 1.00 78.50 335 ALA A CA 1
ATOM 2689 C C . ALA A 1 335 ? -55.501 125.788 88.862 1.00 78.50 335 ALA A C 1
ATOM 2691 O O . ALA A 1 335 ? -55.712 126.978 89.125 1.00 78.50 335 ALA A O 1
ATOM 2692 N N . LEU A 1 336 ? -54.619 125.061 89.555 1.00 76.25 336 LEU A N 1
ATOM 2693 C CA . LEU A 1 336 ? -53.801 125.598 90.642 1.00 76.25 336 LEU A CA 1
ATOM 2694 C C . LEU A 1 336 ? -52.753 126.586 90.135 1.00 76.25 336 LEU A C 1
ATOM 2696 O O . LEU A 1 336 ? -52.574 127.617 90.772 1.00 76.25 336 LEU A O 1
ATOM 2700 N N . ASP A 1 337 ? -52.121 126.350 88.989 1.00 75.50 337 ASP A N 1
ATOM 2701 C CA . ASP A 1 337 ? -51.181 127.289 88.377 1.00 75.50 337 ASP A CA 1
ATOM 2702 C C . ASP A 1 337 ? -51.882 128.555 87.893 1.00 75.50 337 ASP A C 1
ATOM 2704 O O . ASP A 1 337 ? -51.340 129.656 88.024 1.00 75.50 337 ASP A O 1
ATOM 2708 N N . ALA A 1 338 ? -53.119 128.447 87.404 1.00 72.00 338 ALA A N 1
ATOM 2709 C CA . ALA A 1 338 ? -53.948 129.613 87.118 1.00 72.00 338 ALA A CA 1
ATOM 2710 C C . ALA A 1 338 ? -54.267 130.397 88.405 1.00 72.00 338 ALA A C 1
ATOM 2712 O O . ALA A 1 338 ? -54.133 131.627 88.438 1.00 72.00 338 ALA A O 1
ATOM 2713 N N . HIS A 1 339 ? -54.596 129.698 89.497 1.00 77.31 339 HIS A N 1
ATOM 2714 C CA . HIS A 1 339 ? -54.786 130.301 90.819 1.00 77.31 339 HIS A CA 1
ATOM 2715 C C . HIS A 1 339 ? -53.499 130.916 91.380 1.00 77.31 339 HIS A C 1
ATOM 2717 O O . HIS A 1 339 ? -53.553 132.013 91.934 1.00 77.31 339 HIS A O 1
ATOM 2723 N N . ILE A 1 340 ? -52.343 130.274 91.205 1.00 73.31 340 ILE A N 1
ATOM 2724 C CA . ILE A 1 340 ? -51.024 130.767 91.613 1.00 73.31 340 ILE A CA 1
ATOM 2725 C C . ILE A 1 340 ? -50.618 131.951 90.745 1.00 73.31 340 ILE A C 1
ATOM 2727 O O . ILE A 1 340 ? -50.042 132.885 91.282 1.00 73.31 340 ILE A O 1
ATOM 2731 N N . LYS A 1 341 ? -50.954 132.004 89.452 1.00 73.56 341 LYS A N 1
ATOM 2732 C CA . LYS A 1 341 ? -50.799 133.218 88.626 1.00 73.56 341 LYS A CA 1
ATOM 2733 C C . LYS A 1 341 ? -51.685 134.349 89.149 1.00 73.56 341 LYS A C 1
ATOM 2735 O O . LYS A 1 341 ? -51.215 135.479 89.299 1.00 73.56 341 LYS A O 1
ATOM 2740 N N . GLY A 1 342 ? -52.924 134.038 89.530 1.00 69.12 342 GLY A N 1
ATOM 2741 C CA . GLY A 1 342 ? -53.840 134.978 90.177 1.00 69.12 342 GLY A CA 1
ATOM 2742 C C . GLY A 1 342 ? -53.309 135.489 91.519 1.00 69.12 342 GLY A C 1
ATOM 2743 O O . GLY A 1 342 ? -53.316 136.693 91.775 1.00 69.12 342 GLY A O 1
ATOM 2744 N N . ILE A 1 343 ? -52.768 134.608 92.359 1.00 63.81 343 ILE A N 1
ATOM 2745 C CA . ILE A 1 343 ? -52.186 134.967 93.653 1.00 63.81 343 ILE A CA 1
ATOM 2746 C C . ILE A 1 343 ? -50.834 135.648 93.467 1.00 63.81 343 ILE A C 1
ATOM 2748 O O . ILE A 1 343 ? -50.619 136.633 94.144 1.00 63.81 343 ILE A O 1
ATOM 2752 N N . LYS A 1 344 ? -49.969 135.254 92.525 1.00 63.28 344 LYS A N 1
ATOM 2753 C CA . LYS A 1 344 ? -48.711 135.949 92.188 1.00 63.28 344 LYS A CA 1
ATOM 2754 C C . LYS A 1 344 ? -48.977 137.365 91.700 1.00 63.28 344 LYS A C 1
ATOM 2756 O O . LYS A 1 344 ? -48.210 138.251 92.048 1.00 63.28 344 LYS A O 1
ATOM 2761 N N . SER A 1 345 ? -50.078 137.609 90.988 1.00 58.78 345 SER A N 1
ATOM 2762 C CA . SER A 1 345 ? -50.487 138.974 90.626 1.00 58.78 345 SER A CA 1
ATOM 2763 C C . SER A 1 345 ? -50.981 139.780 91.842 1.00 58.78 345 SER A C 1
ATOM 2765 O O . SER A 1 345 ? -50.666 140.962 91.990 1.00 58.78 345 SER A O 1
ATOM 2767 N N . LYS A 1 346 ? -51.670 139.130 92.794 1.00 65.62 346 LYS A N 1
ATOM 2768 C CA . LYS A 1 346 ? -52.072 139.736 94.080 1.00 65.62 346 LYS A CA 1
ATOM 2769 C C . LYS A 1 346 ? -50.877 139.938 95.028 1.00 65.62 346 LYS A C 1
ATOM 2771 O O . LYS A 1 346 ? -50.803 140.954 95.710 1.00 65.62 346 LYS A O 1
ATOM 2776 N N . GLN A 1 347 ? -49.909 139.023 95.010 1.00 53.75 347 GLN A N 1
ATOM 2777 C CA . GLN A 1 347 ? -48.661 139.008 95.771 1.00 53.75 347 GLN A CA 1
ATOM 2778 C C . GLN A 1 347 ? -47.637 139.974 95.155 1.00 53.75 347 GLN A C 1
ATOM 2780 O O . GLN A 1 347 ? -46.839 140.538 95.894 1.00 53.75 347 GLN A O 1
ATOM 2785 N N . SER A 1 348 ? -47.676 140.251 93.842 1.00 50.12 348 SER A N 1
ATOM 2786 C CA . SER A 1 348 ? -46.890 141.323 93.211 1.00 50.12 348 SER A CA 1
ATOM 2787 C C . SER A 1 348 ? -47.451 142.700 93.533 1.00 50.12 348 SER A C 1
ATOM 2789 O O . SER A 1 348 ? -46.679 143.645 93.681 1.00 50.12 348 SER A O 1
ATOM 2791 N N . ASN A 1 349 ? -48.772 142.823 93.682 1.00 54.12 349 ASN A N 1
ATOM 2792 C CA . ASN A 1 349 ? -49.383 144.124 93.936 1.00 54.12 349 ASN A CA 1
ATOM 2793 C C . ASN A 1 349 ? -49.392 144.478 95.431 1.00 54.12 349 ASN A C 1
ATOM 2795 O O . ASN A 1 349 ? -49.073 145.619 95.757 1.00 54.12 349 ASN A O 1
ATOM 2799 N N . LEU A 1 350 ? -49.564 143.510 96.348 1.00 44.59 350 LEU A N 1
ATOM 2800 C CA . LEU A 1 350 ? -49.217 143.719 97.766 1.00 44.59 350 LEU A CA 1
ATOM 2801 C C . LEU A 1 350 ? -47.694 143.897 98.002 1.00 44.59 350 LEU A C 1
ATOM 2803 O O . LEU A 1 350 ? -47.330 144.538 98.979 1.00 44.59 350 LEU A O 1
ATOM 2807 N N . LYS A 1 351 ? -46.795 143.448 97.100 1.00 48.91 351 LYS A N 1
ATOM 2808 C CA . LYS A 1 351 ? -45.345 143.790 97.108 1.00 48.91 351 LYS A CA 1
ATOM 2809 C C . LYS A 1 351 ? -45.022 145.197 96.573 1.00 48.91 351 LYS A C 1
ATOM 2811 O O . LYS A 1 351 ? -43.862 145.605 96.622 1.00 48.91 351 LYS A O 1
ATOM 2816 N N . LYS A 1 352 ? -46.007 145.949 96.064 1.00 48.84 352 LYS A N 1
ATOM 2817 C CA . LYS A 1 352 ? -45.815 147.307 95.515 1.00 48.84 352 LYS A CA 1
ATOM 2818 C C . LYS A 1 352 ? -46.608 148.386 96.260 1.00 48.84 352 LYS A C 1
ATOM 2820 O O . LYS A 1 352 ? -46.989 149.400 95.688 1.00 48.84 352 LYS A O 1
ATOM 2825 N N . SER A 1 353 ? -46.737 148.210 97.572 1.00 31.52 353 SER A N 1
ATOM 2826 C CA . SER A 1 353 ? -46.624 149.317 98.525 1.00 31.52 353 SER A CA 1
ATOM 2827 C C . SER A 1 353 ? -45.614 148.900 99.615 1.00 31.52 353 SER A C 1
ATOM 2829 O O . SER A 1 353 ? -45.982 148.118 100.477 1.00 31.52 353 SER A O 1
ATOM 2831 N N . ARG A 1 354 ? -44.357 149.401 99.560 1.00 39.53 354 ARG A N 1
ATOM 2832 C CA . ARG A 1 354 ? -43.226 149.280 100.546 1.00 39.53 354 ARG A CA 1
ATOM 2833 C C . ARG A 1 354 ? -42.629 147.827 100.706 1.00 39.53 354 ARG A C 1
ATOM 2835 O O . ARG A 1 354 ? -43.363 146.946 101.124 1.00 39.53 354 ARG A O 1
ATOM 2842 N N . ALA A 1 355 ? -41.392 147.402 100.298 1.00 36.50 355 ALA A N 1
ATOM 2843 C CA . ALA A 1 355 ? -39.991 147.813 100.611 1.00 36.50 355 ALA A CA 1
ATOM 2844 C C . ALA A 1 355 ? -39.846 149.302 100.972 1.00 36.50 355 ALA A C 1
ATOM 2846 O O . ALA A 1 355 ? -39.869 150.137 100.073 1.00 36.50 355 ALA A O 1
ATOM 2847 N N . PRO A 1 356 ? -39.789 149.682 102.263 1.00 41.19 356 PRO A N 1
ATOM 2848 C CA . PRO A 1 356 ? -39.396 148.883 103.417 1.00 41.19 356 PRO A CA 1
ATOM 2849 C C . PRO A 1 356 ? -40.619 148.161 103.992 1.00 41.19 356 PRO A C 1
ATOM 2851 O O . PRO A 1 356 ? -41.706 148.228 103.473 1.00 41.19 356 PRO A O 1
ATOM 2854 N N . LEU A 1 357 ? -40.596 147.489 105.102 1.00 34.44 357 LEU A N 1
ATOM 2855 C CA . LEU A 1 357 ? -39.520 147.141 105.977 1.00 34.44 357 LEU A CA 1
ATOM 2856 C C . LEU A 1 357 ? -39.606 145.615 105.936 1.00 34.44 357 LEU A C 1
ATOM 2858 O O . LEU A 1 357 ? -40.580 145.015 105.481 1.00 34.44 357 LEU A O 1
ATOM 2862 N N . VAL A 1 358 ? -38.545 144.948 106.311 1.00 43.06 358 VAL A N 1
ATOM 2863 C CA . VAL A 1 358 ? -38.630 144.295 107.612 1.00 43.06 358 VAL A CA 1
ATOM 2864 C C . VAL A 1 358 ? -40.059 143.774 107.825 1.00 43.06 358 VAL A C 1
ATOM 2866 O O . VAL A 1 358 ? -40.943 144.439 108.330 1.00 43.06 358 VAL A O 1
ATOM 2869 N N . VAL A 1 359 ? -40.368 142.621 107.324 1.00 29.89 359 VAL A N 1
ATOM 2870 C CA . VAL A 1 359 ? -39.447 141.535 107.416 1.00 29.89 359 VAL A CA 1
ATOM 2871 C C . VAL A 1 359 ? -39.995 140.568 106.410 1.00 29.89 359 VAL A C 1
ATOM 2873 O O . VAL A 1 359 ? -41.202 140.348 106.309 1.00 29.89 359 VAL A O 1
ATOM 2876 N N . CYS A 1 360 ? -39.072 140.171 105.534 1.00 43.09 360 CYS A N 1
ATOM 2877 C CA . CYS A 1 360 ? -38.222 139.021 105.879 1.00 43.09 360 CYS A CA 1
ATOM 2878 C C . CYS A 1 360 ? -39.011 137.857 106.593 1.00 43.09 360 CYS A C 1
ATOM 2880 O O . CYS A 1 360 ? -40.169 137.992 106.938 1.00 43.09 360 CYS A O 1
ATOM 2882 N N . LEU A 1 361 ? -38.539 136.635 106.895 1.00 48.16 361 LEU A N 1
ATOM 2883 C CA . LEU A 1 361 ? -37.243 135.969 106.791 1.00 48.16 361 LEU A CA 1
ATOM 2884 C C . LEU A 1 361 ? -37.330 134.897 105.697 1.00 48.16 361 LEU A C 1
ATOM 2886 O O . LEU A 1 361 ? -37.1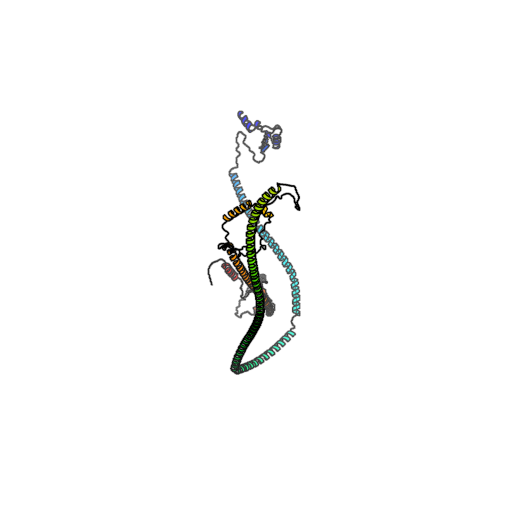18 133.710 105.923 1.00 48.16 361 LEU A O 1
ATOM 2890 N N . SER A 1 362 ? -37.431 135.432 104.467 1.00 53.16 362 SER A N 1
ATOM 2891 C CA . SER A 1 362 ? -36.454 135.048 103.442 1.00 53.16 362 SER A CA 1
ATOM 2892 C C . SER A 1 362 ? -36.419 133.536 103.098 1.00 53.16 362 SER A C 1
ATOM 2894 O O . SER A 1 362 ? -37.492 133.015 102.819 1.00 53.16 362 SER A O 1
ATOM 2896 N N . LEU A 1 363 ? -35.200 132.920 103.058 1.00 53.59 363 LEU A N 1
ATOM 2897 C CA . LEU A 1 363 ? -34.701 131.662 102.426 1.00 53.59 363 LEU A CA 1
ATOM 2898 C C . LEU A 1 363 ? -35.779 130.809 101.743 1.00 53.59 363 LEU A C 1
ATOM 2900 O O . LEU A 1 363 ? -36.170 129.750 102.215 1.00 53.59 363 LEU A O 1
ATOM 2904 N N . VAL A 1 364 ? -36.323 131.304 100.623 1.00 35.97 364 VAL A N 1
ATOM 2905 C CA . VAL A 1 364 ? -35.563 131.950 99.522 1.00 35.97 364 VAL A CA 1
ATOM 2906 C C . VAL A 1 364 ? -34.461 131.005 99.026 1.00 35.97 364 VAL A C 1
ATOM 2908 O O . VAL A 1 364 ? -33.880 130.270 99.823 1.00 35.97 364 VAL A O 1
ATOM 2911 N N . HIS A 1 365 ? -34.232 131.099 97.710 1.00 48.44 365 HIS A N 1
ATOM 2912 C CA . HIS A 1 365 ? -33.239 130.506 96.801 1.00 48.44 365 HIS A CA 1
ATOM 2913 C C . HIS A 1 365 ? -33.963 129.701 95.728 1.00 48.44 365 HIS A C 1
ATOM 2915 O O . HIS A 1 365 ? -34.843 128.903 96.016 1.00 48.44 365 HIS A O 1
ATOM 2921 N N . SER A 1 366 ? -33.705 129.905 94.460 1.00 39.59 366 SER A N 1
ATOM 2922 C CA . SER A 1 366 ? -32.737 130.721 93.729 1.00 39.59 366 SER A CA 1
ATOM 2923 C C . SER A 1 366 ? -33.347 130.773 92.312 1.00 39.59 366 SER A C 1
ATOM 2925 O O . SER A 1 366 ? -34.186 129.938 91.970 1.00 39.59 366 SER A O 1
ATOM 2927 N N . GLU A 1 367 ? -33.153 131.817 91.504 1.00 34.03 367 GLU A N 1
ATOM 2928 C CA . GLU A 1 367 ? -31.982 131.890 90.613 1.00 34.03 367 GLU A CA 1
ATOM 2929 C C . GLU A 1 367 ? -31.668 130.485 90.052 1.00 34.03 367 GLU A C 1
ATOM 2931 O O . GLU A 1 367 ? -31.334 129.566 90.792 1.00 34.03 367 GLU A O 1
ATOM 2936 N N . GLU A 1 368 ? -31.877 130.181 88.779 1.00 26.05 368 GLU A N 1
ATOM 2937 C CA . GLU A 1 368 ? -31.536 130.923 87.564 1.00 26.05 368 GLU A CA 1
ATOM 2938 C C . GLU A 1 368 ? -32.077 130.133 86.350 1.00 26.05 368 GLU A C 1
ATOM 2940 O O . GLU A 1 368 ? -32.276 128.925 86.446 1.00 26.05 368 GLU A O 1
ATOM 2945 N N . GLY A 1 369 ? -32.231 130.796 85.195 1.00 39.25 369 GLY A N 1
ATOM 2946 C CA . GLY A 1 369 ? -31.894 130.191 83.897 1.00 39.25 369 GLY A CA 1
ATOM 2947 C C . GLY A 1 369 ? -32.748 129.021 83.406 1.00 39.25 369 GLY A C 1
ATOM 2948 O O . GLY A 1 369 ? -32.340 127.866 83.465 1.00 39.25 369 GLY A O 1
ATOM 2949 N N . GLU A 1 370 ? -33.882 129.317 82.783 1.00 23.66 370 GLU A N 1
ATOM 2950 C CA . GLU A 1 370 ? -34.541 128.363 81.891 1.00 23.66 370 GLU A CA 1
ATOM 2951 C C . GLU A 1 370 ? -33.789 128.336 80.544 1.00 23.66 370 GLU A C 1
ATOM 2953 O O . GLU A 1 370 ? -33.456 129.374 79.982 1.00 23.66 370 GLU A O 1
ATOM 2958 N N . GLY A 1 371 ? -33.473 127.197 79.944 1.00 33.94 371 GLY A N 1
ATOM 2959 C CA . GLY A 1 371 ? -33.951 125.866 80.263 1.00 33.94 371 GLY A CA 1
ATOM 2960 C C . GLY A 1 371 ? -34.286 125.153 78.974 1.00 33.94 371 GLY A C 1
ATOM 2961 O O . GLY A 1 371 ? -35.431 125.129 78.547 1.00 33.94 371 GLY A O 1
ATOM 2962 N N . LEU A 1 372 ? -33.245 124.553 78.407 1.00 27.00 372 LEU A N 1
ATOM 2963 C CA . LEU A 1 372 ? -33.355 123.266 77.742 1.00 27.00 372 LEU A CA 1
ATOM 2964 C C . LEU A 1 372 ? -34.290 123.232 76.537 1.00 27.00 372 LEU A C 1
ATOM 2966 O O . LEU A 1 372 ? -35.434 122.789 76.532 1.00 27.00 372 LEU A O 1
ATOM 2970 N N . SER A 1 373 ? -33.624 123.589 75.451 1.00 33.94 373 SER A N 1
ATOM 2971 C CA . SER A 1 373 ? -33.461 122.721 74.301 1.00 33.94 373 SER A CA 1
ATOM 2972 C C . SER A 1 373 ? -33.688 121.219 74.555 1.00 33.94 373 SER A C 1
ATOM 2974 O O . SER A 1 373 ? -33.139 120.643 75.492 1.00 33.94 373 SER A O 1
ATOM 2976 N N . GLN A 1 374 ? -34.302 120.622 73.537 1.00 27.44 374 GLN A N 1
ATOM 2977 C CA . GLN A 1 374 ? -33.937 119.363 72.885 1.00 27.44 374 GLN A CA 1
ATOM 2978 C C . GLN A 1 374 ? -34.904 118.180 72.993 1.00 27.44 374 GLN A C 1
ATOM 2980 O O . GLN A 1 374 ? -35.164 117.598 74.036 1.00 27.44 374 GLN A O 1
ATOM 2985 N N . HIS A 1 375 ? -35.258 117.784 71.768 1.00 26.77 375 HIS A N 1
ATOM 2986 C CA . HIS A 1 375 ? -35.362 116.423 71.262 1.00 26.77 375 HIS A CA 1
ATOM 2987 C C . HIS A 1 375 ? -36.633 115.655 71.574 1.00 26.77 375 HIS A C 1
ATOM 2989 O O . HIS A 1 375 ? -36.706 114.736 72.382 1.00 26.77 375 HIS A O 1
ATOM 2995 N N . GLY A 1 376 ? -37.624 116.019 70.760 1.00 28.70 376 GLY A N 1
ATOM 2996 C CA . GLY A 1 376 ? -38.753 115.187 70.433 1.00 28.70 376 GLY A CA 1
ATOM 2997 C C . GLY A 1 376 ? -38.410 113.960 69.584 1.00 28.70 376 GLY A C 1
ATOM 2998 O O . GLY A 1 376 ? -37.474 113.931 68.788 1.00 28.70 376 GLY A O 1
ATOM 2999 N N . GLN A 1 377 ? -39.325 113.013 69.760 1.00 34.56 377 GLN A N 1
ATOM 3000 C CA . GLN A 1 377 ? -39.983 112.202 68.743 1.00 34.56 377 GLN A CA 1
ATOM 3001 C C . GLN A 1 377 ? -39.182 111.086 68.069 1.00 34.56 377 GLN A C 1
ATOM 3003 O O . GLN A 1 377 ? -38.408 111.238 67.128 1.00 34.56 377 GLN A O 1
ATOM 3008 N N . GLN A 1 378 ? -39.537 109.913 68.586 1.00 30.66 378 GLN A N 1
ATOM 3009 C CA . GLN A 1 378 ? -39.302 108.563 68.127 1.00 30.66 378 GLN A CA 1
ATOM 3010 C C . GLN A 1 378 ? -39.829 108.328 66.706 1.00 30.66 378 GLN A C 1
ATOM 3012 O O . GLN A 1 378 ? -40.942 108.707 66.337 1.00 30.66 378 GLN A O 1
ATOM 3017 N N . ARG A 1 379 ? -39.004 107.610 65.950 1.00 22.81 379 ARG A N 1
ATOM 3018 C CA . ARG A 1 379 ? -39.253 107.001 64.648 1.00 22.81 379 ARG A CA 1
ATOM 3019 C C . ARG A 1 379 ? -38.986 105.504 64.825 1.00 22.81 379 ARG A C 1
ATOM 3021 O O . ARG A 1 379 ? -37.934 105.206 65.370 1.00 22.81 379 ARG A O 1
ATOM 3028 N N . ALA A 1 380 ? -39.916 104.663 64.346 1.00 26.09 380 ALA A N 1
ATOM 3029 C CA . ALA A 1 380 ? -39.753 103.340 63.700 1.00 26.09 380 ALA A CA 1
ATOM 3030 C C . ALA A 1 380 ? -38.827 102.283 64.379 1.00 26.09 380 ALA A C 1
ATOM 3032 O O . ALA A 1 380 ? -37.851 102.601 65.027 1.00 26.09 380 ALA A O 1
ATOM 3033 N N . SER A 1 381 ? -38.979 100.964 64.272 1.00 25.55 381 SER A N 1
ATOM 3034 C CA . SER A 1 381 ? -39.563 100.086 63.255 1.00 25.55 381 SER A CA 1
ATOM 3035 C C . SER A 1 381 ? -39.351 98.633 63.720 1.00 25.55 381 SER A C 1
ATOM 3037 O O . SER A 1 381 ? -38.362 98.358 64.389 1.00 25.55 381 SER A O 1
ATOM 3039 N N . ASN A 1 382 ? -40.237 97.735 63.276 1.00 28.19 382 ASN A N 1
ATOM 3040 C CA . ASN A 1 382 ? -40.024 96.334 62.872 1.00 28.19 382 ASN A CA 1
ATOM 3041 C C . ASN A 1 382 ? -38.964 95.450 63.564 1.00 28.19 382 ASN A C 1
ATOM 3043 O O . ASN A 1 382 ? -37.767 95.683 63.460 1.00 28.19 382 ASN A O 1
ATOM 3047 N N . SER A 1 383 ? -39.385 94.235 63.928 1.00 25.89 383 SER A N 1
ATOM 3048 C CA . SER A 1 383 ? -39.088 93.054 63.094 1.00 25.89 383 SER A CA 1
ATOM 3049 C C . SER A 1 383 ? -40.010 91.888 63.458 1.00 25.89 383 SER A C 1
ATOM 3051 O O . SER A 1 383 ? -40.125 91.497 64.614 1.00 25.89 383 SER A O 1
ATOM 3053 N N . GLY A 1 384 ? -40.715 91.384 62.445 1.00 27.92 384 GLY A N 1
ATOM 3054 C CA . GLY A 1 384 ? -41.453 90.133 62.495 1.00 27.92 384 GLY A CA 1
ATOM 3055 C C . GLY A 1 384 ? -40.552 88.979 62.069 1.00 27.92 384 GLY A C 1
ATOM 3056 O O . GLY A 1 384 ? -39.764 89.105 61.133 1.00 27.92 384 GLY A O 1
ATOM 3057 N N . SER A 1 385 ? -40.700 87.859 62.760 1.00 23.39 385 SER A N 1
ATOM 3058 C CA . SER A 1 385 ? -40.166 86.548 62.415 1.00 23.39 385 SER A CA 1
ATOM 3059 C C . SER A 1 385 ? -41.337 85.636 62.062 1.00 23.39 385 SER A C 1
ATOM 3061 O O . SER A 1 385 ? -42.244 85.481 62.879 1.00 23.39 385 SER A O 1
ATOM 3063 N N . VAL A 1 386 ? -41.310 85.024 60.876 1.00 31.05 386 VAL A N 1
ATOM 3064 C CA . VAL A 1 386 ? -42.119 83.838 60.563 1.00 31.05 386 VAL A CA 1
ATOM 3065 C C . VAL A 1 386 ? -41.259 82.811 59.834 1.00 31.05 386 VAL A C 1
ATOM 3067 O O . VAL A 1 386 ? -40.427 83.130 58.986 1.00 31.05 386 VAL A O 1
ATOM 3070 N N . GLU A 1 387 ? -41.496 81.583 60.267 1.00 26.03 387 GLU A N 1
ATOM 3071 C CA . GLU A 1 387 ? -40.961 80.291 59.890 1.00 26.03 387 GLU A CA 1
ATOM 3072 C C . GLU A 1 387 ? -41.310 79.835 58.462 1.00 26.03 387 GLU A C 1
ATOM 3074 O O . GLU A 1 387 ? -42.332 80.194 57.886 1.00 26.03 387 GLU A O 1
ATOM 3079 N N . CYS A 1 388 ? -40.418 78.985 57.944 1.00 24.64 388 CYS A N 1
ATOM 3080 C CA . CYS A 1 388 ? -40.654 77.653 57.373 1.00 24.64 388 CYS A CA 1
ATOM 3081 C C . CYS A 1 388 ? -42.017 77.334 56.719 1.00 24.64 388 CYS A C 1
ATOM 3083 O O . CYS A 1 388 ? -43.060 77.331 57.366 1.00 24.64 388 CYS A O 1
ATOM 3085 N N . GLY A 1 389 ? -41.973 76.866 55.468 1.00 27.47 389 GLY A N 1
ATOM 3086 C CA . GLY A 1 389 ? -43.118 76.255 54.794 1.00 27.47 389 GLY A CA 1
ATOM 3087 C C . GLY A 1 389 ? -42.703 75.471 53.553 1.00 27.47 389 GLY A C 1
ATOM 3088 O O . GLY A 1 389 ? -42.368 76.041 52.524 1.00 27.47 389 GLY A O 1
ATOM 3089 N N . VAL A 1 390 ? -42.693 74.153 53.705 1.00 29.11 390 VAL A N 1
ATOM 3090 C CA . VAL A 1 390 ? -42.308 73.109 52.749 1.00 29.11 390 VAL A CA 1
ATOM 3091 C C . VAL A 1 390 ? -43.416 72.887 51.696 1.00 29.11 390 VAL A C 1
ATOM 3093 O O . VAL A 1 390 ? -44.577 73.178 51.964 1.00 29.11 390 VAL A O 1
ATOM 3096 N N . ASN A 1 391 ? -43.046 72.229 50.588 1.00 26.77 391 ASN A N 1
ATOM 3097 C CA . ASN A 1 391 ? -43.752 71.112 49.922 1.00 26.77 391 ASN A CA 1
ATOM 3098 C C . ASN A 1 391 ? -44.370 71.281 48.508 1.00 26.77 391 ASN A C 1
ATOM 3100 O O . ASN A 1 391 ? -45.378 71.943 48.310 1.00 26.77 391 ASN A O 1
ATOM 3104 N N . LEU A 1 392 ? -43.798 70.459 47.609 1.00 29.41 392 LEU A N 1
ATOM 3105 C CA . LEU A 1 392 ? -44.422 69.410 46.778 1.00 29.41 392 LEU A CA 1
ATOM 3106 C C . LEU A 1 392 ? -45.134 69.753 45.445 1.00 29.41 392 LEU A C 1
ATOM 3108 O O . LEU A 1 392 ? -46.254 70.239 45.424 1.00 29.41 392 LEU A O 1
ATOM 3112 N N . GLY A 1 393 ? -44.527 69.256 44.354 1.00 25.77 393 GLY A N 1
ATOM 3113 C CA . GLY A 1 393 ? -45.138 68.258 43.457 1.00 25.77 393 GLY A CA 1
ATOM 3114 C C . GLY A 1 393 ? -45.892 68.738 42.209 1.00 25.77 393 GLY A C 1
ATOM 3115 O O . GLY A 1 393 ? -46.903 69.416 42.326 1.00 25.77 393 GLY A O 1
ATOM 3116 N N . PHE A 1 394 ? -45.495 68.237 41.027 1.00 25.52 394 PHE A N 1
ATOM 3117 C CA . PHE A 1 394 ? -46.449 67.699 40.043 1.00 25.52 394 PHE A CA 1
ATOM 3118 C C . PHE A 1 394 ? -45.789 66.752 39.018 1.00 25.52 394 PHE A C 1
ATOM 3120 O O . PHE A 1 394 ? -44.606 66.864 38.711 1.00 25.52 394 PHE A O 1
ATOM 3127 N N . ILE A 1 395 ? -46.598 65.798 38.558 1.00 29.88 395 ILE A N 1
ATOM 3128 C CA . ILE A 1 395 ? -46.326 64.550 37.822 1.00 29.88 395 ILE A CA 1
ATOM 3129 C C . ILE A 1 395 ? -46.261 64.788 36.299 1.00 29.88 395 ILE A C 1
ATOM 3131 O O . ILE A 1 395 ? -46.998 65.634 35.798 1.00 29.88 395 ILE A O 1
ATOM 3135 N N . VAL A 1 396 ? -45.461 64.000 35.560 1.00 32.34 396 VAL A N 1
ATOM 3136 C CA . VAL A 1 396 ? -45.538 63.880 34.085 1.00 32.34 396 VAL A CA 1
ATOM 3137 C C . VAL A 1 396 ? -45.453 62.408 33.657 1.00 32.34 396 VAL A C 1
ATOM 3139 O O . VAL A 1 396 ? -44.659 61.645 34.203 1.00 32.34 396 VAL A O 1
ATOM 3142 N N . ASP A 1 397 ? -46.298 62.052 32.689 1.00 28.19 397 ASP A N 1
ATOM 3143 C CA . ASP A 1 397 ? -46.457 60.756 32.019 1.00 28.19 397 ASP A CA 1
ATOM 3144 C C . ASP A 1 397 ? -45.658 60.764 30.691 1.00 28.19 397 ASP A C 1
ATOM 3146 O O . ASP A 1 397 ? -45.753 61.731 29.932 1.00 28.19 397 ASP A O 1
ATOM 3150 N N . GLU A 1 398 ? -44.845 59.736 30.408 1.00 31.67 398 GLU A N 1
ATOM 3151 C CA . GLU A 1 398 ? -43.978 59.654 29.211 1.00 31.67 398 GLU A CA 1
ATOM 3152 C C . GLU A 1 398 ? -43.965 58.224 28.635 1.00 31.67 398 GLU A C 1
ATOM 3154 O O . GLU A 1 398 ? -43.097 57.402 28.933 1.00 31.67 398 GLU A O 1
ATOM 3159 N N . SER A 1 399 ? -44.930 57.917 27.766 1.00 34.03 399 SER A N 1
ATOM 3160 C CA . SER A 1 399 ? -44.993 56.666 27.006 1.00 34.03 399 SER A CA 1
ATOM 3161 C C . SER A 1 399 ? -44.751 56.913 25.512 1.00 34.03 399 SER A C 1
ATOM 3163 O O . SER A 1 399 ? -45.707 56.940 24.749 1.00 34.03 399 SER A O 1
ATOM 3165 N N . GLU A 1 400 ? -43.492 57.091 25.076 1.00 34.03 400 GLU A N 1
ATOM 3166 C CA . GLU A 1 400 ? -43.133 57.014 23.636 1.00 34.03 400 GLU A CA 1
ATOM 3167 C C . GLU A 1 400 ? -41.629 56.800 23.302 1.00 34.03 400 GLU A C 1
ATOM 3169 O O . GLU A 1 400 ? -41.202 57.019 22.171 1.00 34.03 400 GLU A O 1
ATOM 3174 N N . ARG A 1 401 ? -40.784 56.310 24.232 1.00 32.72 401 ARG A N 1
ATOM 3175 C CA . ARG A 1 401 ? -39.322 56.135 23.993 1.00 32.72 401 ARG A CA 1
ATOM 3176 C C . ARG A 1 401 ? -38.769 54.700 23.946 1.00 32.72 401 ARG A C 1
ATOM 3178 O O . ARG A 1 401 ? -37.554 54.529 23.897 1.00 32.72 401 ARG A O 1
ATOM 3185 N N . VAL A 1 402 ? -39.592 53.650 23.930 1.00 37.03 402 VAL A N 1
ATOM 3186 C CA . VAL A 1 402 ? -39.081 52.274 24.165 1.00 37.03 402 VAL A CA 1
ATOM 3187 C C . VAL A 1 402 ? -38.766 51.454 22.895 1.00 37.03 402 VAL A C 1
ATOM 3189 O O . VAL A 1 402 ? -38.123 50.415 22.985 1.00 37.03 402 VAL A O 1
ATOM 3192 N N . THR A 1 403 ? -39.089 51.894 21.677 1.00 33.44 403 THR A N 1
ATOM 3193 C CA . THR A 1 403 ? -39.048 50.980 20.507 1.00 33.44 403 THR A CA 1
ATOM 3194 C C . THR A 1 403 ? -37.793 51.009 19.620 1.00 33.44 403 THR A C 1
ATOM 3196 O O . THR A 1 403 ? -37.773 50.314 18.608 1.00 33.44 403 THR A O 1
ATOM 3199 N N . ARG A 1 404 ? -36.707 51.724 19.962 1.00 36.19 404 ARG A N 1
ATOM 3200 C CA . ARG A 1 404 ? -35.480 51.754 19.116 1.00 36.19 404 ARG A CA 1
ATOM 3201 C C . ARG A 1 404 ? -34.146 51.403 19.787 1.00 36.19 404 ARG A C 1
ATOM 3203 O O . ARG A 1 404 ? -33.131 51.399 19.103 1.00 36.19 404 ARG A O 1
ATOM 3210 N N . ALA A 1 405 ? -34.129 51.047 21.072 1.00 32.66 405 ALA A N 1
ATOM 3211 C CA . ALA A 1 405 ? -32.894 50.676 21.783 1.00 32.66 405 ALA A CA 1
ATOM 3212 C C . ALA A 1 405 ? -32.683 49.153 21.950 1.00 32.66 405 ALA A C 1
ATOM 3214 O O . ALA A 1 405 ? -31.646 48.725 22.446 1.00 32.66 405 ALA A O 1
ATOM 3215 N N . GLY A 1 406 ? -33.648 48.320 21.539 1.00 34.44 406 GLY A N 1
ATOM 3216 C CA . GLY A 1 406 ? -33.651 46.877 21.822 1.00 34.44 406 GLY A CA 1
ATOM 3217 C C . GLY A 1 406 ? -32.924 45.973 20.818 1.00 34.44 406 GLY A C 1
ATOM 3218 O O . GLY A 1 406 ? -32.824 44.778 21.066 1.00 34.44 406 GLY A O 1
ATOM 3219 N N . SER A 1 407 ? -32.423 46.492 19.695 1.00 38.59 407 SER A N 1
ATOM 3220 C CA . SER A 1 407 ? -31.933 45.664 18.575 1.00 38.59 407 SER A CA 1
ATOM 3221 C C . SER A 1 407 ? -30.420 45.727 18.317 1.00 38.59 407 SER A C 1
ATOM 3223 O O . SER A 1 407 ? -29.972 45.264 17.274 1.00 38.59 407 SER A O 1
ATOM 3225 N N . LEU A 1 408 ? -29.620 46.269 19.245 1.00 39.41 408 LEU A N 1
ATOM 3226 C CA . LEU A 1 408 ? -28.152 46.364 19.101 1.00 39.41 408 LEU A CA 1
ATOM 3227 C C . LEU A 1 408 ? -27.340 45.479 20.064 1.00 39.41 408 LEU A C 1
ATOM 3229 O O . LEU A 1 408 ? -26.134 45.367 19.893 1.00 39.41 408 LEU A O 1
ATOM 3233 N N . ASN A 1 409 ? -27.975 44.788 21.015 1.00 40.00 409 ASN A N 1
ATOM 3234 C CA . ASN A 1 409 ? -27.278 43.921 21.981 1.00 40.00 409 ASN A CA 1
ATOM 3235 C C . ASN A 1 409 ? -27.244 42.435 21.576 1.00 40.00 409 ASN A C 1
ATOM 3237 O O . ASN A 1 409 ? -27.041 41.571 22.424 1.00 40.00 409 ASN A O 1
ATOM 3241 N N . GLN A 1 410 ? -27.458 42.120 20.295 1.00 39.16 410 GLN A N 1
ATOM 3242 C CA . GLN A 1 410 ? -27.486 40.737 19.808 1.00 39.16 410 GLN A CA 1
ATOM 3243 C C . GLN A 1 410 ? -26.764 40.581 18.465 1.00 39.16 410 GLN A C 1
ATOM 3245 O O . GLN A 1 410 ? -27.310 40.059 17.498 1.00 39.16 410 GLN A O 1
ATOM 3250 N N . LEU A 1 411 ? -25.527 41.074 18.404 1.00 37.59 411 LEU A N 1
ATOM 3251 C CA . LEU A 1 411 ? -24.582 40.781 17.330 1.00 37.59 411 LEU A CA 1
ATOM 3252 C C . LEU A 1 411 ? -23.256 40.370 17.979 1.00 37.59 411 LEU A C 1
ATOM 3254 O O . LEU A 1 411 ? -22.527 41.212 18.496 1.00 37.59 411 LEU A O 1
ATOM 3258 N N . GLU A 1 412 ? -22.975 39.069 17.993 1.00 43.50 412 GLU A N 1
ATOM 3259 C CA . GLU A 1 412 ? -21.654 38.538 18.339 1.00 43.50 412 GLU A CA 1
ATOM 3260 C C . GLU A 1 412 ? -20.738 38.628 17.110 1.00 43.50 412 GLU A C 1
ATOM 3262 O O . GLU A 1 412 ? -21.166 38.356 15.986 1.00 43.50 412 GLU A O 1
ATOM 3267 N N . MET A 1 413 ? -19.479 39.030 17.312 1.00 44.78 413 MET A N 1
ATOM 3268 C CA . MET A 1 413 ? -18.470 38.983 16.252 1.00 44.78 413 MET A CA 1
ATOM 3269 C C . MET A 1 413 ? -17.992 37.542 16.076 1.00 44.78 413 MET A C 1
ATOM 3271 O O . MET A 1 413 ? -17.466 36.947 17.011 1.00 44.78 413 MET A O 1
ATOM 3275 N N . GLU A 1 414 ? -18.161 36.987 14.878 1.00 51.97 414 GLU A N 1
ATOM 3276 C CA . GLU A 1 414 ? -17.596 35.686 14.524 1.00 51.97 414 GLU A CA 1
ATOM 3277 C C . GLU A 1 414 ? -16.173 35.847 13.977 1.00 51.97 414 GLU A C 1
ATOM 3279 O O . GLU A 1 414 ? -15.910 36.689 13.117 1.00 51.97 414 GLU A O 1
ATOM 3284 N N . GLU A 1 415 ? -15.259 35.015 14.473 1.00 47.38 415 GLU A N 1
ATOM 3285 C CA . GLU A 1 415 ? -13.848 35.010 14.087 1.00 47.38 415 GLU A CA 1
ATOM 3286 C C . GLU A 1 415 ? -13.661 34.503 12.646 1.00 47.38 415 GLU A C 1
ATOM 3288 O O . GLU A 1 415 ? -14.108 33.413 12.280 1.00 47.38 415 GLU A O 1
ATOM 3293 N N . ILE A 1 416 ? -12.962 35.285 11.817 1.00 48.88 416 ILE A N 1
ATOM 3294 C CA . ILE A 1 416 ? -12.514 34.860 10.486 1.00 48.88 416 ILE A CA 1
ATOM 3295 C C . ILE A 1 416 ? -11.234 34.022 10.667 1.00 48.88 416 ILE A C 1
ATOM 3297 O O . ILE A 1 416 ? -10.282 34.504 11.287 1.00 48.88 416 ILE A O 1
ATOM 3301 N N . PRO A 1 417 ? -11.149 32.788 10.131 1.00 43.28 417 PRO A N 1
ATOM 3302 C CA . PRO A 1 417 ? -9.947 31.969 10.260 1.00 43.28 417 PRO A CA 1
ATOM 3303 C C . PRO A 1 417 ? -8.754 32.624 9.542 1.00 43.28 417 PRO A C 1
ATOM 3305 O O . PRO A 1 417 ? -8.716 32.646 8.314 1.00 43.28 417 PRO A O 1
ATOM 3308 N N . GLY A 1 418 ? -7.774 33.136 10.299 1.00 56.75 418 GLY A N 1
ATOM 3309 C CA . GLY A 1 418 ? -6.495 33.630 9.764 1.00 56.75 418 GLY A CA 1
ATOM 3310 C C . GLY A 1 418 ? -6.084 35.058 10.142 1.00 56.75 418 GLY A C 1
ATOM 3311 O O . GLY A 1 418 ? -4.931 35.406 9.912 1.00 56.75 418 GLY A O 1
ATOM 3312 N N . GLU A 1 419 ? -6.948 35.858 10.771 1.00 44.03 419 GLU A N 1
ATOM 3313 C CA . GLU A 1 419 ? -6.584 37.185 11.293 1.00 44.03 419 GLU A CA 1
ATOM 3314 C C . GLU A 1 419 ? -6.938 37.287 12.779 1.00 44.03 419 GLU A C 1
ATOM 3316 O O . GLU A 1 419 ? -8.080 37.521 13.164 1.00 44.03 419 GLU A O 1
ATOM 3321 N N . THR A 1 420 ? -5.940 37.095 13.641 1.00 46.09 420 THR A N 1
ATOM 3322 C CA . THR A 1 420 ? -6.066 37.320 15.085 1.00 46.09 420 THR A CA 1
ATOM 3323 C C . THR A 1 420 ? -5.583 38.720 15.439 1.00 46.09 420 THR A C 1
ATOM 3325 O O . THR A 1 420 ? -4.483 38.894 15.964 1.00 46.09 420 THR A O 1
ATOM 3328 N N . SER A 1 421 ? -6.417 39.717 15.174 1.00 48.88 421 SER A N 1
ATOM 3329 C CA . SER A 1 421 ? -6.472 40.927 15.994 1.00 48.88 421 SER A CA 1
ATOM 3330 C C . SER A 1 421 ? -7.787 41.663 15.728 1.00 48.88 421 SER A C 1
ATOM 3332 O O . SER A 1 421 ? -8.050 42.052 14.591 1.00 48.88 421 SER A O 1
ATOM 3334 N N . PRO A 1 422 ? -8.633 41.897 16.747 1.00 50.31 422 PRO A N 1
ATOM 3335 C CA . PRO A 1 422 ? -9.715 42.855 16.593 1.00 50.31 422 PRO A CA 1
ATOM 3336 C C . PRO A 1 422 ? -9.081 44.223 16.309 1.00 50.31 422 PRO A C 1
ATOM 3338 O O . PRO A 1 422 ? -8.286 44.714 17.110 1.00 50.31 422 PRO A O 1
ATOM 3341 N N . MET A 1 423 ? -9.389 44.830 15.160 1.00 48.94 423 MET A N 1
ATOM 3342 C CA . MET A 1 423 ? -9.075 46.241 14.933 1.00 48.94 423 MET A CA 1
ATOM 3343 C C . MET A 1 423 ? -9.810 47.057 16.002 1.00 48.94 423 MET A C 1
ATOM 3345 O O . MET A 1 423 ? -11.024 47.248 15.926 1.00 48.94 423 MET A O 1
ATOM 3349 N N . GLU A 1 424 ? -9.090 47.519 17.023 1.00 52.53 424 GLU A N 1
ATOM 3350 C CA . GLU A 1 424 ? -9.615 48.519 17.943 1.00 52.53 424 GLU A CA 1
ATOM 3351 C C . GLU A 1 424 ? -9.890 49.801 17.151 1.00 52.53 424 GLU A C 1
ATOM 3353 O O . GLU A 1 424 ? -9.024 50.310 16.439 1.00 52.53 424 GLU A O 1
ATOM 3358 N N . LEU A 1 425 ? -11.109 50.333 17.264 1.00 56.75 425 LEU A N 1
ATOM 3359 C CA . LEU A 1 425 ? -11.450 51.635 16.698 1.00 56.75 425 LEU A CA 1
ATOM 3360 C C . LEU A 1 425 ? -10.476 52.689 17.251 1.00 56.75 425 LEU A C 1
ATOM 3362 O O . LEU A 1 425 ? -10.459 52.942 18.459 1.00 56.75 425 LEU A O 1
ATOM 3366 N N . CYS A 1 426 ? -9.677 53.306 16.373 1.00 51.62 426 CYS A N 1
ATOM 3367 C CA . CYS A 1 426 ? -8.764 54.389 16.733 1.00 51.62 426 CYS A CA 1
ATOM 3368 C C . CYS A 1 426 ? -9.523 55.507 17.461 1.00 51.62 426 CYS A C 1
ATOM 3370 O O . CYS A 1 426 ? -10.364 56.193 16.880 1.00 51.62 426 CYS A O 1
ATOM 3372 N N . LYS A 1 427 ? -9.203 55.718 18.740 1.00 55.84 427 LYS A N 1
ATOM 3373 C CA . LYS A 1 427 ? -9.689 56.861 19.517 1.00 55.84 427 LYS A CA 1
ATOM 3374 C C . LYS A 1 427 ? -8.782 58.053 19.221 1.00 55.84 427 LYS A C 1
ATOM 3376 O O . LYS A 1 427 ? -7.639 58.073 19.670 1.00 55.84 427 LYS A O 1
ATOM 3381 N N . LEU A 1 428 ? -9.279 59.017 18.450 1.00 61.78 428 LEU A N 1
ATOM 3382 C CA . LEU A 1 428 ? -8.560 60.260 18.155 1.00 61.78 428 LEU A CA 1
ATOM 3383 C C . LEU A 1 428 ? -8.297 61.033 19.457 1.00 61.78 428 LEU A C 1
ATOM 3385 O O . LEU A 1 428 ? -9.186 61.168 20.304 1.00 61.78 428 LEU A O 1
ATOM 3389 N N . THR A 1 429 ? -7.075 61.532 19.636 1.00 70.31 429 THR A N 1
ATOM 3390 C CA . THR A 1 429 ? -6.742 62.415 20.764 1.00 70.31 429 THR A CA 1
ATOM 3391 C C . THR A 1 429 ? -7.310 63.818 20.524 1.00 70.31 429 THR A C 1
ATOM 3393 O O . THR A 1 429 ? -7.563 64.212 19.388 1.00 70.31 429 THR A O 1
ATOM 3396 N N . LYS A 1 430 ? -7.525 64.604 21.590 1.00 67.94 430 LYS A N 1
ATOM 3397 C CA . LYS A 1 430 ? -8.127 65.953 21.492 1.00 67.94 430 LYS A CA 1
ATOM 3398 C C . LYS A 1 430 ? -7.375 66.875 20.519 1.00 67.94 430 LYS A C 1
ATOM 3400 O O . LYS A 1 430 ? -8.001 67.622 19.787 1.00 67.94 430 LYS A O 1
ATOM 3405 N N . GLU A 1 431 ? -6.053 66.737 20.448 1.00 67.19 431 GLU A N 1
ATOM 3406 C CA . GLU A 1 431 ? -5.190 67.491 19.528 1.00 67.19 431 GLU A CA 1
ATOM 3407 C C . GLU A 1 431 ? -5.405 67.121 18.052 1.00 67.19 431 GLU A C 1
ATOM 3409 O O . GLU A 1 431 ? -5.277 67.972 17.177 1.00 67.19 431 GLU A O 1
ATOM 3414 N N . GLN A 1 432 ? -5.760 65.865 17.762 1.00 65.94 432 GLN A N 1
ATOM 3415 C CA . GLN A 1 432 ? -6.090 65.413 16.407 1.00 65.94 432 GLN A CA 1
ATOM 3416 C C . GLN A 1 432 ? -7.496 65.858 15.991 1.00 65.94 432 GLN A C 1
ATOM 3418 O O . GLN A 1 432 ? -7.738 66.078 14.809 1.00 65.94 432 GLN A O 1
ATOM 3423 N N . LEU A 1 433 ? -8.406 66.028 16.956 1.00 62.97 433 LEU A N 1
ATOM 3424 C CA . LEU A 1 433 ? -9.765 66.518 16.723 1.00 62.97 433 LEU A CA 1
ATOM 3425 C C . LEU A 1 433 ? -9.781 68.000 16.314 1.00 62.97 433 LEU A C 1
ATOM 3427 O O . LEU A 1 433 ? -10.554 68.383 15.442 1.00 62.97 433 LEU A O 1
ATOM 3431 N N . ASP A 1 434 ? -8.901 68.811 16.908 1.00 68.75 434 ASP A N 1
ATOM 3432 C CA . ASP A 1 434 ? -8.793 70.247 16.614 1.00 68.75 434 ASP A CA 1
ATOM 3433 C C . ASP A 1 434 ? -8.107 70.533 15.261 1.00 68.75 434 ASP A C 1
ATOM 3435 O O . ASP A 1 434 ? -8.277 71.610 14.691 1.00 68.75 434 ASP A O 1
ATOM 3439 N N . GLN A 1 435 ? -7.344 69.570 14.724 1.00 69.81 435 GLN A N 1
ATOM 3440 C CA . GLN A 1 435 ? -6.693 69.657 13.406 1.00 69.81 435 GLN A CA 1
ATOM 3441 C C . GLN A 1 435 ? -7.593 69.204 12.246 1.00 69.81 435 GLN A C 1
ATOM 3443 O O . GLN A 1 435 ? -7.235 69.396 11.083 1.00 69.81 435 GLN A O 1
ATOM 3448 N N . MET A 1 436 ? -8.743 68.595 12.537 1.00 64.81 436 MET A N 1
ATOM 3449 C CA . MET A 1 436 ? -9.677 68.115 11.523 1.00 64.81 436 MET A CA 1
ATOM 3450 C C . MET A 1 436 ? -10.619 69.237 11.076 1.00 64.81 436 MET A C 1
ATOM 3452 O O . MET A 1 436 ? -11.374 69.793 11.872 1.00 64.81 436 MET A O 1
ATOM 3456 N N . ASP A 1 437 ? -10.612 69.555 9.780 1.00 74.00 437 ASP A N 1
ATOM 3457 C CA . ASP A 1 437 ? -11.540 70.536 9.220 1.00 74.00 437 ASP A CA 1
ATOM 3458 C C . ASP A 1 437 ? -12.934 69.912 9.059 1.00 74.00 437 ASP A C 1
ATOM 3460 O O . ASP A 1 437 ? -13.175 69.029 8.229 1.00 74.00 437 ASP A O 1
ATOM 3464 N N . PHE A 1 438 ? -13.881 70.400 9.861 1.00 73.50 438 PHE A N 1
ATOM 3465 C CA . PHE A 1 438 ? -15.271 69.950 9.864 1.00 73.50 438 PHE A CA 1
ATOM 3466 C C . PHE A 1 438 ? -15.917 70.026 8.473 1.00 73.50 438 PHE A C 1
ATOM 3468 O O . PHE A 1 438 ? -16.724 69.166 8.115 1.00 73.50 438 PHE A O 1
ATOM 3475 N N . LYS A 1 439 ? -15.538 71.017 7.653 1.00 78.69 439 LYS A N 1
ATOM 3476 C CA . LYS A 1 439 ? -16.083 71.170 6.296 1.00 78.69 439 LYS A CA 1
ATOM 3477 C C . LYS A 1 439 ? -15.591 70.081 5.348 1.00 78.69 439 LYS A C 1
ATOM 3479 O O . LYS A 1 439 ? -16.363 69.611 4.514 1.00 78.69 439 LYS A O 1
ATOM 3484 N N . GLN A 1 440 ? -14.336 69.662 5.489 1.00 79.62 440 GLN A N 1
ATOM 3485 C CA . GLN A 1 440 ? -13.761 68.603 4.667 1.00 79.62 440 GLN A CA 1
ATOM 3486 C C . GLN A 1 440 ? -14.410 67.254 4.989 1.00 79.62 440 GLN A C 1
ATOM 3488 O O . GLN A 1 440 ? -14.824 66.544 4.076 1.00 79.62 440 GLN A O 1
ATOM 3493 N N . HIS A 1 441 ? -14.617 66.944 6.270 1.00 77.50 441 HIS A N 1
ATOM 3494 C CA . HIS A 1 441 ? -15.321 65.721 6.653 1.00 77.50 441 HIS A CA 1
ATOM 3495 C C . HIS A 1 441 ? -16.808 65.738 6.291 1.00 77.50 441 HIS A C 1
ATOM 3497 O O . HIS A 1 441 ? -17.343 64.691 5.932 1.00 77.50 441 HIS A O 1
ATOM 3503 N N . GLN A 1 442 ? -17.482 66.894 6.311 1.00 78.25 442 GLN A N 1
ATOM 3504 C CA . GLN A 1 442 ? -18.844 67.000 5.771 1.00 78.25 442 GLN A CA 1
ATOM 3505 C C . GLN A 1 442 ? -18.888 66.723 4.265 1.00 78.25 442 GLN A C 1
ATOM 3507 O O . GLN A 1 442 ? -19.779 66.014 3.803 1.00 78.25 442 GLN A O 1
ATOM 3512 N N . TYR A 1 443 ? -17.915 67.232 3.506 1.00 82.62 443 TYR A N 1
ATOM 3513 C CA . TYR A 1 443 ? -17.804 66.959 2.074 1.00 82.62 443 TYR A CA 1
ATOM 3514 C C . TYR A 1 443 ? -17.502 65.479 1.790 1.00 82.62 443 TYR A C 1
ATOM 3516 O O . TYR A 1 443 ? -18.165 64.869 0.956 1.00 82.62 443 TYR A O 1
ATOM 3524 N N . GLU A 1 444 ? -16.564 64.874 2.523 1.00 80.12 444 GLU A N 1
ATOM 3525 C CA . GLU A 1 444 ? -16.247 63.441 2.425 1.00 80.12 444 GLU A CA 1
ATOM 3526 C C . GLU A 1 444 ? -17.428 62.554 2.832 1.00 80.12 444 GLU A C 1
ATOM 3528 O O . GLU A 1 444 ? -17.661 61.516 2.214 1.00 80.12 444 GLU A O 1
ATOM 3533 N N . THR A 1 445 ? -18.191 62.961 3.850 1.00 80.81 445 THR A N 1
ATOM 3534 C CA . THR A 1 445 ? -19.416 62.264 4.266 1.00 80.81 445 THR A CA 1
ATOM 3535 C C . THR A 1 445 ? -20.465 62.347 3.163 1.00 80.81 445 THR A C 1
ATOM 3537 O O . THR A 1 445 ? -21.009 61.317 2.783 1.00 80.81 445 THR A O 1
ATOM 3540 N N . GLY A 1 446 ? -20.675 63.527 2.573 1.00 83.94 446 GLY A N 1
ATOM 3541 C CA . GLY A 1 446 ? -21.591 63.702 1.445 1.00 83.94 446 GLY A CA 1
ATOM 3542 C C . GLY A 1 446 ? -21.185 62.889 0.211 1.00 83.94 446 GLY A C 1
ATOM 3543 O O . GLY A 1 446 ? -22.028 62.235 -0.394 1.00 83.94 446 GLY A O 1
ATOM 3544 N N . LEU A 1 447 ? -19.892 62.852 -0.130 1.00 84.19 447 LEU A N 1
ATOM 3545 C CA . LEU A 1 447 ? -19.362 62.007 -1.209 1.00 84.19 447 LEU A CA 1
ATOM 3546 C C . LEU A 1 447 ? -19.640 60.524 -0.948 1.00 84.19 447 LEU A C 1
ATOM 3548 O O . LEU A 1 447 ? -20.202 59.851 -1.809 1.00 84.19 447 LEU A O 1
ATOM 3552 N N . LYS A 1 448 ? -19.333 60.031 0.257 1.00 80.75 448 LYS A N 1
ATOM 3553 C CA . LYS A 1 448 ? -19.605 58.638 0.642 1.00 80.75 448 LYS A CA 1
ATOM 3554 C C . LYS A 1 448 ? -21.099 58.322 0.667 1.00 80.75 448 LYS A C 1
ATOM 3556 O O . LYS A 1 448 ? -21.486 57.230 0.272 1.00 80.75 448 LYS A O 1
ATOM 3561 N N . GLU A 1 449 ? -21.949 59.258 1.080 1.00 80.62 449 GLU A N 1
ATOM 3562 C CA . GLU A 1 449 ? -23.407 59.110 1.008 1.00 80.62 449 GLU A CA 1
ATOM 3563 C C . GLU A 1 449 ? -23.895 59.028 -0.444 1.00 80.62 449 GLU A C 1
ATOM 3565 O O . GLU A 1 449 ? -24.742 58.190 -0.753 1.00 80.62 449 GLU A O 1
ATOM 3570 N N . THR A 1 450 ? -23.329 59.827 -1.357 1.00 77.50 450 THR A N 1
ATOM 3571 C CA . THR A 1 450 ? -23.642 59.726 -2.793 1.00 77.50 450 THR A CA 1
ATOM 3572 C C . THR A 1 450 ? -23.118 58.431 -3.417 1.00 77.50 450 THR A C 1
ATOM 3574 O O . THR A 1 450 ? -23.824 57.816 -4.215 1.00 77.50 450 THR A O 1
ATOM 3577 N N . GLU A 1 451 ? -21.937 57.958 -3.012 1.00 77.75 451 GLU A N 1
ATOM 3578 C CA . GLU A 1 451 ? -21.389 56.666 -3.438 1.00 77.75 451 GLU A CA 1
ATOM 3579 C C . GLU A 1 451 ? -22.252 55.502 -2.934 1.00 77.75 451 GLU A C 1
ATOM 3581 O O . GLU A 1 451 ? -22.609 54.630 -3.728 1.00 77.75 451 GLU A O 1
ATOM 3586 N N . LEU A 1 452 ? -22.672 55.521 -1.663 1.00 73.75 452 LEU A N 1
ATOM 3587 C CA . LEU A 1 452 ? -23.588 54.538 -1.066 1.00 73.75 452 LEU A CA 1
ATOM 3588 C C . LEU A 1 452 ? -24.995 54.586 -1.673 1.00 73.75 452 LEU A C 1
ATOM 3590 O O . LEU A 1 452 ? -25.678 53.567 -1.710 1.00 73.75 452 LEU A O 1
ATOM 3594 N N . ALA A 1 453 ? -25.438 55.750 -2.153 1.00 73.62 453 ALA A N 1
ATOM 3595 C CA . ALA A 1 453 ? -26.692 55.878 -2.890 1.00 73.62 453 ALA A CA 1
ATOM 3596 C C . ALA A 1 453 ? -26.581 55.351 -4.333 1.00 73.62 453 ALA A C 1
ATOM 3598 O O . ALA A 1 453 ? -27.580 54.901 -4.893 1.00 73.62 453 ALA A O 1
ATOM 3599 N N . SER A 1 454 ? -25.385 55.409 -4.932 1.00 68.81 454 SER A N 1
ATOM 3600 C CA . SER A 1 454 ? -25.109 54.912 -6.288 1.00 68.81 454 SER A CA 1
ATOM 3601 C C . SER A 1 454 ? -24.808 53.411 -6.349 1.00 68.81 454 SER A C 1
ATOM 3603 O O . SER A 1 454 ? -25.046 52.776 -7.376 1.00 68.81 454 SER A O 1
ATOM 3605 N N . THR A 1 455 ? -24.304 52.831 -5.257 1.00 61.69 455 THR A N 1
ATOM 3606 C CA . THR A 1 455 ? -24.062 51.392 -5.140 1.00 61.69 455 THR A CA 1
ATOM 3607 C C . THR A 1 455 ? -25.340 50.684 -4.698 1.00 61.69 455 THR A C 1
ATOM 3609 O O . THR A 1 455 ? -26.014 51.094 -3.756 1.00 61.69 455 THR A O 1
ATOM 3612 N N . GLU A 1 456 ? -25.711 49.610 -5.398 1.00 70.19 456 GLU A N 1
ATOM 3613 C CA . GLU A 1 456 ? -26.848 48.780 -4.998 1.00 70.19 456 GLU A CA 1
ATOM 3614 C C . GLU A 1 456 ? -26.657 48.252 -3.568 1.00 70.19 456 GLU A C 1
ATOM 3616 O O . GLU A 1 456 ? -25.542 47.951 -3.136 1.00 70.19 456 GLU A O 1
ATOM 3621 N N . LYS A 1 457 ? -27.766 48.136 -2.822 1.00 73.06 457 LYS A N 1
ATOM 3622 C CA . LYS A 1 457 ? -27.762 47.686 -1.422 1.00 73.06 457 LYS A CA 1
ATOM 3623 C C . LYS A 1 457 ? -26.941 46.392 -1.278 1.00 73.06 457 LYS A C 1
ATOM 3625 O O . LYS A 1 457 ? -27.210 45.436 -2.009 1.00 73.06 457 LYS A O 1
ATOM 3630 N N . PRO A 1 458 ? -26.003 46.310 -0.316 1.00 71.81 458 PRO A N 1
ATOM 3631 C CA . PRO A 1 458 ? -25.155 45.137 -0.154 1.00 71.81 458 PRO A CA 1
ATOM 3632 C C . PRO A 1 458 ? -25.999 43.885 0.107 1.00 71.81 458 PRO A C 1
ATOM 3634 O O . PRO A 1 458 ? -26.834 43.846 1.016 1.00 71.81 458 PRO A O 1
ATOM 3637 N N . ASN A 1 459 ? -25.784 42.848 -0.704 1.00 77.50 459 ASN A N 1
ATOM 3638 C CA . ASN A 1 459 ? -26.538 41.605 -0.614 1.00 77.50 459 ASN A CA 1
ATOM 3639 C C . ASN A 1 459 ? -26.033 40.733 0.549 1.00 77.50 459 ASN A C 1
ATOM 3641 O O . ASN A 1 459 ? -25.154 39.885 0.392 1.00 77.50 459 ASN A O 1
ATOM 3645 N N . LEU A 1 460 ? -26.636 40.912 1.725 1.00 79.69 460 LEU A N 1
ATOM 3646 C CA . LEU A 1 460 ? -26.326 40.138 2.933 1.00 79.69 460 LEU A CA 1
ATOM 3647 C C . LEU A 1 460 ? -26.714 38.648 2.832 1.00 79.69 460 LEU A C 1
ATOM 3649 O O . LEU A 1 460 ? -26.311 37.858 3.689 1.00 79.69 460 LEU A O 1
ATOM 3653 N N . ALA A 1 461 ? -27.466 38.233 1.803 1.00 82.12 461 ALA A N 1
ATOM 3654 C CA . ALA A 1 461 ? -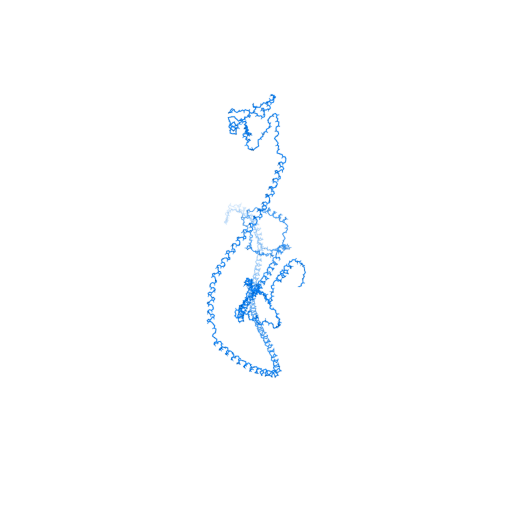27.788 36.821 1.581 1.00 82.12 461 ALA A CA 1
ATOM 3655 C C . ALA A 1 461 ? -26.545 36.001 1.198 1.00 82.12 461 ALA A C 1
ATOM 3657 O O . ALA A 1 461 ? -26.435 34.846 1.602 1.00 82.12 461 ALA A O 1
ATOM 3658 N N . VAL A 1 462 ? -25.564 36.618 0.528 1.00 83.56 462 VAL A N 1
ATOM 3659 C CA . VAL A 1 462 ? -24.318 35.953 0.104 1.00 83.56 462 VAL A CA 1
ATOM 3660 C C . VAL A 1 462 ? -23.528 35.420 1.303 1.00 83.56 462 VAL A C 1
ATOM 3662 O O . VAL A 1 462 ? -22.952 34.339 1.230 1.00 83.56 462 VAL A O 1
ATOM 3665 N N . ILE A 1 463 ? -23.551 36.129 2.437 1.00 84.62 463 ILE A N 1
ATOM 3666 C CA . ILE A 1 463 ? -22.874 35.693 3.668 1.00 84.62 463 ILE A CA 1
ATOM 3667 C C . ILE A 1 463 ? -23.553 34.445 4.242 1.00 84.62 463 ILE A C 1
ATOM 3669 O O . ILE A 1 463 ? -22.873 33.507 4.656 1.00 84.62 463 ILE A O 1
ATOM 3673 N N . LYS A 1 464 ? -24.892 34.404 4.242 1.00 85.88 464 LYS A N 1
ATOM 3674 C CA . LYS A 1 464 ? -25.650 33.228 4.698 1.00 85.88 464 LYS A CA 1
ATOM 3675 C C . LYS A 1 464 ? -25.404 32.030 3.784 1.00 85.88 464 LYS A C 1
ATOM 3677 O O . LYS A 1 464 ? -25.056 30.962 4.277 1.00 85.88 464 LYS A O 1
ATOM 3682 N N . GLU A 1 465 ? -25.472 32.232 2.469 1.00 86.12 465 GLU A N 1
ATOM 3683 C CA . GLU A 1 465 ? -25.165 31.186 1.488 1.00 86.12 465 GLU A CA 1
ATOM 3684 C C . GLU A 1 465 ? -23.727 30.674 1.612 1.00 86.12 465 GLU A C 1
ATOM 3686 O O . GLU A 1 465 ? -23.488 29.473 1.491 1.00 86.12 465 GLU A O 1
ATOM 3691 N N . TYR A 1 466 ? -22.761 31.562 1.866 1.00 89.44 466 TYR A N 1
ATOM 3692 C CA . TYR A 1 466 ? -21.373 31.174 2.095 1.00 89.44 466 TYR A CA 1
ATOM 3693 C C . TYR A 1 466 ? -21.232 30.326 3.360 1.00 89.44 466 TYR A C 1
ATOM 3695 O O . TYR A 1 466 ? -20.569 29.294 3.315 1.00 89.44 466 TYR A O 1
ATOM 3703 N N . LYS A 1 467 ? -21.881 30.703 4.469 1.00 88.00 467 LYS A N 1
ATOM 3704 C CA . LYS A 1 467 ? -21.868 29.912 5.712 1.00 88.00 467 LYS A CA 1
ATOM 3705 C C . LYS A 1 467 ? -22.466 28.524 5.503 1.00 88.00 467 LYS A C 1
ATOM 3707 O O . LYS A 1 467 ? -21.848 27.529 5.881 1.00 88.00 467 LYS A O 1
ATOM 3712 N N . GLU A 1 468 ? -23.624 28.447 4.852 1.00 90.88 468 GLU A N 1
ATOM 3713 C CA . GLU A 1 468 ? -24.282 27.177 4.535 1.00 90.88 468 GLU A CA 1
ATOM 3714 C C . GLU A 1 468 ? -23.393 26.304 3.639 1.00 90.88 468 GLU A C 1
ATOM 3716 O O . GLU A 1 468 ? -23.104 25.156 3.987 1.00 90.88 468 GLU A O 1
ATOM 3721 N N . LYS A 1 469 ? -22.860 26.859 2.542 1.00 91.31 469 LYS A N 1
ATOM 3722 C CA . LYS A 1 469 ? -21.958 26.138 1.627 1.00 91.31 469 LYS A CA 1
ATOM 3723 C C . LYS A 1 469 ? -20.636 25.746 2.283 1.00 91.31 469 LYS A C 1
ATOM 3725 O O . LYS A 1 469 ? -20.149 24.652 2.017 1.00 91.31 469 LYS A O 1
ATOM 3730 N N . SER A 1 470 ? -20.072 26.587 3.146 1.00 88.62 470 SER A N 1
ATOM 3731 C CA . SER A 1 470 ? -18.837 26.303 3.887 1.00 88.62 470 SER A CA 1
ATOM 3732 C C . SER A 1 470 ? -19.047 25.165 4.887 1.00 88.62 470 SER A C 1
ATOM 3734 O O . SER A 1 470 ? -18.259 24.220 4.922 1.00 88.62 470 SER A O 1
ATOM 3736 N N . SER A 1 471 ? -20.165 25.177 5.621 1.00 90.62 471 SER A N 1
ATOM 3737 C CA . SER A 1 471 ? -20.527 24.084 6.532 1.00 90.62 471 SER A CA 1
ATOM 3738 C C . SER A 1 471 ? -20.719 22.756 5.789 1.00 90.62 471 SER A C 1
ATOM 3740 O O . SER A 1 471 ? -20.189 21.724 6.205 1.00 90.62 471 SER A O 1
ATOM 3742 N N . LEU A 1 472 ? -21.393 22.793 4.633 1.00 90.81 472 LEU A N 1
ATOM 3743 C CA . LEU A 1 472 ? -21.592 21.631 3.773 1.00 90.81 472 LEU A CA 1
ATOM 3744 C C . LEU A 1 472 ? -20.264 21.137 3.190 1.00 90.81 472 LEU A C 1
ATOM 3746 O O . LEU A 1 472 ? -20.015 19.934 3.168 1.00 90.81 472 LEU A O 1
ATOM 3750 N N . TYR A 1 473 ? -19.400 22.047 2.740 1.00 91.25 473 TYR A N 1
ATOM 3751 C CA . TYR A 1 473 ? -18.070 21.723 2.234 1.00 91.25 473 TYR A CA 1
ATOM 3752 C C . TYR A 1 473 ? -17.225 21.035 3.304 1.00 91.25 473 TYR A C 1
ATOM 3754 O O . TYR A 1 473 ? -16.685 19.964 3.042 1.00 91.25 473 TYR A O 1
ATOM 3762 N N . LEU A 1 474 ? -17.165 21.587 4.520 1.00 90.69 474 LEU A N 1
ATOM 3763 C CA . LEU A 1 474 ? -16.442 20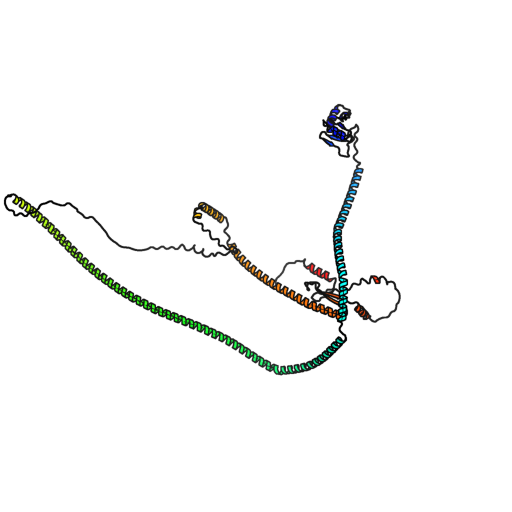.975 5.635 1.00 90.69 474 LEU A CA 1
ATOM 3764 C C . LEU A 1 474 ? -16.984 19.577 5.944 1.00 90.69 474 LEU A C 1
ATOM 3766 O O . LEU A 1 474 ? -16.199 18.634 6.048 1.00 90.69 474 LEU A O 1
ATOM 3770 N N . ALA A 1 475 ? -18.308 19.405 5.988 1.00 93.00 475 ALA A N 1
ATOM 3771 C CA . ALA A 1 475 ? -18.916 18.086 6.148 1.00 93.00 475 ALA A CA 1
ATOM 3772 C C . ALA A 1 475 ? -18.479 17.121 5.027 1.00 93.00 475 ALA A C 1
ATOM 3774 O O . ALA A 1 475 ? -18.001 16.021 5.310 1.00 93.00 475 ALA A O 1
ATOM 3775 N N . ARG A 1 476 ? -18.519 17.545 3.758 1.00 93.69 476 ARG A N 1
ATOM 3776 C CA . ARG A 1 476 ? -18.081 16.716 2.619 1.00 93.69 476 ARG A CA 1
ATOM 3777 C C . ARG A 1 476 ? -16.590 16.401 2.631 1.00 93.69 476 ARG A C 1
ATOM 3779 O O . ARG A 1 476 ? -16.211 15.283 2.289 1.00 93.69 476 ARG A O 1
ATOM 3786 N N . VAL A 1 477 ? -15.742 17.330 3.062 1.00 94.19 477 VAL A N 1
ATOM 3787 C CA . VAL A 1 477 ? -14.306 17.082 3.241 1.00 94.19 477 VAL A CA 1
ATOM 3788 C C . VAL A 1 477 ? -14.088 16.025 4.317 1.00 94.19 477 VAL A C 1
ATOM 3790 O O . VAL A 1 477 ? -13.321 15.090 4.092 1.00 94.19 477 VAL A O 1
ATOM 3793 N N . THR A 1 478 ? -14.798 16.099 5.447 1.00 92.75 478 THR A N 1
ATOM 3794 C CA . THR A 1 478 ? -14.681 15.068 6.492 1.00 92.75 478 THR A CA 1
ATOM 3795 C C . THR A 1 478 ? -15.151 13.695 6.003 1.00 92.75 478 THR A C 1
ATOM 3797 O O . THR A 1 478 ? -14.480 12.693 6.254 1.00 92.75 478 THR A O 1
ATOM 3800 N N . GLU A 1 479 ? -16.239 13.627 5.228 1.00 95.19 479 GLU A N 1
ATOM 3801 C CA . GLU A 1 479 ? -16.688 12.388 4.583 1.00 95.19 479 GLU A CA 1
ATOM 3802 C C . GLU A 1 479 ? -15.636 11.836 3.611 1.00 95.19 479 GLU A C 1
ATOM 3804 O O . GLU A 1 479 ? -15.304 10.650 3.671 1.00 95.19 479 GLU A O 1
ATOM 3809 N N . LEU A 1 480 ? -15.057 12.690 2.762 1.00 92.06 480 LEU A N 1
ATOM 3810 C CA . LEU A 1 480 ? -14.000 12.312 1.823 1.00 92.06 480 LEU A CA 1
ATOM 3811 C C . LEU A 1 480 ? -12.761 11.783 2.558 1.00 92.06 480 LEU A C 1
ATOM 3813 O O . LEU A 1 480 ? -12.191 10.767 2.151 1.00 92.06 480 LEU A O 1
ATOM 3817 N N . MET A 1 481 ? -12.349 12.437 3.648 1.00 91.94 481 MET A N 1
ATOM 3818 C CA . MET A 1 481 ? -11.229 11.987 4.476 1.00 91.94 481 MET A CA 1
ATOM 3819 C C . MET A 1 481 ? -11.520 10.616 5.092 1.00 91.94 481 MET A C 1
ATOM 3821 O O . MET A 1 481 ? -10.668 9.729 5.021 1.00 91.94 481 MET A O 1
ATOM 3825 N N . ASN A 1 482 ? -12.737 10.396 5.596 1.00 94.69 482 ASN A N 1
ATOM 3826 C CA . ASN A 1 482 ? -13.161 9.108 6.148 1.00 94.69 482 ASN A CA 1
ATOM 3827 C C . ASN A 1 482 ? -13.163 7.993 5.089 1.00 94.69 482 ASN A C 1
ATOM 3829 O O . ASN A 1 482 ? -12.661 6.894 5.337 1.00 94.69 482 ASN A O 1
ATOM 3833 N N . VAL A 1 483 ? -13.683 8.262 3.888 1.00 93.06 483 VAL A N 1
ATOM 3834 C CA . VAL A 1 483 ? -13.666 7.302 2.769 1.00 93.06 483 VAL A CA 1
ATOM 3835 C C . VAL A 1 483 ? -12.234 7.016 2.316 1.00 93.06 483 VAL A C 1
ATOM 3837 O O . VAL A 1 483 ? -11.870 5.859 2.096 1.00 93.06 483 VAL A O 1
ATOM 3840 N N . THR A 1 484 ? -11.388 8.043 2.231 1.00 91.69 484 THR A N 1
ATOM 3841 C CA . THR A 1 484 ? -9.977 7.897 1.849 1.00 91.69 484 THR A CA 1
ATOM 3842 C C . THR A 1 484 ? -9.199 7.085 2.884 1.00 91.69 484 THR A C 1
ATOM 3844 O O . THR A 1 484 ? -8.392 6.233 2.506 1.00 91.69 484 THR A O 1
ATOM 3847 N N . ALA A 1 485 ? -9.472 7.287 4.176 1.00 95.00 485 ALA A N 1
ATOM 3848 C CA . ALA A 1 485 ? -8.896 6.496 5.258 1.00 95.00 485 ALA A CA 1
ATOM 3849 C C . ALA A 1 485 ? -9.285 5.015 5.132 1.00 95.00 485 ALA A C 1
ATOM 3851 O O . ALA A 1 485 ? -8.397 4.165 5.048 1.00 95.00 485 ALA A O 1
ATOM 3852 N N . ARG A 1 486 ? -10.583 4.713 4.975 1.00 93.56 486 ARG A N 1
ATOM 3853 C CA . ARG A 1 486 ? -11.075 3.339 4.753 1.00 93.56 486 ARG A CA 1
ATOM 3854 C C . ARG A 1 486 ? -10.457 2.695 3.511 1.00 93.56 486 ARG A C 1
ATOM 3856 O O . ARG A 1 486 ? -10.005 1.555 3.562 1.00 93.56 486 ARG A O 1
ATOM 3863 N N . ARG A 1 487 ? -10.364 3.428 2.396 1.00 94.56 487 ARG A N 1
ATOM 3864 C CA . ARG A 1 487 ? -9.701 2.947 1.170 1.00 94.56 487 ARG A CA 1
ATOM 3865 C C . ARG A 1 487 ? -8.238 2.588 1.433 1.00 94.56 487 ARG A C 1
ATOM 3867 O O . ARG A 1 487 ? -7.752 1.568 0.948 1.00 94.56 487 ARG A O 1
ATOM 3874 N N . ASN A 1 488 ? -7.525 3.428 2.180 1.00 92.00 488 ASN A N 1
ATOM 3875 C CA . ASN A 1 488 ? -6.121 3.195 2.502 1.00 92.00 488 ASN A CA 1
ATOM 3876 C C . ASN A 1 488 ? -5.947 1.993 3.448 1.00 92.00 488 ASN A C 1
ATOM 3878 O O . ASN A 1 488 ? -4.991 1.240 3.279 1.00 92.00 488 ASN A O 1
ATOM 3882 N N . GLU A 1 489 ? -6.863 1.771 4.393 1.00 94.56 489 GLU A N 1
ATOM 3883 C CA . GLU A 1 489 ? -6.890 0.564 5.234 1.00 94.56 489 GLU A CA 1
ATOM 3884 C C . GLU A 1 489 ? -7.097 -0.704 4.401 1.00 94.56 489 GLU A C 1
ATOM 3886 O O . GLU A 1 489 ? -6.307 -1.642 4.506 1.00 94.56 489 GLU A O 1
ATOM 3891 N N . VAL A 1 490 ? -8.088 -0.710 3.505 1.00 92.75 490 VAL A N 1
ATOM 3892 C CA . VAL A 1 490 ? -8.339 -1.847 2.604 1.00 92.75 490 VAL A CA 1
ATOM 3893 C C . VAL A 1 490 ? -7.136 -2.105 1.696 1.00 92.75 490 VAL A C 1
ATOM 3895 O O . VAL A 1 490 ? -6.729 -3.252 1.531 1.00 92.75 490 VAL A O 1
ATOM 3898 N N . ARG A 1 491 ? -6.499 -1.054 1.161 1.00 94.31 491 ARG A N 1
ATOM 3899 C CA . ARG A 1 491 ? -5.269 -1.190 0.362 1.00 94.31 491 ARG A CA 1
ATOM 3900 C C . ARG A 1 491 ? -4.124 -1.807 1.172 1.00 94.31 491 ARG A C 1
ATOM 3902 O O . ARG A 1 491 ? -3.405 -2.649 0.646 1.00 94.31 491 ARG A O 1
ATOM 3909 N N . LYS A 1 492 ? -3.959 -1.423 2.443 1.00 93.44 492 LYS A N 1
ATOM 3910 C CA . LYS A 1 492 ? -2.956 -2.033 3.334 1.00 93.44 492 LYS A CA 1
ATOM 3911 C C . LYS A 1 492 ? -3.238 -3.519 3.552 1.00 93.44 492 LYS A C 1
ATOM 3913 O O . LYS A 1 492 ? -2.314 -4.320 3.443 1.00 93.44 492 LYS A O 1
ATOM 3918 N N . LEU A 1 493 ? -4.494 -3.887 3.812 1.00 93.25 493 LEU A N 1
ATOM 3919 C CA . LEU A 1 493 ? -4.895 -5.289 3.971 1.00 93.25 493 LEU A CA 1
ATOM 3920 C C . LEU A 1 493 ? -4.659 -6.094 2.688 1.00 93.25 493 LEU A C 1
ATOM 3922 O O . LEU A 1 493 ? -4.093 -7.180 2.757 1.00 93.25 493 LEU A O 1
ATOM 3926 N N . HIS A 1 494 ? -5.014 -5.541 1.526 1.00 92.75 494 HIS A N 1
ATOM 3927 C CA . HIS A 1 494 ? -4.752 -6.160 0.227 1.00 92.75 494 HIS A CA 1
ATOM 3928 C C . HIS A 1 494 ? -3.254 -6.410 0.013 1.00 92.75 494 HIS A C 1
ATOM 3930 O O . HIS A 1 494 ? -2.864 -7.533 -0.291 1.00 92.75 494 HIS A O 1
ATOM 3936 N N . ASN A 1 495 ? -2.407 -5.402 0.241 1.00 91.06 495 ASN A N 1
ATOM 3937 C CA . ASN A 1 495 ? -0.957 -5.542 0.087 1.00 91.06 495 ASN A CA 1
ATOM 3938 C C . ASN A 1 495 ? -0.381 -6.603 1.034 1.00 91.06 495 ASN A C 1
ATOM 3940 O O . ASN A 1 495 ? 0.424 -7.423 0.606 1.00 91.06 495 ASN A O 1
ATOM 3944 N N . LEU A 1 496 ? -0.847 -6.641 2.286 1.00 93.38 496 LEU A N 1
ATOM 3945 C CA . LEU A 1 496 ? -0.441 -7.655 3.259 1.00 93.38 496 LEU A CA 1
ATOM 3946 C C . LEU A 1 496 ? -0.876 -9.068 2.833 1.00 93.38 496 LEU A C 1
ATOM 3948 O O . LEU A 1 496 ? -0.125 -10.027 2.999 1.00 93.38 496 LEU A O 1
ATOM 3952 N N . CYS A 1 497 ? -2.076 -9.218 2.266 1.00 91.56 497 CYS A N 1
ATOM 3953 C CA . CYS A 1 497 ? -2.536 -10.485 1.699 1.00 91.56 497 CYS A CA 1
ATOM 3954 C C . CYS A 1 497 ? -1.709 -10.903 0.475 1.00 91.56 497 CYS A C 1
ATOM 3956 O O . CYS A 1 497 ? -1.350 -12.073 0.372 1.00 91.56 497 CYS A O 1
ATOM 3958 N N . CYS A 1 498 ? -1.372 -9.972 -0.422 1.00 88.25 498 CYS A N 1
ATOM 3959 C CA . CYS A 1 498 ? -0.503 -10.239 -1.570 1.00 88.25 498 CYS A CA 1
ATOM 3960 C C . CYS A 1 498 ? 0.896 -10.683 -1.130 1.00 88.25 498 CYS A C 1
ATOM 3962 O O . CYS A 1 498 ? 1.410 -11.668 -1.654 1.00 88.25 498 CYS A O 1
ATOM 3964 N N . GLU A 1 499 ? 1.476 -10.014 -0.134 1.00 90.31 499 GLU A N 1
ATOM 3965 C CA . GLU A 1 499 ? 2.786 -10.358 0.426 1.00 90.31 499 GLU A CA 1
ATOM 3966 C C . GLU A 1 499 ? 2.770 -11.743 1.092 1.00 90.31 499 GLU A C 1
ATOM 3968 O O . GLU A 1 499 ? 3.637 -12.578 0.825 1.00 90.31 499 GLU A O 1
ATOM 3973 N N . LYS A 1 500 ? 1.738 -12.048 1.890 1.00 92.44 500 LYS A N 1
ATOM 3974 C CA . LYS A 1 500 ? 1.543 -13.391 2.465 1.00 92.44 500 LYS A CA 1
ATOM 3975 C C . LYS A 1 500 ? 1.395 -14.460 1.386 1.00 92.44 500 LYS A C 1
ATOM 3977 O O . LYS A 1 500 ? 2.072 -15.479 1.437 1.00 92.44 500 LYS A O 1
ATOM 3982 N N . ARG A 1 501 ? 0.574 -14.204 0.364 1.00 92.56 501 ARG A N 1
ATOM 3983 C CA . ARG A 1 501 ? 0.385 -15.129 -0.760 1.00 92.56 501 ARG A CA 1
ATOM 3984 C C . ARG A 1 501 ? 1.702 -15.390 -1.495 1.00 92.56 501 ARG A C 1
ATOM 3986 O O . ARG A 1 501 ? 1.999 -16.539 -1.801 1.00 92.56 501 ARG A O 1
ATOM 3993 N N . ALA A 1 502 ? 2.490 -14.349 -1.764 1.00 89.19 502 ALA A N 1
ATOM 3994 C CA . ALA A 1 502 ? 3.778 -14.471 -2.443 1.00 89.19 502 ALA A CA 1
ATOM 3995 C C . ALA A 1 502 ? 4.813 -15.228 -1.597 1.00 89.19 502 ALA A C 1
ATOM 3997 O O . ALA A 1 502 ? 5.504 -16.104 -2.111 1.00 89.19 502 ALA A O 1
ATOM 3998 N N . THR A 1 503 ? 4.898 -14.939 -0.297 1.00 90.50 503 THR A N 1
ATOM 3999 C CA . THR A 1 503 ? 5.845 -15.607 0.611 1.00 90.50 503 THR A CA 1
ATOM 4000 C C . THR A 1 503 ? 5.506 -17.081 0.827 1.00 90.50 503 THR A C 1
ATOM 4002 O O . THR A 1 503 ? 6.398 -17.927 0.725 1.00 90.50 503 THR A O 1
ATOM 4005 N N . GLU A 1 504 ? 4.232 -17.414 1.047 1.00 91.94 504 GLU A N 1
ATOM 4006 C CA . GLU A 1 504 ? 3.765 -18.802 1.153 1.00 91.94 504 GLU A CA 1
ATOM 4007 C C . GLU A 1 504 ? 3.972 -19.564 -0.162 1.00 91.94 504 GLU A C 1
ATOM 4009 O O . GLU A 1 504 ? 4.481 -20.688 -0.150 1.00 91.94 504 GLU A O 1
ATOM 4014 N N . PHE A 1 505 ? 3.667 -18.932 -1.303 1.00 92.19 505 PHE A N 1
ATOM 4015 C CA . PHE A 1 505 ? 3.901 -19.518 -2.621 1.00 92.19 505 PHE A CA 1
ATOM 4016 C C . PHE A 1 505 ? 5.386 -19.785 -2.872 1.00 92.19 505 PHE A C 1
ATOM 4018 O O . PHE A 1 505 ? 5.737 -20.902 -3.231 1.00 92.19 505 PHE A O 1
ATOM 4025 N N . LEU A 1 506 ? 6.276 -18.814 -2.639 1.00 89.75 506 LEU A N 1
ATOM 4026 C CA . LEU A 1 506 ? 7.722 -18.994 -2.822 1.00 89.75 506 LEU A CA 1
ATOM 4027 C C . LEU A 1 506 ? 8.296 -20.055 -1.872 1.00 89.75 506 LEU A C 1
ATOM 4029 O O . LEU A 1 506 ? 9.208 -20.790 -2.254 1.00 89.75 506 LEU A O 1
ATOM 4033 N N . GLY A 1 507 ? 7.763 -20.155 -0.651 1.00 91.38 507 GLY A N 1
ATOM 4034 C CA . GLY A 1 507 ? 8.103 -21.220 0.291 1.00 91.38 507 GLY A CA 1
ATOM 4035 C C . GLY A 1 507 ? 7.732 -22.603 -0.247 1.00 91.38 507 GLY A C 1
ATOM 4036 O O . GLY A 1 507 ? 8.589 -23.485 -0.319 1.00 91.38 507 GLY A O 1
ATOM 4037 N N . GLY A 1 508 ? 6.482 -22.777 -0.687 1.00 92.31 508 GLY A N 1
ATOM 4038 C CA . GLY A 1 508 ? 6.004 -24.027 -1.286 1.00 92.31 508 GLY A CA 1
ATOM 4039 C C . GLY A 1 508 ? 6.716 -24.370 -2.596 1.00 92.31 508 GLY A C 1
ATOM 4040 O O . GLY A 1 508 ? 7.151 -25.504 -2.785 1.00 92.31 508 GLY A O 1
ATOM 4041 N N . PHE A 1 509 ? 6.916 -23.379 -3.463 1.00 91.69 509 PHE A N 1
ATOM 4042 C CA . PHE A 1 509 ? 7.610 -23.513 -4.740 1.00 91.69 509 PHE A CA 1
ATOM 4043 C C . PHE A 1 509 ? 9.034 -24.042 -4.550 1.00 91.69 509 PHE A C 1
ATOM 4045 O O . PHE A 1 509 ? 9.403 -25.025 -5.181 1.00 91.69 509 PHE A O 1
ATOM 4052 N N . LYS A 1 510 ? 9.807 -23.490 -3.602 1.00 90.00 510 LYS A N 1
ATOM 4053 C CA . LYS A 1 510 ? 11.160 -23.986 -3.281 1.00 90.00 510 LYS A CA 1
ATOM 4054 C C . LYS A 1 510 ? 11.163 -25.448 -2.830 1.00 90.00 510 LYS A C 1
ATOM 4056 O O . LYS A 1 510 ? 12.039 -26.210 -3.240 1.00 90.00 510 LYS A O 1
ATOM 4061 N N . ILE A 1 511 ? 10.192 -25.847 -2.005 1.00 92.44 511 ILE A N 1
ATOM 4062 C CA . ILE A 1 511 ? 10.062 -27.237 -1.541 1.00 92.44 511 ILE A CA 1
ATOM 4063 C C . ILE A 1 511 ? 9.756 -28.160 -2.725 1.00 92.44 511 ILE A C 1
ATOM 4065 O O . ILE A 1 511 ? 10.402 -29.199 -2.871 1.00 92.44 511 ILE A O 1
ATOM 4069 N N . ILE A 1 512 ? 8.809 -27.772 -3.583 1.00 92.19 512 ILE A N 1
ATOM 4070 C CA . ILE A 1 512 ? 8.412 -28.552 -4.761 1.00 92.19 512 ILE A CA 1
ATOM 4071 C C . ILE A 1 512 ? 9.581 -28.680 -5.738 1.00 92.19 512 ILE A C 1
ATOM 4073 O O . ILE A 1 512 ? 9.885 -29.798 -6.141 1.00 92.19 512 ILE A O 1
ATOM 4077 N N . THR A 1 513 ? 10.282 -27.592 -6.068 1.00 89.88 513 THR A N 1
ATOM 4078 C CA . THR A 1 513 ? 11.435 -27.626 -6.982 1.00 89.88 513 THR A CA 1
ATOM 4079 C C . THR A 1 513 ? 12.552 -28.523 -6.447 1.00 89.88 513 THR A C 1
ATOM 4081 O O . THR A 1 513 ? 13.084 -29.341 -7.194 1.00 89.88 513 THR A O 1
ATOM 4084 N N . SER A 1 514 ? 12.852 -28.463 -5.141 1.00 88.62 514 SER A N 1
ATOM 4085 C CA . SER A 1 514 ? 13.831 -29.366 -4.514 1.00 88.62 514 SER A CA 1
ATOM 4086 C C . SER A 1 514 ? 13.406 -30.833 -4.620 1.00 88.62 514 SER A C 1
ATOM 4088 O O . SER A 1 514 ? 14.220 -31.691 -4.954 1.00 88.62 514 SER A O 1
ATOM 4090 N N . LYS A 1 515 ? 12.128 -31.139 -4.356 1.00 91.56 515 LYS A N 1
ATOM 4091 C CA . LYS A 1 515 ? 11.611 -32.515 -4.406 1.00 91.56 515 LYS A CA 1
ATOM 4092 C C . LYS A 1 515 ? 11.508 -33.055 -5.824 1.00 91.56 515 LYS A C 1
ATOM 4094 O O . LYS A 1 515 ? 11.816 -34.221 -6.041 1.00 91.56 515 LYS A O 1
ATOM 4099 N N . LEU A 1 516 ? 11.117 -32.218 -6.778 1.00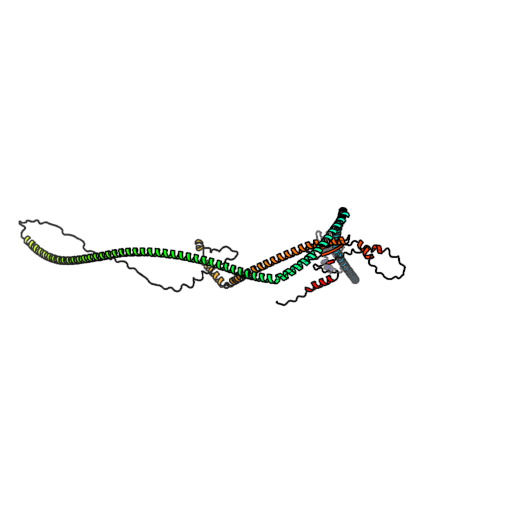 89.25 516 LEU A N 1
ATOM 4100 C CA . LEU A 1 516 ? 11.092 -32.554 -8.195 1.00 89.25 516 LEU A CA 1
ATOM 4101 C C . LEU A 1 516 ? 12.493 -32.917 -8.682 1.00 89.25 516 LEU A C 1
ATOM 4103 O O . LEU A 1 516 ? 12.659 -33.972 -9.286 1.00 89.25 516 LEU A O 1
ATOM 4107 N N . LYS A 1 517 ? 13.491 -32.095 -8.344 1.00 88.56 517 LYS A N 1
ATOM 4108 C CA . LYS A 1 517 ? 14.895 -32.342 -8.672 1.00 88.56 517 LYS A CA 1
ATOM 4109 C C . LYS A 1 517 ? 15.394 -33.659 -8.069 1.00 88.56 517 LYS A C 1
ATOM 4111 O O . LYS A 1 517 ? 15.908 -34.507 -8.792 1.00 88.56 517 LYS A O 1
ATOM 4116 N N . GLU A 1 518 ? 15.148 -33.892 -6.776 1.00 87.88 518 GLU A N 1
ATOM 4117 C CA . GLU A 1 518 ? 15.476 -35.161 -6.103 1.00 87.88 518 GLU A CA 1
ATOM 4118 C C . GLU A 1 518 ? 14.799 -36.376 -6.766 1.00 87.88 518 GLU A C 1
ATOM 4120 O O . GLU A 1 518 ? 15.447 -37.395 -7.011 1.00 87.88 518 GLU A O 1
ATOM 4125 N N . MET A 1 519 ? 13.497 -36.286 -7.062 1.00 85.81 519 MET A N 1
ATOM 4126 C CA . MET A 1 519 ? 12.736 -37.375 -7.683 1.00 85.81 519 MET A CA 1
ATOM 4127 C C . MET A 1 519 ? 13.202 -37.654 -9.110 1.00 85.81 519 MET A C 1
ATOM 4129 O O . MET A 1 519 ? 13.370 -38.815 -9.480 1.00 85.81 519 MET A O 1
ATOM 4133 N N . TYR A 1 520 ? 13.426 -36.611 -9.906 1.00 86.44 520 TYR A N 1
ATOM 4134 C CA . TYR A 1 520 ? 13.843 -36.752 -11.295 1.00 86.44 520 TYR A CA 1
ATOM 4135 C C . TYR A 1 520 ? 15.252 -37.341 -11.392 1.00 86.44 520 TYR A C 1
ATOM 4137 O O . TYR A 1 520 ? 15.458 -38.284 -12.155 1.00 86.44 520 TYR A O 1
ATOM 4145 N N . GLN A 1 521 ? 16.187 -36.887 -10.550 1.00 83.19 521 GLN A N 1
ATOM 4146 C CA . GLN A 1 521 ? 17.534 -37.462 -10.458 1.00 83.19 521 GLN A CA 1
ATOM 4147 C C . GLN A 1 521 ? 17.507 -38.929 -10.009 1.00 83.19 521 GLN A C 1
ATOM 4149 O O . GLN A 1 521 ? 18.249 -39.754 -10.542 1.00 83.19 521 GLN A O 1
ATOM 4154 N N . MET A 1 522 ? 16.625 -39.277 -9.062 1.00 81.06 522 MET A N 1
ATOM 4155 C CA . MET A 1 522 ? 16.462 -40.657 -8.595 1.00 81.06 522 MET A CA 1
ATOM 4156 C C . MET A 1 522 ? 15.918 -41.583 -9.690 1.00 81.06 522 MET A C 1
ATOM 4158 O O . MET A 1 522 ? 16.370 -42.721 -9.800 1.00 81.06 522 MET A O 1
ATOM 4162 N N . ILE A 1 523 ? 14.954 -41.112 -10.486 1.00 84.62 523 ILE A N 1
ATOM 4163 C CA . ILE A 1 523 ? 14.307 -41.911 -11.537 1.00 84.62 523 ILE A CA 1
ATOM 4164 C C . ILE A 1 523 ? 15.206 -42.038 -12.769 1.00 84.62 523 ILE A C 1
ATOM 4166 O O . ILE A 1 523 ? 15.327 -43.124 -13.331 1.00 84.62 523 ILE A O 1
ATOM 4170 N N . THR A 1 524 ? 15.821 -40.938 -13.202 1.00 79.88 524 THR A N 1
ATOM 4171 C CA . THR A 1 524 ? 16.538 -40.875 -14.486 1.00 79.88 524 THR A CA 1
ATOM 4172 C C . THR A 1 524 ? 18.027 -41.202 -14.380 1.00 79.88 524 THR A C 1
ATOM 4174 O O . THR A 1 524 ? 18.688 -41.280 -15.412 1.00 79.88 524 THR A O 1
ATOM 4177 N N . LEU A 1 525 ? 18.562 -41.415 -13.165 1.00 73.38 525 LEU A N 1
ATOM 4178 C CA . LEU A 1 525 ? 19.957 -41.815 -12.902 1.00 73.38 525 LEU A CA 1
ATOM 4179 C C . LEU A 1 525 ? 20.993 -40.960 -13.666 1.00 73.38 525 LEU A C 1
ATOM 4181 O O . LEU A 1 525 ? 22.045 -41.456 -14.064 1.00 73.38 525 LEU A O 1
ATOM 4185 N N . GLY A 1 526 ? 20.698 -39.673 -13.876 1.00 70.06 526 GLY A N 1
ATOM 4186 C CA . GLY A 1 526 ? 21.584 -38.759 -14.598 1.00 70.06 526 GLY A CA 1
ATOM 4187 C C . GLY A 1 526 ? 20.914 -37.559 -15.267 1.00 70.06 526 GLY A C 1
ATOM 4188 O O . GLY A 1 526 ? 21.635 -36.651 -15.666 1.00 70.06 526 GLY A O 1
ATOM 4189 N N . GLY A 1 527 ? 19.583 -37.525 -15.389 1.00 79.69 527 GLY A N 1
ATOM 4190 C CA . GLY A 1 527 ? 18.851 -36.344 -15.853 1.00 79.69 527 GLY A CA 1
ATOM 4191 C C . GLY A 1 527 ? 18.581 -35.341 -14.729 1.00 79.69 527 GLY A C 1
ATOM 4192 O O . GLY A 1 527 ? 18.487 -35.720 -13.557 1.00 79.69 527 GLY A O 1
ATOM 4193 N N . ASP A 1 528 ? 18.426 -34.068 -15.091 1.00 81.88 528 ASP A N 1
ATOM 4194 C CA . ASP A 1 528 ? 18.063 -32.990 -14.162 1.00 81.88 528 ASP A CA 1
ATOM 4195 C C . ASP A 1 528 ? 16.754 -32.320 -14.602 1.00 81.88 528 ASP A C 1
ATOM 4197 O O . ASP A 1 528 ? 16.441 -32.270 -15.792 1.00 81.88 528 ASP A O 1
ATOM 4201 N N . ALA A 1 529 ? 15.962 -31.841 -13.645 1.00 85.56 529 ALA A N 1
ATOM 4202 C CA . ALA A 1 529 ? 14.703 -31.147 -13.916 1.00 85.56 529 ALA A CA 1
ATOM 4203 C C . ALA A 1 529 ? 14.512 -29.987 -12.940 1.00 85.56 529 ALA A C 1
ATOM 4205 O O . ALA A 1 529 ? 14.624 -30.159 -11.724 1.00 85.56 529 ALA A O 1
ATOM 4206 N N . GLU A 1 530 ? 14.191 -28.811 -13.474 1.00 85.44 530 GLU A N 1
ATOM 4207 C CA . GLU A 1 530 ? 14.077 -27.565 -12.725 1.00 85.44 530 GLU A CA 1
ATOM 4208 C C . GLU A 1 530 ? 12.818 -26.781 -13.114 1.00 85.44 530 GLU A C 1
ATOM 4210 O O . GLU A 1 530 ? 12.374 -26.764 -14.265 1.00 85.44 530 GLU A O 1
ATOM 4215 N N . LEU A 1 531 ? 12.231 -26.119 -12.117 1.00 88.69 531 LEU A N 1
ATOM 4216 C CA . LEU A 1 531 ? 11.156 -25.149 -12.289 1.00 88.69 531 LEU A CA 1
ATOM 4217 C C . LEU A 1 531 ? 11.726 -23.760 -12.014 1.00 88.69 531 LEU A C 1
ATOM 4219 O O . LEU A 1 531 ? 12.218 -23.500 -10.915 1.00 88.69 531 LEU A O 1
ATOM 4223 N N . GLU A 1 532 ? 11.612 -22.867 -12.988 1.00 86.12 532 GLU A N 1
ATOM 4224 C CA . GLU A 1 532 ? 12.052 -21.477 -12.895 1.00 86.12 532 GLU A CA 1
ATOM 4225 C C . GLU A 1 532 ? 10.860 -20.530 -13.020 1.00 86.12 532 GLU A C 1
ATOM 4227 O O . GLU A 1 532 ? 9.949 -20.751 -13.819 1.00 86.12 532 GLU A O 1
ATOM 4232 N N . LEU A 1 533 ? 10.864 -19.456 -12.232 1.00 88.19 533 LEU A N 1
ATOM 4233 C CA . LEU A 1 533 ? 9.899 -18.371 -12.389 1.00 88.19 533 LEU A CA 1
ATOM 4234 C C . LEU A 1 533 ? 10.302 -17.516 -13.587 1.00 88.19 533 LEU A C 1
ATOM 4236 O O . LEU A 1 533 ? 11.482 -17.207 -13.748 1.00 88.19 533 LEU A O 1
ATOM 4240 N N . VAL A 1 534 ? 9.325 -17.132 -14.408 1.00 83.31 534 VAL A N 1
ATOM 4241 C CA . VAL A 1 534 ? 9.583 -16.238 -15.546 1.00 83.31 534 VAL A CA 1
ATOM 4242 C C . VAL A 1 534 ? 9.855 -14.814 -15.052 1.00 83.31 534 VAL A C 1
ATOM 4244 O O . VAL A 1 534 ? 10.818 -14.190 -15.487 1.00 83.31 534 VAL A O 1
ATOM 4247 N N . ASP A 1 535 ? 9.081 -14.357 -14.064 1.00 82.31 535 ASP A N 1
ATOM 4248 C CA . ASP A 1 535 ? 9.338 -13.122 -13.327 1.00 82.31 535 ASP A CA 1
ATOM 4249 C C . ASP A 1 535 ? 9.784 -13.440 -11.891 1.00 82.31 535 ASP A C 1
ATOM 4251 O O . ASP A 1 535 ? 9.090 -14.103 -11.117 1.00 82.31 535 ASP A O 1
ATOM 4255 N N . THR A 1 536 ? 10.975 -12.964 -11.532 1.00 78.75 536 THR A N 1
ATOM 4256 C CA . THR A 1 536 ? 11.554 -13.132 -10.191 1.00 78.75 536 THR A CA 1
ATOM 4257 C C . THR A 1 536 ? 10.916 -12.238 -9.125 1.00 78.75 536 THR A C 1
ATOM 4259 O O . THR A 1 536 ? 11.066 -12.530 -7.936 1.00 78.75 536 THR A O 1
ATOM 4262 N N . LEU A 1 537 ? 10.238 -11.156 -9.526 1.00 80.38 537 LEU A N 1
ATOM 4263 C CA . LEU A 1 537 ? 9.635 -10.178 -8.617 1.00 80.38 537 LEU A CA 1
ATOM 4264 C C . LEU A 1 537 ? 8.182 -10.530 -8.284 1.00 80.38 537 LEU A C 1
ATOM 4266 O O . LEU A 1 537 ? 7.806 -10.453 -7.112 1.00 80.38 537 LEU A O 1
ATOM 4270 N N . ASP A 1 538 ? 7.389 -10.950 -9.276 1.00 82.12 538 ASP A N 1
ATOM 4271 C CA . ASP A 1 538 ? 6.018 -11.427 -9.072 1.00 82.12 538 ASP A CA 1
ATOM 4272 C C . ASP A 1 538 ? 5.770 -12.802 -9.727 1.00 82.12 538 ASP A C 1
ATOM 4274 O O . ASP A 1 538 ? 5.548 -12.895 -10.939 1.00 82.12 538 ASP A O 1
ATOM 4278 N N . PRO A 1 539 ? 5.707 -13.891 -8.937 1.00 83.88 539 PRO A N 1
ATOM 4279 C CA . PRO A 1 539 ? 5.471 -15.231 -9.470 1.00 83.88 539 PRO A CA 1
ATOM 4280 C C . PRO A 1 539 ? 4.088 -15.416 -10.121 1.00 83.88 539 PRO A C 1
ATOM 4282 O O . PRO A 1 539 ? 3.853 -16.443 -10.762 1.00 83.88 539 PRO A O 1
ATOM 4285 N N . PHE A 1 540 ? 3.159 -14.468 -9.957 1.00 86.19 540 PHE A N 1
ATOM 4286 C CA . PHE A 1 540 ? 1.800 -14.557 -10.495 1.00 86.19 540 PHE A CA 1
ATOM 4287 C C . PHE A 1 540 ? 1.604 -13.813 -11.826 1.00 86.19 540 PHE A C 1
ATOM 4289 O O . PHE A 1 540 ? 0.515 -13.913 -12.392 1.00 86.19 540 PHE A O 1
ATOM 4296 N N . HIS A 1 541 ? 2.610 -13.084 -12.329 1.00 84.00 541 HIS A N 1
ATOM 4297 C CA . HIS A 1 541 ? 2.466 -12.282 -13.550 1.00 84.00 541 HIS A CA 1
ATOM 4298 C C . HIS A 1 541 ? 2.636 -13.108 -14.835 1.00 84.00 541 HIS A C 1
ATOM 4300 O O . HIS A 1 541 ? 1.727 -13.165 -15.662 1.00 84.00 541 HIS A O 1
ATOM 4306 N N . GLU A 1 542 ? 3.782 -13.778 -14.989 1.00 80.81 542 GLU A N 1
ATOM 4307 C CA . GLU A 1 542 ? 4.156 -14.476 -16.234 1.00 80.81 542 GLU A CA 1
ATOM 4308 C C . GLU A 1 542 ? 4.189 -16.011 -16.103 1.00 80.81 542 GLU A C 1
ATOM 4310 O O . GLU A 1 542 ? 4.204 -16.726 -17.108 1.00 80.81 542 GLU A O 1
ATOM 4315 N N . GLY A 1 543 ? 4.131 -16.531 -14.872 1.00 82.06 543 GLY A N 1
ATOM 4316 C CA . GLY A 1 543 ? 4.046 -17.961 -14.575 1.00 82.06 543 GLY A CA 1
ATOM 4317 C C . GLY A 1 543 ? 5.399 -18.660 -14.395 1.00 82.06 543 GLY A C 1
ATOM 4318 O O . GLY A 1 543 ? 6.399 -18.051 -14.008 1.00 82.06 543 GLY A O 1
ATOM 4319 N N . ILE A 1 544 ? 5.404 -19.977 -14.625 1.00 87.81 544 ILE A N 1
ATOM 4320 C CA . ILE A 1 544 ? 6.526 -20.879 -14.322 1.00 87.81 544 ILE A CA 1
ATOM 4321 C C . ILE A 1 544 ? 6.944 -21.622 -15.594 1.00 87.81 544 ILE A C 1
ATOM 4323 O O . ILE A 1 544 ? 6.097 -22.126 -16.339 1.00 87.81 544 ILE A O 1
ATOM 4327 N N . VAL A 1 545 ? 8.252 -21.722 -15.816 1.00 84.75 545 VAL A N 1
ATOM 4328 C CA . VAL A 1 545 ? 8.871 -22.503 -16.889 1.00 84.75 545 VAL A CA 1
ATOM 4329 C C . VAL A 1 545 ? 9.483 -23.771 -16.311 1.00 84.75 545 VAL A C 1
ATOM 4331 O O . VAL A 1 545 ? 10.246 -23.734 -15.350 1.00 84.75 545 VAL A O 1
ATOM 4334 N N . PHE A 1 546 ? 9.167 -24.900 -16.937 1.00 84.00 546 PHE A N 1
ATOM 4335 C CA . PHE A 1 546 ? 9.759 -26.197 -16.629 1.00 84.00 546 PHE A CA 1
ATOM 4336 C C . PHE A 1 546 ? 10.890 -26.514 -17.612 1.00 84.00 546 PHE A C 1
ATOM 4338 O O . PHE A 1 546 ? 10.691 -26.421 -18.828 1.00 84.00 546 PHE A O 1
ATOM 4345 N N . ARG A 1 547 ? 12.071 -26.865 -17.093 1.00 81.19 547 ARG A N 1
ATOM 4346 C CA . ARG A 1 547 ? 13.263 -27.240 -17.867 1.00 81.19 547 ARG A CA 1
ATOM 4347 C C . ARG A 1 547 ? 13.739 -28.619 -17.441 1.00 81.19 547 ARG A C 1
ATOM 4349 O O . ARG A 1 547 ? 14.020 -28.819 -16.267 1.00 81.19 547 ARG A O 1
ATOM 4356 N N . ASN A 1 548 ? 13.907 -29.521 -18.405 1.00 80.62 548 ASN A N 1
ATOM 4357 C CA . ASN A 1 548 ? 14.458 -30.853 -18.166 1.00 80.62 548 ASN A CA 1
ATOM 4358 C C . ASN A 1 548 ? 15.653 -31.113 -19.076 1.00 80.62 548 ASN A C 1
ATOM 4360 O O . ASN A 1 548 ? 15.626 -30.767 -20.260 1.00 80.62 548 ASN A O 1
ATOM 4364 N N . GLU A 1 549 ? 16.655 -31.788 -18.528 1.00 70.00 549 GLU A N 1
ATOM 4365 C CA . GLU A 1 549 ? 17.801 -32.337 -19.237 1.00 70.00 549 GLU A CA 1
ATOM 4366 C C . GLU A 1 549 ? 17.680 -33.865 -19.252 1.00 70.00 549 GLU A C 1
ATOM 4368 O O . GLU A 1 549 ? 17.702 -34.528 -18.214 1.00 70.00 549 GLU A O 1
ATOM 4373 N N . GLU A 1 550 ? 17.505 -34.436 -20.444 1.00 60.91 550 GLU A N 1
ATOM 4374 C CA . GLU A 1 550 ? 17.478 -35.885 -20.651 1.00 60.91 550 GLU A CA 1
ATOM 4375 C C . GLU A 1 550 ? 18.891 -36.385 -20.989 1.00 60.91 550 GLU A C 1
ATOM 4377 O O . GLU A 1 550 ? 19.532 -35.879 -21.912 1.00 60.91 550 GLU A O 1
ATOM 4382 N N . THR A 1 551 ? 19.383 -37.404 -20.278 1.00 50.59 551 THR A N 1
ATOM 4383 C CA . THR A 1 551 ? 20.630 -38.100 -20.626 1.00 50.59 551 THR A CA 1
ATOM 4384 C C . THR A 1 551 ? 20.394 -39.117 -21.743 1.00 50.59 551 THR A C 1
ATOM 4386 O O . THR A 1 551 ? 19.431 -39.886 -21.733 1.00 50.59 551 THR A O 1
ATOM 4389 N N . GLU A 1 552 ? 21.300 -39.159 -22.725 1.00 50.59 552 GLU A N 1
ATOM 4390 C CA . GLU A 1 552 ? 21.156 -39.981 -23.939 1.00 50.59 552 GLU A CA 1
ATOM 4391 C C . GLU A 1 552 ? 21.061 -41.504 -23.683 1.00 50.59 552 GLU A C 1
ATOM 4393 O O . GLU A 1 552 ? 20.641 -42.251 -24.574 1.00 50.59 552 GLU A O 1
ATOM 4398 N N . GLU A 1 553 ? 21.391 -41.993 -22.484 1.00 44.72 553 GLU A N 1
ATOM 4399 C CA . GLU A 1 553 ? 21.484 -43.430 -22.190 1.00 44.72 553 GLU A CA 1
ATOM 4400 C C . GLU A 1 553 ? 20.123 -44.144 -22.074 1.00 44.72 553 GLU A C 1
ATOM 4402 O O . GLU A 1 553 ? 20.017 -45.301 -22.489 1.00 44.72 553 GLU A O 1
ATOM 4407 N N . GLY A 1 554 ? 19.046 -43.459 -21.665 1.00 38.47 554 GLY A N 1
ATOM 4408 C CA . GLY A 1 554 ? 17.695 -44.054 -21.605 1.00 38.47 554 GLY A CA 1
ATOM 4409 C C . GLY A 1 554 ? 17.070 -44.314 -22.985 1.00 38.47 554 GLY A C 1
ATOM 4410 O O . GLY A 1 554 ? 16.286 -45.244 -23.187 1.00 38.47 554 GLY A O 1
ATOM 4411 N N . SER A 1 555 ? 17.494 -43.559 -24.001 1.00 35.88 555 SER A N 1
ATOM 4412 C CA . SER A 1 555 ? 16.935 -43.651 -25.356 1.00 35.88 555 SER A CA 1
ATOM 4413 C C . SER A 1 555 ? 17.393 -44.893 -26.145 1.00 35.88 555 SER A C 1
ATOM 4415 O O . SER A 1 555 ? 16.862 -45.182 -27.229 1.00 35.88 555 SER A O 1
ATOM 4417 N N . ARG A 1 556 ? 18.362 -45.655 -25.610 1.00 39.03 556 ARG A N 1
ATOM 4418 C CA . ARG A 1 556 ? 18.892 -46.887 -26.220 1.00 39.03 556 ARG A CA 1
ATOM 4419 C C . ARG A 1 556 ? 18.166 -48.154 -25.749 1.00 39.03 556 ARG A C 1
ATOM 4421 O O . ARG A 1 556 ? 18.104 -49.113 -26.522 1.00 39.03 556 ARG A O 1
ATOM 4428 N N . GLU A 1 557 ? 17.574 -48.149 -24.553 1.00 38.12 557 GLU A N 1
ATOM 4429 C CA . GLU A 1 557 ? 16.774 -49.271 -24.034 1.00 38.12 557 GLU A CA 1
ATOM 4430 C C . GLU A 1 557 ? 15.294 -49.189 -24.433 1.00 38.12 557 GLU A C 1
ATOM 4432 O O . GLU A 1 557 ? 14.715 -50.210 -24.816 1.00 38.12 557 GLU A O 1
ATOM 4437 N N . GLU A 1 558 ? 14.705 -47.990 -24.494 1.00 35.53 558 GLU A N 1
ATOM 4438 C CA . GLU A 1 558 ? 13.308 -47.797 -24.925 1.00 35.53 558 GLU A CA 1
ATOM 4439 C C . GLU A 1 558 ? 13.087 -48.255 -26.385 1.00 35.53 558 GLU A C 1
ATOM 4441 O O . GLU A 1 558 ? 12.082 -48.881 -26.728 1.00 35.53 558 GLU A O 1
ATOM 4446 N N . LYS A 1 559 ? 14.087 -48.052 -27.258 1.00 37.16 559 LYS A N 1
ATOM 4447 C CA . LYS A 1 559 ? 14.042 -48.473 -28.673 1.00 37.16 559 LYS A CA 1
ATOM 4448 C C . LYS A 1 559 ? 14.218 -49.978 -28.892 1.00 37.16 559 LYS A C 1
ATOM 4450 O O . LYS A 1 559 ? 13.994 -50.447 -30.007 1.00 37.16 559 LYS A O 1
ATOM 4455 N N . ARG A 1 560 ? 14.610 -50.747 -27.869 1.00 36.03 560 ARG A N 1
ATOM 4456 C CA . ARG A 1 560 ? 14.662 -52.220 -27.943 1.00 36.03 560 ARG A CA 1
ATOM 4457 C C . ARG A 1 560 ? 13.362 -52.885 -27.492 1.00 36.03 560 ARG A C 1
ATOM 4459 O O . ARG A 1 560 ? 13.155 -54.045 -27.832 1.00 36.03 560 ARG A O 1
ATOM 4466 N N . ARG A 1 561 ? 12.483 -52.174 -26.777 1.00 36.22 561 ARG A N 1
ATOM 4467 C CA . ARG A 1 561 ? 11.219 -52.727 -26.258 1.00 36.22 561 ARG A CA 1
ATOM 4468 C C . ARG A 1 561 ? 10.010 -52.541 -27.173 1.00 36.22 561 ARG A C 1
ATOM 4470 O O . ARG A 1 561 ? 8.974 -53.138 -26.909 1.00 36.22 561 ARG A O 1
ATOM 4477 N N . VAL A 1 562 ? 10.142 -51.798 -28.273 1.00 39.56 562 VAL A N 1
ATOM 4478 C CA . VAL A 1 562 ? 9.056 -51.608 -29.246 1.00 39.56 562 VAL A CA 1
ATOM 4479 C C . VAL A 1 562 ? 9.498 -52.078 -30.632 1.00 39.56 562 VAL A C 1
ATOM 4481 O O . VAL A 1 562 ? 9.858 -51.291 -31.503 1.00 39.56 562 VAL A O 1
ATOM 4484 N N . LYS A 1 563 ? 9.465 -53.394 -30.843 1.00 30.39 563 LYS A N 1
ATOM 4485 C CA . LYS A 1 563 ? 9.185 -53.962 -32.166 1.00 30.39 563 LYS A CA 1
ATOM 4486 C C . LYS A 1 563 ? 7.970 -54.876 -32.022 1.00 30.39 563 LYS A C 1
ATOM 4488 O O . LYS A 1 563 ? 8.063 -55.836 -31.258 1.00 30.39 563 LYS A O 1
ATOM 4493 N N . PRO A 1 564 ? 6.848 -54.601 -32.704 1.00 34.31 564 PRO A N 1
ATOM 4494 C CA . PRO A 1 564 ? 5.802 -55.594 -32.837 1.00 34.31 564 PRO A CA 1
ATOM 4495 C C . PRO A 1 564 ? 6.298 -56.727 -33.742 1.00 34.31 564 PRO A C 1
ATOM 4497 O O . PRO A 1 564 ? 6.999 -56.510 -34.732 1.00 34.31 564 PRO A O 1
ATOM 4500 N N . VAL A 1 565 ? 5.950 -57.937 -33.327 1.00 36.41 565 VAL A N 1
ATOM 4501 C CA . VAL A 1 565 ? 6.019 -59.173 -34.097 1.00 36.41 565 VAL A CA 1
ATOM 4502 C C . VAL A 1 565 ? 4.993 -59.053 -35.225 1.00 36.41 565 VAL A C 1
ATOM 4504 O O . VAL A 1 565 ? 3.828 -58.832 -34.921 1.00 36.41 565 VAL A O 1
ATOM 4507 N N . ASP A 1 566 ? 5.430 -59.085 -36.488 1.00 30.64 566 ASP A N 1
ATOM 4508 C CA . ASP A 1 566 ? 4.864 -59.951 -37.537 1.00 30.64 566 ASP A CA 1
ATOM 4509 C C . ASP A 1 566 ? 5.427 -59.669 -38.944 1.00 30.64 566 ASP A C 1
ATOM 4511 O O . ASP A 1 566 ? 5.753 -58.541 -39.307 1.00 30.64 566 ASP A O 1
ATOM 4515 N N . ALA A 1 567 ? 5.441 -60.761 -39.716 1.00 30.56 567 ALA A N 1
ATOM 4516 C CA . ALA A 1 567 ? 5.519 -60.903 -41.171 1.00 30.56 567 ALA A CA 1
ATOM 4517 C C . ALA A 1 567 ? 6.883 -60.762 -41.883 1.00 30.56 567 ALA A C 1
ATOM 4519 O O . ALA A 1 567 ? 7.400 -59.690 -42.181 1.00 30.56 567 ALA A O 1
ATOM 4520 N N . ILE A 1 568 ? 7.381 -61.949 -42.227 1.00 31.44 568 ILE A N 1
ATOM 4521 C CA . ILE A 1 568 ? 8.314 -62.301 -43.298 1.00 31.44 568 ILE A CA 1
ATOM 4522 C C . ILE A 1 568 ? 7.773 -61.820 -44.653 1.00 31.44 568 ILE A C 1
ATOM 4524 O O . ILE A 1 568 ? 6.660 -62.198 -45.002 1.00 31.44 568 ILE A O 1
ATOM 4528 N N . THR A 1 569 ? 8.595 -61.116 -45.434 1.00 31.59 569 THR A N 1
ATOM 4529 C CA . THR A 1 569 ? 8.792 -61.365 -46.876 1.00 31.59 569 THR A CA 1
ATOM 4530 C C . THR A 1 569 ? 10.153 -60.819 -47.300 1.00 31.59 569 THR A C 1
ATOM 4532 O O . THR A 1 569 ? 10.500 -59.684 -46.970 1.00 31.59 569 THR A O 1
ATOM 4535 N N . ASP A 1 570 ? 10.894 -61.658 -48.018 1.00 33.16 570 ASP A N 1
ATOM 4536 C CA . ASP A 1 570 ? 12.145 -61.358 -48.705 1.00 33.16 570 ASP A CA 1
ATOM 4537 C C . ASP A 1 570 ? 11.964 -60.272 -49.772 1.00 33.16 570 ASP A C 1
ATOM 4539 O O . ASP A 1 570 ? 11.003 -60.316 -50.533 1.00 33.16 570 ASP A O 1
ATOM 4543 N N . GLU A 1 571 ? 12.922 -59.348 -49.856 1.00 31.86 571 GLU A N 1
ATOM 4544 C CA . GLU A 1 571 ? 13.536 -58.927 -51.122 1.00 31.86 571 GLU A CA 1
ATOM 4545 C C . GLU A 1 571 ? 14.776 -58.071 -50.814 1.00 31.86 571 GLU A C 1
ATOM 4547 O O . GLU A 1 571 ? 14.706 -56.903 -50.425 1.00 31.86 571 GLU A O 1
ATOM 4552 N N . ASP A 1 572 ? 15.940 -58.703 -50.959 1.00 31.98 572 ASP A N 1
ATOM 4553 C CA . ASP A 1 572 ? 17.240 -58.050 -51.022 1.00 31.98 572 ASP A CA 1
ATOM 4554 C C . ASP A 1 572 ? 17.391 -57.285 -52.346 1.00 31.98 572 ASP A C 1
ATOM 4556 O O . ASP A 1 572 ? 17.097 -57.818 -53.414 1.00 31.98 572 ASP A O 1
ATOM 4560 N N . ALA A 1 573 ? 17.959 -56.077 -52.268 1.00 29.11 573 ALA A N 1
ATOM 4561 C CA . ALA A 1 573 ? 19.160 -55.655 -53.006 1.00 29.11 573 ALA A CA 1
ATOM 4562 C C . ALA A 1 573 ? 19.133 -54.172 -53.414 1.00 29.11 573 ALA A C 1
ATOM 4564 O O . ALA A 1 573 ? 18.291 -53.705 -54.175 1.00 29.11 573 ALA A O 1
ATOM 4565 N N . GLY A 1 574 ? 20.193 -53.463 -53.016 1.00 30.67 574 GLY A N 1
ATOM 4566 C CA . GLY A 1 574 ? 20.724 -52.343 -53.791 1.00 30.67 574 GLY A CA 1
ATOM 4567 C C . GLY A 1 574 ? 20.344 -50.947 -53.307 1.00 30.67 574 GLY A C 1
ATOM 4568 O O . GLY A 1 574 ? 19.365 -50.364 -53.760 1.00 30.67 574 GLY A O 1
ATOM 4569 N N . LYS A 1 575 ? 21.226 -50.350 -52.496 1.00 35.38 575 LYS A N 1
ATOM 4570 C CA . LYS A 1 575 ? 21.970 -49.122 -52.854 1.00 35.38 575 LYS A CA 1
ATOM 4571 C C . LYS A 1 575 ? 22.760 -48.618 -51.648 1.00 35.38 575 LYS A C 1
ATOM 4573 O O . LYS A 1 575 ? 22.345 -47.735 -50.902 1.00 35.38 575 LYS A O 1
ATOM 4578 N N . GLU A 1 576 ? 23.970 -49.151 -51.510 1.00 38.62 576 GLU A N 1
ATOM 4579 C CA . GLU A 1 576 ? 25.086 -48.361 -51.008 1.00 38.62 576 GLU A CA 1
ATOM 4580 C C . GLU A 1 576 ? 25.355 -47.245 -52.022 1.00 38.62 576 GLU A C 1
ATOM 4582 O O . GLU A 1 576 ? 25.968 -47.506 -53.045 1.00 38.62 576 GLU A O 1
ATOM 4587 N N . HIS A 1 577 ? 24.846 -46.035 -51.788 1.00 36.94 577 HIS A N 1
ATOM 4588 C CA . HIS A 1 577 ? 25.382 -44.758 -52.291 1.00 36.94 577 HIS A CA 1
ATOM 4589 C C . HIS A 1 577 ? 24.599 -43.641 -51.586 1.00 36.94 577 HIS A C 1
ATOM 4591 O O . HIS A 1 577 ? 23.477 -43.311 -51.952 1.00 36.94 577 HIS A O 1
ATOM 4597 N N . GLY A 1 578 ? 25.162 -43.131 -50.490 1.00 34.84 578 GLY A N 1
ATOM 4598 C CA . GLY A 1 578 ? 24.503 -42.151 -49.613 1.00 34.84 578 GLY A CA 1
ATOM 4599 C C . GLY A 1 578 ? 25.162 -41.973 -48.239 1.00 34.84 578 GLY A C 1
ATOM 4600 O O . GLY A 1 578 ? 24.737 -41.142 -47.439 1.00 34.84 578 GLY A O 1
ATOM 4601 N N . ARG A 1 579 ? 26.237 -42.716 -47.944 1.00 34.47 579 ARG A N 1
ATOM 4602 C CA . ARG A 1 579 ? 27.095 -42.501 -46.770 1.00 34.47 579 ARG A CA 1
ATOM 4603 C C . ARG A 1 579 ? 28.158 -41.438 -47.063 1.00 34.47 579 ARG A C 1
ATOM 4605 O O . ARG A 1 579 ? 29.335 -41.750 -47.114 1.00 34.47 579 ARG A O 1
ATOM 4612 N N . MET A 1 580 ? 27.745 -40.190 -47.266 1.00 34.91 580 MET A N 1
ATOM 4613 C CA . MET A 1 580 ? 28.617 -39.034 -46.992 1.00 34.91 580 MET A CA 1
ATOM 4614 C C . MET A 1 580 ? 27.827 -37.740 -46.737 1.00 34.91 580 MET A C 1
ATOM 4616 O O . MET A 1 580 ? 28.282 -36.909 -45.960 1.00 34.91 580 MET A O 1
ATOM 4620 N N . GLU A 1 581 ? 26.584 -37.619 -47.216 1.00 34.03 581 GLU A N 1
ATOM 4621 C CA . GLU A 1 581 ? 25.726 -36.458 -46.899 1.00 34.03 581 GLU A CA 1
ATOM 4622 C C . GLU A 1 581 ? 24.969 -36.577 -45.564 1.00 34.03 581 GLU A C 1
ATOM 4624 O O . GLU A 1 581 ? 24.591 -35.575 -44.958 1.00 34.03 581 GLU A O 1
ATOM 4629 N N . GLN A 1 582 ? 24.830 -37.784 -45.006 1.00 33.06 582 GLN A N 1
ATOM 4630 C CA . GLN A 1 582 ? 24.224 -37.968 -43.677 1.00 33.06 582 GLN A CA 1
ATOM 4631 C C . GLN A 1 582 ? 25.162 -37.614 -42.508 1.00 33.06 582 GLN A C 1
ATOM 4633 O O . GLN A 1 582 ? 24.714 -37.563 -41.363 1.00 33.06 582 GLN A O 1
ATOM 4638 N N . SER A 1 583 ? 26.446 -37.336 -42.774 1.00 35.25 583 SER A N 1
ATOM 4639 C CA . SER A 1 583 ? 27.408 -36.928 -41.740 1.00 35.25 583 SER A CA 1
ATOM 4640 C C . SER A 1 583 ? 27.341 -35.432 -41.419 1.00 35.25 583 SER A C 1
ATOM 4642 O O . SER A 1 583 ? 27.689 -35.044 -40.308 1.00 35.25 583 SER A O 1
ATOM 4644 N N . GLN A 1 584 ? 26.873 -34.592 -42.348 1.00 33.50 584 GLN A N 1
ATOM 4645 C CA . GLN A 1 584 ? 26.789 -33.137 -42.143 1.00 33.50 584 GLN A CA 1
ATOM 4646 C C . GLN A 1 584 ? 25.377 -32.659 -41.761 1.00 33.50 584 GLN A C 1
ATOM 4648 O O . GLN A 1 584 ? 25.228 -31.620 -41.124 1.00 33.50 584 GLN A O 1
ATOM 4653 N N . LEU A 1 585 ? 24.342 -33.472 -42.007 1.00 31.88 585 LEU A N 1
ATOM 4654 C CA . LEU A 1 585 ? 22.974 -33.253 -41.509 1.00 31.88 585 LEU A CA 1
ATOM 4655 C C . LEU A 1 585 ? 22.733 -33.772 -40.076 1.00 31.88 585 LEU A C 1
ATOM 4657 O O . LEU A 1 585 ? 21.648 -33.584 -39.523 1.00 31.88 585 LEU A O 1
ATOM 4661 N N . ARG A 1 586 ? 23.734 -34.397 -39.439 1.00 31.58 586 ARG A N 1
ATOM 4662 C CA . ARG A 1 586 ? 23.614 -34.950 -38.077 1.00 31.58 586 ARG A CA 1
ATOM 4663 C C . ARG A 1 586 ? 23.927 -33.953 -36.953 1.00 31.58 586 ARG A C 1
ATOM 4665 O O . ARG A 1 586 ? 23.508 -34.200 -35.829 1.00 31.58 586 ARG A O 1
ATOM 4672 N N . ASN A 1 587 ? 24.539 -32.805 -37.264 1.00 33.78 587 ASN A N 1
ATOM 4673 C CA . ASN A 1 587 ? 24.894 -31.757 -36.288 1.00 33.78 587 ASN A CA 1
ATOM 4674 C C . ASN A 1 587 ? 23.876 -30.602 -36.192 1.00 33.78 587 ASN A C 1
ATOM 4676 O O . ASN A 1 587 ? 24.174 -29.547 -35.642 1.00 33.78 587 ASN A O 1
ATOM 4680 N N . ARG A 1 588 ? 22.653 -30.787 -36.704 1.00 34.53 588 ARG A N 1
ATOM 4681 C CA . ARG A 1 588 ? 21.521 -29.862 -36.494 1.00 34.53 588 ARG A CA 1
ATOM 4682 C C . ARG A 1 588 ? 20.257 -30.592 -36.042 1.00 34.53 588 ARG A C 1
ATOM 4684 O O . ARG A 1 588 ? 19.154 -30.294 -36.493 1.00 34.53 588 ARG A O 1
ATOM 4691 N N . ARG A 1 589 ? 20.393 -31.570 -35.145 1.00 33.06 589 ARG A N 1
ATOM 4692 C CA . ARG A 1 589 ? 19.249 -32.026 -34.349 1.00 33.06 589 ARG A CA 1
ATOM 4693 C C . ARG A 1 589 ? 19.210 -31.182 -33.090 1.00 33.06 589 ARG A C 1
ATOM 4695 O O . ARG A 1 589 ? 20.033 -31.355 -32.207 1.00 33.06 589 ARG A O 1
ATOM 4702 N N . GLN A 1 590 ? 18.280 -30.230 -33.105 1.00 32.81 590 GLN A N 1
ATOM 4703 C CA . GLN A 1 590 ? 17.862 -29.432 -31.963 1.00 32.81 590 GLN A CA 1
ATOM 4704 C C . GLN A 1 590 ? 17.852 -30.299 -30.701 1.00 32.81 590 GLN A C 1
ATOM 4706 O O . GLN A 1 590 ? 17.181 -31.335 -30.682 1.00 32.81 590 GLN A O 1
ATOM 4711 N N . GLU A 1 591 ? 18.557 -29.857 -29.659 1.00 28.98 591 GLU A N 1
ATOM 4712 C CA . GLU A 1 591 ? 18.160 -30.161 -28.288 1.00 28.98 591 GLU A CA 1
ATOM 4713 C C . GLU A 1 591 ? 16.653 -29.902 -28.218 1.00 28.98 591 GLU A C 1
ATOM 4715 O O . GLU A 1 591 ? 16.203 -28.761 -28.358 1.00 28.98 591 GLU A O 1
ATOM 4720 N N . LYS A 1 592 ? 15.842 -30.955 -28.105 1.00 32.28 592 LYS A N 1
ATOM 4721 C CA . LYS A 1 592 ? 14.406 -30.795 -27.891 1.00 32.28 592 LYS A CA 1
ATOM 4722 C C . LYS A 1 592 ? 14.202 -30.358 -26.442 1.00 32.28 592 LYS A C 1
ATOM 4724 O O . LYS A 1 592 ? 13.756 -31.134 -25.612 1.00 32.28 592 LYS A O 1
ATOM 4729 N N . LYS A 1 593 ? 14.525 -29.098 -26.150 1.00 34.69 593 LYS A N 1
ATOM 4730 C CA . LYS A 1 593 ? 14.087 -28.404 -24.940 1.00 34.69 593 LYS A CA 1
ATOM 4731 C C . LYS A 1 593 ? 12.573 -28.225 -25.050 1.00 34.69 593 LYS A C 1
ATOM 4733 O O . LYS A 1 593 ? 12.094 -27.367 -25.791 1.00 34.69 593 LYS A O 1
ATOM 4738 N N . GLN A 1 594 ? 11.804 -29.076 -24.376 1.00 38.25 594 GLN A N 1
ATOM 4739 C CA . GLN A 1 594 ? 10.372 -28.846 -24.199 1.00 38.25 594 GLN A CA 1
ATOM 4740 C C . GLN A 1 594 ? 10.187 -27.714 -23.185 1.00 38.25 594 GLN A C 1
ATOM 4742 O O . GLN A 1 594 ? 10.252 -27.935 -21.984 1.00 38.25 594 GLN A O 1
ATOM 4747 N N . VAL A 1 595 ? 9.961 -26.494 -23.673 1.00 36.78 595 VAL A N 1
ATOM 4748 C CA . VAL A 1 595 ? 9.502 -25.379 -22.834 1.00 36.78 595 VAL A CA 1
ATOM 4749 C C . VAL A 1 595 ? 7.985 -25.492 -22.718 1.00 36.78 595 VAL A C 1
ATOM 4751 O O . VAL A 1 595 ? 7.261 -25.195 -23.670 1.00 36.78 595 VAL A O 1
ATOM 4754 N N . ILE A 1 596 ? 7.503 -25.961 -21.569 1.00 46.16 596 ILE A N 1
ATOM 4755 C CA . ILE A 1 596 ? 6.073 -26.006 -21.248 1.00 46.16 596 ILE A CA 1
ATOM 4756 C C . ILE A 1 596 ? 5.765 -24.797 -20.363 1.00 46.16 596 ILE A C 1
ATOM 4758 O O . ILE A 1 596 ? 6.338 -24.660 -19.284 1.00 46.16 596 ILE A O 1
ATOM 4762 N N . ILE A 1 597 ? 4.876 -23.916 -20.831 1.00 42.12 597 ILE A N 1
ATOM 4763 C CA . ILE A 1 597 ? 4.372 -22.776 -20.055 1.00 42.12 597 ILE A CA 1
ATOM 4764 C C . ILE A 1 597 ? 3.063 -23.216 -19.403 1.00 42.12 597 ILE A C 1
ATOM 4766 O O . ILE A 1 597 ? 2.088 -23.534 -20.094 1.00 42.12 597 ILE A O 1
ATOM 4770 N N . MET A 1 598 ? 3.052 -23.260 -18.073 1.00 42.25 598 MET A N 1
ATOM 4771 C CA . MET A 1 598 ? 1.860 -23.564 -17.284 1.00 42.25 598 MET A CA 1
ATOM 4772 C C . MET A 1 598 ? 1.350 -22.292 -16.609 1.00 42.25 598 MET A C 1
ATOM 4774 O O . MET A 1 598 ? 2.121 -21.564 -15.987 1.00 42.25 598 MET A O 1
ATOM 4778 N N . ASN A 1 599 ? 0.043 -22.035 -16.711 1.00 42.53 599 ASN A N 1
ATOM 4779 C CA . ASN A 1 599 ? -0.606 -20.994 -15.911 1.00 42.53 599 ASN A CA 1
ATOM 4780 C C . ASN A 1 599 ? -0.828 -21.496 -14.465 1.00 42.53 599 ASN A C 1
ATOM 4782 O O . ASN A 1 599 ? -0.841 -22.703 -14.222 1.00 42.53 599 ASN A O 1
ATOM 4786 N N . VAL A 1 600 ? -1.061 -20.583 -13.519 1.00 43.94 600 VAL A N 1
ATOM 4787 C CA . VAL A 1 600 ? -1.247 -20.831 -12.074 1.00 43.94 600 VAL A CA 1
ATOM 4788 C C . VAL A 1 600 ? -2.413 -21.798 -11.777 1.00 43.94 600 VAL A C 1
ATOM 4790 O O . VAL A 1 600 ? -2.420 -22.461 -10.746 1.00 43.94 600 VAL A O 1
ATOM 4793 N N . GLU A 1 601 ? -3.362 -21.965 -12.707 1.00 37.53 601 GLU A N 1
ATOM 4794 C CA . GLU A 1 601 ? -4.449 -22.963 -12.639 1.00 37.53 601 GLU A CA 1
ATOM 4795 C C . GLU A 1 601 ? -4.074 -24.368 -13.167 1.00 37.53 601 GLU A C 1
ATOM 4797 O O . GLU A 1 601 ? -4.940 -25.231 -13.304 1.00 37.53 601 GLU A O 1
ATOM 4802 N N . GLY A 1 602 ? -2.813 -24.620 -13.527 1.00 37.69 602 GLY A N 1
ATOM 4803 C CA . GLY A 1 602 ? -2.353 -25.936 -13.990 1.00 37.69 602 GLY A CA 1
ATOM 4804 C C . GLY A 1 602 ? -2.777 -26.317 -15.417 1.00 37.69 602 GLY A C 1
ATOM 4805 O O . GLY A 1 602 ? -2.614 -27.470 -15.814 1.00 37.69 602 GLY A O 1
ATOM 4806 N N . ARG A 1 603 ? -3.302 -25.378 -16.219 1.00 38.84 603 ARG A N 1
ATOM 4807 C CA . ARG A 1 603 ? -3.633 -25.631 -17.634 1.00 38.84 603 ARG A CA 1
ATOM 4808 C C . ARG A 1 603 ? -2.389 -25.513 -18.517 1.00 38.84 603 ARG A C 1
ATOM 4810 O O . ARG A 1 603 ? -1.674 -24.512 -18.458 1.00 38.84 603 ARG A O 1
ATOM 4817 N N . MET A 1 604 ? -2.160 -26.527 -19.354 1.00 37.94 604 MET A N 1
ATOM 4818 C CA . MET A 1 604 ? -1.101 -26.519 -20.368 1.00 37.94 604 MET A CA 1
ATOM 4819 C C . MET A 1 604 ? -1.456 -25.568 -21.511 1.00 37.94 604 MET A C 1
ATOM 4821 O O . MET A 1 604 ? -2.465 -25.773 -22.184 1.00 37.94 604 MET A O 1
ATOM 4825 N N . ILE A 1 605 ? -0.598 -24.584 -21.781 1.00 43.69 605 ILE A N 1
ATOM 4826 C CA . ILE A 1 605 ? -0.704 -23.742 -22.976 1.00 43.69 605 ILE A CA 1
ATOM 4827 C C . ILE A 1 605 ? 0.163 -24.391 -24.061 1.00 43.69 605 ILE A C 1
ATOM 4829 O O . ILE A 1 605 ? 1.393 -24.319 -24.012 1.00 43.69 605 ILE A O 1
ATOM 4833 N N . LYS A 1 606 ? -0.461 -25.076 -25.029 1.00 39.06 606 LYS A N 1
ATOM 4834 C CA . LYS A 1 606 ? 0.262 -25.606 -26.196 1.00 39.06 606 LYS A CA 1
ATOM 4835 C C . LYS A 1 606 ? 0.615 -24.458 -27.145 1.00 39.06 606 LYS A C 1
ATOM 4837 O O . LYS A 1 606 ? -0.160 -23.536 -27.371 1.00 39.06 606 LYS A O 1
ATOM 4842 N N . THR A 1 607 ? 1.838 -24.497 -27.652 1.00 49.12 607 THR A N 1
ATOM 4843 C CA . THR A 1 607 ? 2.471 -23.440 -28.440 1.00 49.12 607 THR A CA 1
ATOM 4844 C C . THR A 1 607 ? 1.835 -23.258 -29.821 1.00 49.12 607 THR A C 1
ATOM 4846 O O . THR A 1 607 ? 1.504 -24.226 -30.496 1.00 49.12 607 THR A O 1
ATOM 4849 N N . GLY A 1 608 ? 1.756 -22.001 -30.277 1.00 38.34 608 GLY A N 1
ATOM 4850 C CA . GLY A 1 608 ? 1.732 -21.654 -31.703 1.00 38.34 608 GLY A CA 1
ATOM 4851 C C . GLY A 1 608 ? 0.564 -20.786 -32.163 1.00 38.34 608 GLY A C 1
ATOM 4852 O O . GLY A 1 608 ? 0.788 -19.664 -32.614 1.00 38.34 608 GLY A O 1
ATOM 4853 N N . GLU A 1 609 ? -0.669 -21.278 -32.057 1.00 38.41 609 GLU A N 1
ATOM 4854 C CA . GLU A 1 609 ? -1.789 -20.717 -32.837 1.00 38.41 609 GLU A CA 1
ATOM 4855 C C . GLU A 1 609 ? -2.784 -19.894 -31.998 1.00 38.41 609 GLU A C 1
ATOM 4857 O O . GLU A 1 609 ? -3.218 -18.830 -32.440 1.00 38.41 609 GLU A O 1
ATOM 4862 N N . GLU A 1 610 ? -3.020 -20.252 -30.733 1.00 40.12 610 GLU A N 1
ATOM 4863 C CA . GLU A 1 610 ? -3.978 -19.543 -29.860 1.00 40.12 610 GLU A CA 1
ATOM 4864 C C . GLU A 1 610 ? -3.488 -18.159 -29.391 1.00 40.12 610 GLU A C 1
ATOM 4866 O O . GLU A 1 610 ? -4.293 -17.276 -29.081 1.00 40.12 610 GLU A O 1
ATOM 4871 N N . LYS A 1 611 ? -2.168 -17.899 -29.420 1.00 42.19 611 LYS A N 1
ATOM 4872 C CA . LYS A 1 611 ? -1.612 -16.569 -29.093 1.00 42.19 611 LYS A CA 1
ATOM 4873 C C . LYS A 1 611 ? -2.117 -15.476 -30.040 1.00 42.19 611 LYS A C 1
ATOM 4875 O O . LYS A 1 611 ? -2.256 -14.336 -29.610 1.00 42.19 611 LYS A O 1
ATOM 4880 N N . LYS A 1 612 ? -2.414 -15.797 -31.306 1.00 42.03 612 LYS A N 1
ATOM 4881 C CA . LYS A 1 612 ? -2.962 -14.815 -32.261 1.00 42.03 612 LYS A CA 1
ATOM 4882 C C . LYS A 1 612 ? -4.451 -14.559 -32.047 1.00 42.03 612 LYS A C 1
ATOM 4884 O O . LYS A 1 612 ? -4.919 -13.471 -32.366 1.00 42.03 612 LYS A O 1
ATOM 4889 N N . GLU A 1 613 ? -5.183 -15.525 -31.507 1.00 36.88 613 GLU A N 1
ATOM 4890 C CA . GLU A 1 613 ? -6.634 -15.435 -31.356 1.00 36.88 613 GLU A CA 1
ATOM 4891 C C . GLU A 1 613 ? -7.027 -14.736 -30.049 1.00 36.88 613 GLU A C 1
ATOM 4893 O O . GLU A 1 613 ? -7.902 -13.871 -30.060 1.00 36.88 613 GLU A O 1
ATOM 4898 N N . ILE A 1 614 ? -6.280 -14.966 -28.963 1.00 40.47 614 ILE A N 1
ATOM 4899 C CA . ILE A 1 614 ? -6.459 -14.239 -27.694 1.00 40.47 614 ILE A CA 1
ATOM 4900 C C . ILE A 1 614 ? -6.031 -12.770 -27.842 1.00 40.47 614 ILE A C 1
ATOM 4902 O O . ILE A 1 614 ? -6.748 -11.876 -27.396 1.00 40.47 614 ILE A O 1
ATOM 4906 N N . PHE A 1 615 ? -4.929 -12.488 -28.551 1.00 36.34 615 PHE A N 1
ATOM 4907 C CA . PHE A 1 615 ? -4.511 -11.104 -28.818 1.00 36.34 615 PHE A CA 1
ATOM 4908 C C . PHE A 1 615 ? -5.524 -10.360 -29.707 1.00 36.34 615 PHE A C 1
ATOM 4910 O O . PHE A 1 615 ? -5.762 -9.172 -29.511 1.00 36.34 615 PHE A O 1
ATOM 4917 N N . ARG A 1 616 ? -6.192 -11.064 -30.635 1.00 40.12 616 ARG A N 1
ATOM 4918 C CA . ARG A 1 616 ? -7.252 -10.501 -31.489 1.00 40.12 616 ARG A CA 1
ATOM 4919 C C . ARG A 1 616 ? -8.585 -10.320 -30.742 1.00 40.12 616 ARG A C 1
ATOM 4921 O O . ARG A 1 616 ? -9.307 -9.376 -31.046 1.00 40.12 616 ARG A O 1
ATOM 4928 N N . MET A 1 617 ? -8.906 -11.166 -29.757 1.00 39.88 617 MET A N 1
ATOM 4929 C CA . MET A 1 617 ? -10.114 -11.020 -28.925 1.00 39.88 617 MET A CA 1
ATOM 4930 C C . MET A 1 617 ? -10.003 -9.910 -27.874 1.00 39.88 617 MET A C 1
ATOM 4932 O O . MET A 1 617 ? -11.015 -9.285 -27.559 1.00 39.88 617 MET A O 1
ATOM 4936 N N . VAL A 1 618 ? -8.804 -9.652 -27.343 1.00 41.56 618 VAL A N 1
ATOM 4937 C CA . VAL A 1 618 ? -8.592 -8.606 -26.327 1.00 41.56 618 VAL A CA 1
ATOM 4938 C C . VAL A 1 618 ? -8.513 -7.214 -26.965 1.00 41.56 618 VAL A C 1
ATOM 4940 O O . VAL A 1 618 ? -9.112 -6.286 -26.435 1.00 41.56 618 VAL A O 1
ATOM 4943 N N . PHE A 1 619 ? -7.887 -7.065 -28.140 1.00 36.16 619 PHE A N 1
ATOM 4944 C CA . PHE A 1 619 ? -7.760 -5.753 -28.798 1.00 36.16 619 PHE A CA 1
ATOM 4945 C C . PHE A 1 619 ? -8.993 -5.301 -29.601 1.00 36.16 619 PHE A C 1
ATOM 4947 O O . PHE A 1 619 ? -9.199 -4.105 -29.766 1.00 36.16 619 PHE A O 1
ATOM 4954 N N . ASN A 1 620 ? -9.862 -6.211 -30.059 1.00 35.22 620 ASN A N 1
ATOM 4955 C CA . ASN A 1 620 ? -11.080 -5.827 -30.796 1.00 35.22 620 ASN A CA 1
ATOM 4956 C C . ASN A 1 620 ? -12.283 -5.500 -29.892 1.00 35.22 620 ASN A C 1
ATOM 4958 O O . ASN A 1 620 ? -13.389 -5.301 -30.398 1.00 35.22 620 ASN A O 1
ATOM 4962 N N . ARG A 1 621 ? -12.104 -5.463 -28.565 1.00 37.41 621 ARG A N 1
ATOM 4963 C CA . ARG A 1 621 ? -13.185 -5.164 -27.611 1.00 37.41 621 ARG A CA 1
ATOM 4964 C C . ARG A 1 621 ? -13.190 -3.728 -27.081 1.00 37.41 621 ARG A C 1
ATOM 4966 O O . ARG A 1 621 ? -14.141 -3.375 -26.395 1.00 37.41 621 ARG A O 1
ATOM 4973 N N . GLU A 1 622 ? -12.204 -2.902 -27.436 1.00 38.22 622 GLU A N 1
ATOM 4974 C CA . GLU A 1 622 ? -12.110 -1.505 -26.971 1.00 38.22 622 GLU A CA 1
ATOM 4975 C C . GLU A 1 622 ? -12.599 -0.445 -27.983 1.00 38.22 622 GLU A C 1
ATOM 4977 O O . GLU A 1 622 ? -12.634 0.732 -27.644 1.00 38.22 622 GLU A O 1
ATOM 4982 N N . GLU A 1 623 ? -13.074 -0.820 -29.180 1.00 36.66 623 GLU A N 1
ATOM 4983 C CA . GLU A 1 623 ? -13.526 0.152 -30.206 1.00 36.66 623 GLU A CA 1
ATOM 4984 C C . GLU A 1 623 ? -15.031 0.148 -30.532 1.00 36.66 623 GLU A C 1
ATOM 4986 O O . GLU A 1 623 ? -15.462 0.698 -31.546 1.00 36.66 623 GLU A O 1
ATOM 4991 N N . LYS A 1 624 ? -15.884 -0.394 -29.660 1.00 31.20 624 LYS A N 1
ATOM 4992 C CA . LYS A 1 624 ? -17.325 -0.098 -29.726 1.00 31.20 624 LYS A CA 1
ATOM 4993 C C . LYS A 1 624 ? -17.833 0.336 -28.367 1.00 31.20 624 LYS A C 1
ATOM 4995 O O . LYS A 1 624 ? -18.223 -0.484 -27.543 1.00 31.20 624 LYS A O 1
ATOM 5000 N N . GLY A 1 625 ? -17.805 1.648 -28.156 1.00 31.39 625 GLY A N 1
ATOM 5001 C CA . GLY A 1 625 ? -18.661 2.268 -27.166 1.00 31.39 625 GLY A CA 1
ATOM 5002 C C . GLY A 1 625 ? -20.119 2.030 -27.543 1.00 31.39 625 GLY A C 1
ATOM 5003 O O . GLY A 1 625 ? -20.498 2.236 -28.691 1.00 31.39 625 GLY A O 1
ATOM 5004 N N . ASP A 1 626 ? -20.913 1.626 -26.562 1.00 28.41 626 ASP A N 1
ATOM 5005 C CA . ASP A 1 626 ? -22.294 2.063 -26.485 1.00 28.41 626 ASP A CA 1
ATOM 5006 C C . ASP A 1 626 ? -22.603 2.429 -25.038 1.00 28.41 626 ASP A C 1
ATOM 5008 O O . ASP A 1 626 ? -22.305 1.707 -24.084 1.00 28.41 626 ASP A O 1
ATOM 5012 N N . HIS A 1 627 ? -23.122 3.641 -24.912 1.00 32.69 627 HIS A N 1
ATOM 5013 C CA . HIS A 1 627 ? -23.699 4.192 -23.709 1.00 32.69 627 HIS A CA 1
ATOM 5014 C C . HIS A 1 627 ? -24.966 3.424 -23.313 1.00 32.69 627 HIS A C 1
ATOM 5016 O O . HIS A 1 627 ? -25.642 2.841 -24.153 1.00 32.69 627 HIS A O 1
ATOM 5022 N N . SER A 1 628 ? -25.346 3.639 -22.053 1.00 31.47 628 SER A N 1
ATOM 5023 C CA . SER A 1 628 ? -26.704 3.581 -21.499 1.00 31.47 628 SER A CA 1
ATOM 5024 C C . SER A 1 628 ? -27.148 2.285 -20.810 1.00 31.47 628 SER A C 1
ATOM 5026 O O . SER A 1 628 ? -26.936 1.185 -21.298 1.00 31.47 628 SER A O 1
ATOM 5028 N N . GLU A 1 629 ? -27.818 2.522 -19.672 1.00 31.77 629 GLU A N 1
ATOM 5029 C CA . GLU A 1 629 ? -28.709 1.631 -18.912 1.00 31.77 629 GLU A CA 1
ATOM 5030 C C . GLU A 1 629 ? -28.041 0.559 -18.030 1.00 31.77 629 GLU A C 1
ATOM 5032 O O . GLU A 1 629 ? -27.072 -0.078 -18.406 1.00 31.77 629 GLU A O 1
ATOM 5037 N N . ALA A 1 630 ? -28.498 0.248 -16.819 1.00 31.16 630 ALA A N 1
ATOM 5038 C CA . ALA A 1 630 ? -29.425 0.852 -15.872 1.00 31.16 630 ALA A CA 1
ATOM 5039 C C . ALA A 1 630 ? -29.288 0.031 -14.567 1.00 31.16 630 ALA A C 1
ATOM 5041 O O . ALA A 1 630 ? -29.015 -1.162 -14.620 1.00 31.16 630 ALA A O 1
ATOM 5042 N N . VAL A 1 631 ? -29.466 0.695 -13.423 1.00 35.03 631 VAL A N 1
ATOM 5043 C CA . VAL A 1 631 ? -30.273 0.251 -12.266 1.00 35.03 631 VAL A CA 1
ATOM 5044 C C . VAL A 1 631 ? -30.374 -1.267 -12.001 1.00 35.03 631 VAL A C 1
ATOM 5046 O O . VAL A 1 631 ? -31.168 -1.944 -12.643 1.00 35.03 631 VAL A O 1
ATOM 5049 N N . GLU A 1 632 ? -29.671 -1.756 -10.974 1.00 32.47 632 GLU A N 1
ATOM 5050 C CA . GLU A 1 632 ? -30.232 -2.288 -9.707 1.00 32.47 632 GLU A CA 1
ATOM 5051 C C . GLU A 1 632 ? -29.111 -2.563 -8.691 1.00 32.47 632 GLU A C 1
ATOM 5053 O O . GLU A 1 632 ? -28.087 -3.178 -9.072 1.00 32.47 632 GLU A O 1
#

Sequence (632 aa):
PENVPRLFDLIQVQDEQLKTAFYFALRDTLVAQDLEQATRIAYGAERHRVVTLGGELIELSGTMSGGGNRVLKGKMGQRVVSQSPASVKEIERMERRVETLQQRHQELQQEHTALEERISTLAPQLQRMNTDLNKFNIDLQTQEAHEPVLREQLKKQKEKLLAAAPDPVQLNNKRANVDKARKSYESAAAAAEEVDKEVQKLHKQIMEITEGRMKAAQKKLDVVNKKIDKTRQDATRLKVAIKTADRNAKKSRDKIANMEEEIHTAETNIISLRKQTEQIEQETKKILDLFNIACDKIKEHSAKQMDLKTKLDKLEQEEGKIKLEKLEFDQKLEALDAHIKGIKSKQSNLKKSRAPLVVCLSLVHSEEGEGLSQHGQQRASNSGSVECGVNLGFIVDESERVTRAGSLNQLEMEEIPGETSPMELCKLTKEQLDQMDFKQHQYETGLKETELASTEKPNLAVIKEYKEKSSLYLARVTELMNVTARRNEVRKLHNLCCEKRATEFLGGFKIITSKLKEMYQMITLGGDAELELVDTLDPFHEGIVFRNEETEEGSREEKRRVKPVDAITDEDAGKEHGRMEQSQLRNRRQEKKQVIIMNVEGRMIKTGEEKKEIFRMVFNREEKGDHSEAVE

Secondary structure (DSSP, 8-state):
-TTPPBTTTT---SSGGGHHHHHHHHTTEEEESSHHHHHHHHTSSS--EEEETTS-EE-TTS-EE---S----SSSSSS---PPP--HHHHHHHHHHHHHHHHHHHHHHHHHHHHHHHHHHHHHHHHHHHHHHHHHHHHHHHHHHHHHHHHHHHHHHHHHHHHTPPPHHHHHHHHHHHHHHHHHHHHHHHHHHHHHHHHHHHHHHHHHHHHHHHHHHHHHHHHHHHHHHHHHHHHHHHHHHHHHHHHHHHHHHHHHHHHHHHHHHHHHHHHHHHHHHHHHHHHHHHHHHHHHHHHHHHHHHHHHHHHHHHHHHHHHHHHHHHHHHHHHHHHHHHHHHHHHHHHHHHHHHHTTS----------------------------------------------S--SSSSSSS--PPPPPTT-----------HHHHHTS-HHHHHHHHHHHHHHHHHSPPP-THHHHHHHHHHHHHHHHHHHHHHHHHHHHHHHHHHHHHHHHHHHHHHHHHHHHHHHHHHHHHHHHSS-EEEEEES-SS-TTTS-EEEEEE--TTTHHHHHHH-----------------TTGGGTGGGG-------EEE-TT--EE-SSSHHHHHHHHHHTTSS---------

Radius of gyration: 82.27 Å; chains: 1; bounding box: 108×212×208 Å

pLDDT: mean 73.95, std 23.38, range [22.81, 97.38]

Foldseek 3Di:
DVPFDFPLVVDDDPDPVCSVVVCVVRPRETEAADPVRQVCQCPDPDHHWYAHPVGWTQDVVRDIRDDDPDHDDQPDDPDRDPDDDPDPVVVVVVVVVVVVVVVVVVVVVVVVVVVVVVCVVVVVVVVVVVVVVVVVVVVVVVVVVVVVVVVVVVVVVVVVCVVPPDDPVVVVVVVVVVVVVVVVVVVVVVVVVVVVVVVVVVVVVCCVVCVVPVVVVVVVVVVVVVVVVVVVVVVVVVVVVVVVVVVVVVVVVVVVVVVVVVVVVVVVVVVVVVVVVVVVVVVVVVVVVVVVVVVVVVVVVVVVVVVVVVVVVVVVVVVVVVVVVVVVVVVVVVVVVVVVVVVVVVVVVVVPPDPDDDDDDDPDDDDDDDDDDDDDDDDDDDDDDDDDDDDYDDDDDDPDPDPPPPPPPPDDDDDDPPDPDDPDDDDDDPVRVVVDDPVVVVVVVVVVVVVCVVDDDDDPVVVVVCVVVVVVVVVVVVVVVVVVVVVVVVVVVVVVVQVVVQVVCVVVQVVVQVVQQVVCCVVQVDKGKGKDQPDPVHCQPQHIKIWIDHDPVVVVVVVVVDDDDDDDDDDDDDDPDDPPVVVVVPVPPDPPTPTWGAHPVRDTDDDDDVVVVVVVVVVVPPPDDDDDDDDD

InterPro domains:
  IPR010935 SMCs flexible hinge [PF06470] (3-42)
  IPR036277 SMCs flexible hinge superfamily [SSF75553] (1-95)